Protein 7TCB (pdb70)

InterPro domains:
  IPR009822 YaeQ [PF07152] (1-171)
  IPR009822 YaeQ [PIRSF011484] (1-178)
  IPR009822 YaeQ [SM01322] (1-174)
  IPR011335 Restriction endonuclease type II-like [SSF52980] (2-177)
  IPR038590 YaeQ superfamily [G3DSA:3.10.640.10] (1-179)

Foldseek 3Di:
DKQKAWEFEFADEVVRDTDIDIDIDTHDPVDDQLLVQLVVVCRVVVVVVWDADDPLAAGIFDQDPVRQTAEGEHEALDDLVSVVVVLVRYVAYEYEHADPCVVVSCVVVVSVVRPYWYKYKDNVLSCLVVLGDSYWYKYWYDDQWMWIQTPNDITIIGIGTSGDD/DAWAKAWEFEWACEVVRDTDTDIDIATHDPVDDPLLLQLVVVCSVVVVLVWDADHDPLAAGIWDADPVRQTAEGEHEALDDLVSVVVVVVRYVAYEYEYEDPCVVVSCVVVPSVLRLYWYKYKYNVLSVLVVQGDSYWYWYWYDDQWMWICTPNDIGIIGIGTPGDNPPD/DFAKAWEWEQACEVVRDTDTDIDIATHGPVDDQLLVQLVVVCSVVVVVVWDADHDPLAARIFDADPVRATAEGEHEALDDLVSVVVVVVRYVAYEYEHADPCVVVSCVVVVSVVRLYWYKYKYNVLSVVVVQGDSYWYWYWYDDQWIWIATPNDIGIIGIGTSDDND/DAWQKAWEWEFACAVVRDTDIDTDMDTHDPVHDQLLVQLVVVCNVVVVLVWDADPVLAARIFDQDPVRATAEGEHEALDDLVSVQVVLVRYVAYEYEHADPCVVVSCVCVVSVVRQYWYKYKYNVQSVVVVLGDSYWYWYWYDDQWIWIATPNDIGIIGIGTDDHD

Sequence (668 aa):
KPTIYKFRIALSDNNDYYDSKNLTIALHPSEKPQRLARILAFCLNAQKDLEFTKTEEPDLWHVADDQSITHWIEIGEPEPDRIKKASRLAKQVKVYTYNTKAPVWWEKSGKFSLPVSVESFDYDAIDICQHLDRGTNLSVITGTSIFVDVNDQHVEVTVKELQSHLKPTIYKFRIALSDNNDYYDSKNLTIALHPSEKPQRLARILAFCLNAQKDLEFTKGTEEPDLWHVADDQSITHWIEIGEPEPDRIKKASRLAKQVKVYTYNTKAPVWWEKSGKFSLPVSVESFDYDAIDICQHLDRGTNLSVITGTSIFVDVNDQHVEVTVKELQSHDAPKPTIYKFRIALSDNNDYYDSKNLTIALHPSEKPQRLARILAFCLNAQKDLEFTKGTEEPDLWHVADDQSITHWIEIGEPEPDRIKKASRLAKQVKVYTYNTKAPVWWEKSGKFSLPVSVESFDYDAIDICQHLDRGTNLSVITGTSIFVDVNDQHVEVTVKELQSHDLKPTIYKFRIALSDNNDYYDSKNLTIALHPSEKPQRLARILAFCLNAQKDLEFTKTEEPDLWHVADDQSITHWIEIGEPEPDRIKKASRLAKQVKVYTYNTKAPVWWEKSGKFSLPVSVESFDYDAIDICQHLDRGTNLSVITGTSIFVDVNDQHVEVTVKELQSH

Radius of gyration: 32.33 Å; Cα contacts (8 Å, |Δi|>4): 1354; chains: 4; bounding box: 79×68×98 Å

Organism: Vibrio parahaemolyticus serotype O3:K6 (strain RIMD 2210633) (NCBI:txid223926)

Nearest PDB structures (foldseek):
  7tcb-assembly3_C  TM=1.004E+00  e=7.408E-36  Vibrio parahaemolyticus RIMD 2210633
  7tcb-assembly1_A  TM=9.869E-01  e=3.582E-32  Vibrio parahaemolyticus RIMD 2210633
  3c0u-assembly2_A  TM=8.981E-01  e=2.951E-18  Escherichia coli K-12
  3c0u-assembly3_B  TM=8.980E-01  e=4.256E-18  Escherichia coli K-12
  2ot9-assembly1_A  TM=9.217E-01  e=1.298E-16  Pseudomonas syringae pv. tomato str. DC3000

Structure (mmCIF, N/CA/C/O backbone):
data_7TCB
#
_entry.id   7TCB
#
_cell.length_a   83.024
_cell.length_b   47.687
_cell.length_c   115.519
_cell.angle_alpha   90.000
_cell.angle_beta   99.720
_cell.angle_gamma   90.000
#
_symmetry.space_group_name_H-M   'P 1 21 1'
#
loop_
_entity.id
_entity.type
_entity.pdbx_description
1 polymer 'YaeQ family protein VPA0551'
2 water water
#
loop_
_atom_site.group_PDB
_atom_site.id
_atom_site.type_symbol
_atom_site.label_atom_id
_atom_site.label_alt_id
_atom_site.label_comp_id
_atom_site.label_asym_id
_atom_site.label_entity_id
_atom_site.label_seq_id
_atom_site.pdbx_PDB_ins_code
_atom_site.Cartn_x
_atom_site.Cartn_y
_atom_site.Cartn_z
_atom_site.occupancy
_atom_site.B_iso_or_equiv
_atom_site.auth_seq_id
_atom_site.auth_comp_id
_atom_site.auth_asym_id
_atom_site.auth_atom_id
_atom_site.pdbx_PDB_model_num
ATOM 1 N N . LYS A 1 7 ? 20.82091 22.76083 49.10334 1.000 144.38502 4 LYS A N 1
ATOM 2 C CA . LYS A 1 7 ? 21.98228 21.88258 49.01469 1.000 147.16186 4 LYS A CA 1
ATOM 3 C C . LYS A 1 7 ? 21.74023 20.54986 49.71876 1.000 154.10579 4 LYS A C 1
ATOM 4 O O . LYS A 1 7 ? 21.03999 20.49039 50.72995 1.000 154.83140 4 LYS A O 1
ATOM 10 N N . PRO A 1 8 ? 22.31881 19.47992 49.17345 1.000 152.20507 5 PRO A N 1
ATOM 11 C CA . PRO A 1 8 ? 22.13390 18.15137 49.77315 1.000 151.65947 5 PRO A CA 1
ATOM 12 C C . PRO A 1 8 ? 22.91130 18.02045 51.07578 1.000 149.45527 5 PRO A C 1
ATOM 13 O O . PRO A 1 8 ? 24.10474 18.32517 51.13815 1.000 147.51586 5 PRO A O 1
ATOM 17 N N . THR A 1 9 ? 22.22293 17.56137 52.11870 1.000 151.88142 6 THR A N 1
ATOM 18 C CA . THR A 1 9 ? 22.85653 17.34057 53.41146 1.000 148.16288 6 THR A CA 1
ATOM 19 C C . THR A 1 9 ? 23.58867 16.00398 53.40242 1.000 143.42972 6 THR A C 1
ATOM 20 O O . THR A 1 9 ? 23.02980 14.98335 52.98868 1.000 141.99688 6 THR A O 1
ATOM 24 N N . ILE A 1 10 ? 24.83885 16.01146 53.85533 1.000 136.71110 7 ILE A N 1
ATOM 25 C CA . ILE A 1 10 ? 25.69647 14.83186 53.82581 1.000 133.46223 7 ILE A CA 1
ATOM 26 C C . ILE A 1 10 ? 25.69112 14.18814 55.20573 1.000 128.30990 7 ILE A C 1
ATOM 27 O O . ILE A 1 10 ? 26.00067 14.84324 56.20841 1.000 129.85408 7 ILE A O 1
ATOM 32 N N . TYR A 1 11 ? 25.34475 12.90394 55.25604 1.000 125.17902 8 TYR A N 1
ATOM 33 C CA . TYR A 1 11 ? 25.36354 12.12028 56.48234 1.000 116.70357 8 TYR A CA 1
ATOM 34 C C . TYR A 1 11 ? 26.37646 10.99207 56.35367 1.000 114.44896 8 TYR A C 1
ATOM 35 O O . TYR A 1 11 ? 26.49421 10.36792 55.29490 1.000 116.21368 8 TYR A O 1
ATOM 44 N N . LYS A 1 12 ? 27.10541 10.73400 57.43616 1.000 113.44124 9 LYS A N 1
ATOM 45 C CA . LYS A 1 12 ? 28.05282 9.63005 57.50233 1.000 115.19112 9 LYS A CA 1
ATOM 46 C C . LYS A 1 12 ? 27.72942 8.78742 58.72494 1.000 111.01124 9 LYS A C 1
ATOM 47 O O . LYS A 1 12 ? 27.62333 9.31523 59.83672 1.000 109.22708 9 LYS A O 1
ATOM 53 N N . PHE A 1 13 ? 27.57106 7.48338 58.51647 1.000 112.44326 10 PHE A N 1
ATOM 54 C CA . PHE A 1 13 ? 27.12497 6.56528 59.55546 1.000 108.06948 10 PHE A CA 1
ATOM 55 C C . PHE A 1 13 ? 28.17401 5.48402 59.75608 1.000 108.48940 10 PHE A C 1
ATOM 56 O O . PHE A 1 13 ? 28.51242 4.75908 58.81456 1.000 111.42895 10 PHE A O 1
ATOM 64 N N . ARG A 1 14 ? 28.68348 5.38086 60.97893 1.000 108.81005 11 ARG A N 1
ATOM 65 C CA . ARG A 1 14 ? 29.61517 4.32520 61.36809 1.000 110.69027 11 ARG A CA 1
ATOM 66 C C . ARG A 1 14 ? 28.83085 3.32689 62.21292 1.000 107.22159 11 ARG A C 1
ATOM 67 O O . ARG A 1 14 ? 28.51452 3.59098 63.37711 1.000 104.11453 11 ARG A O 1
ATOM 75 N N . ILE A 1 15 ? 28.50901 2.18158 61.61715 1.000 105.86368 12 ILE A N 1
ATOM 76 C CA . ILE A 1 15 ? 27.56608 1.22893 62.18803 1.000 101.82491 12 ILE A CA 1
ATOM 77 C C . ILE A 1 15 ? 28.31380 -0.02224 62.62628 1.000 103.92085 12 ILE A C 1
ATOM 78 O O . ILE A 1 15 ? 29.11041 -0.58041 61.86183 1.000 107.87251 12 ILE A O 1
ATOM 83 N N . ALA A 1 16 ? 28.04728 -0.46384 63.85505 1.000 103.17023 13 ALA A N 1
ATOM 84 C CA . ALA A 1 16 ? 28.49741 -1.75557 64.36247 1.000 103.15286 13 ALA A CA 1
ATOM 85 C C . ALA A 1 16 ? 27.27348 -2.65981 64.42928 1.000 99.15986 13 ALA A C 1
ATOM 86 O O . ALA A 1 16 ? 26.37706 -2.43843 65.25036 1.000 95.45492 13 ALA A O 1
ATOM 88 N N . LEU A 1 17 ? 27.23189 -3.66693 63.56270 1.000 100.39153 14 LEU A N 1
ATOM 89 C CA . LEU A 1 17 ? 26.05169 -4.50124 63.38810 1.000 97.31025 14 LEU A CA 1
ATOM 90 C C . LEU A 1 17 ? 26.20091 -5.81751 64.14136 1.000 97.86700 14 LEU A C 1
ATOM 91 O O . LEU A 1 17 ? 27.29301 -6.38966 64.20780 1.000 101.83741 14 LEU A O 1
ATOM 96 N N . SER A 1 18 ? 25.08842 -6.29334 64.70383 1.000 94.30198 15 SER A N 1
ATOM 97 C CA . SER A 1 18 ? 25.03521 -7.57152 65.41626 1.000 94.63053 15 SER A CA 1
ATOM 98 C C . SER A 1 18 ? 23.69465 -8.22438 65.08918 1.000 91.85404 15 SER A C 1
ATOM 99 O O . SER A 1 18 ? 22.65913 -7.83011 65.63357 1.000 88.32367 15 SER A O 1
ATOM 102 N N . ASP A 1 19 ? 23.71622 -9.21996 64.20463 1.000 93.97969 16 ASP A N 1
ATOM 103 C CA . ASP A 1 19 ? 22.51490 -9.95433 63.80745 1.000 92.37156 16 ASP A CA 1
ATOM 104 C C . ASP A 1 19 ? 22.52323 -11.28801 64.54929 1.000 93.25227 16 ASP A C 1
ATOM 105 O O . ASP A 1 19 ? 23.19192 -12.23883 64.13679 1.000 96.82168 16 ASP A O 1
ATOM 118 N N . ASN A 1 21 ? 19.95191 -13.21610 64.98475 1.000 91.47408 18 ASN A N 1
ATOM 119 C CA . ASN A 1 21 ? 19.03440 -14.17543 64.37905 1.000 94.29142 18 ASN A CA 1
ATOM 120 C C . ASN A 1 21 ? 19.72669 -15.01893 63.31530 1.000 100.50924 18 ASN A C 1
ATOM 121 O O . ASN A 1 21 ? 19.50266 -16.23214 63.24013 1.000 101.97278 18 ASN A O 1
ATOM 126 N N . ASN A 1 22 ? 20.57014 -14.39998 62.49166 1.000 97.02976 19 ASN A N 1
ATOM 127 C CA . ASN A 1 22 ? 21.25313 -15.09058 61.40708 1.000 101.69689 19 ASN A CA 1
ATOM 128 C C . ASN A 1 22 ? 22.72370 -15.35637 61.69915 1.000 104.96632 19 ASN A C 1
ATOM 129 O O . ASN A 1 22 ? 23.42598 -15.87756 60.82694 1.000 109.45726 19 ASN A O 1
ATOM 134 N N . ASP A 1 23 ? 23.20099 -15.01618 62.89818 1.000 103.41855 20 ASP A N 1
ATOM 135 C CA . ASP A 1 23 ? 24.60063 -15.19511 63.28752 1.000 106.94080 20 ASP A CA 1
ATOM 136 C C . ASP A 1 23 ? 25.53197 -14.47533 62.30852 1.000 109.84596 20 ASP A C 1
ATOM 137 O O . ASP A 1 23 ? 26.37606 -15.07784 61.64144 1.000 114.77924 20 ASP A O 1
ATOM 142 N N . TYR A 1 24 ? 25.35597 -13.15819 62.23263 1.000 107.07723 21 TYR A N 1
ATOM 143 C CA . TYR A 1 24 ? 26.11781 -12.32193 61.31542 1.000 109.57101 21 TYR A CA 1
ATOM 144 C C . TYR A 1 24 ? 26.54851 -11.05665 62.03813 1.000 107.73269 21 TYR A C 1
ATOM 145 O O . TYR A 1 24 ? 25.71075 -10.34402 62.59831 1.000 103.22891 21 TYR A O 1
ATOM 154 N N . TYR A 1 25 ? 27.85016 -10.77971 62.02041 1.000 111.72202 22 TYR A N 1
ATOM 155 C CA . TYR A 1 25 ? 28.41580 -9.62452 62.70319 1.000 111.12692 22 TYR A CA 1
ATOM 156 C C . TYR A 1 25 ? 29.39341 -8.92816 61.76977 1.000 115.24751 22 TYR A C 1
ATOM 157 O O . TYR A 1 25 ? 30.29604 -9.56889 61.22165 1.000 120.48111 22 TYR A O 1
ATOM 166 N N . ASP A 1 26 ? 29.21254 -7.62150 61.59255 1.000 113.31054 23 ASP A N 1
ATOM 167 C CA . ASP A 1 26 ? 30.03770 -6.85445 60.67065 1.000 117.17150 23 ASP A CA 1
ATOM 168 C C . ASP A 1 26 ? 29.96094 -5.38343 61.05193 1.000 114.86534 23 ASP A C 1
ATOM 169 O O . ASP A 1 26 ? 29.04473 -4.95224 61.75662 1.000 109.95822 23 ASP A O 1
ATOM 174 N N . SER A 1 27 ? 30.94331 -4.61934 60.57814 1.000 118.94096 24 SER A N 1
ATOM 175 C CA . SER A 1 27 ? 31.00261 -3.17528 60.78347 1.000 117.87156 24 SER A CA 1
ATOM 176 C C . SER A 1 27 ? 30.93067 -2.50021 59.41957 1.000 119.56025 24 SER A C 1
ATOM 177 O O . SER A 1 27 ? 31.86273 -2.61295 58.61591 1.000 125.02275 24 SER A O 1
ATOM 180 N N . LYS A 1 28 ? 29.82790 -1.80385 59.16037 1.000 116.63461 25 LYS A N 1
ATOM 181 C CA . LYS A 1 28 ? 29.58565 -1.14117 57.88618 1.000 116.84119 25 LYS A CA 1
ATOM 182 C C . LYS A 1 28 ? 29.69425 0.36704 58.06442 1.000 116.41243 25 LYS A C 1
ATOM 183 O O . LYS A 1 28 ? 29.11235 0.92830 58.99860 1.000 114.95252 25 LYS A O 1
ATOM 189 N N . ASN A 1 29 ? 30.43373 1.01809 57.17020 1.000 121.04267 26 ASN A N 1
ATOM 190 C CA . ASN A 1 29 ? 30.51258 2.47321 57.11712 1.000 121.37250 26 ASN A CA 1
ATOM 191 C C . ASN A 1 29 ? 29.76725 2.94880 55.87814 1.000 121.54108 26 ASN A C 1
ATOM 192 O O . ASN A 1 29 ? 30.10684 2.55602 54.75680 1.000 125.71752 26 ASN A O 1
ATOM 197 N N . LEU A 1 30 ? 28.75339 3.78652 56.08240 1.000 117.54682 27 LEU A N 1
ATOM 198 C CA . LEU A 1 30 ? 27.88102 4.23647 55.00844 1.000 118.58119 27 LEU A CA 1
ATOM 199 C C . LEU A 1 30 ? 27.82380 5.75647 54.98664 1.000 117.86011 27 LEU A C 1
ATOM 200 O O . LEU A 1 30 ? 27.79920 6.40151 56.03917 1.000 115.37915 27 LEU A O 1
ATOM 205 N N . THR A 1 31 ? 27.80134 6.32228 53.78159 1.000 121.39169 28 THR A N 1
ATOM 206 C CA . THR A 1 31 ? 27.65344 7.75862 53.57894 1.000 122.27990 28 THR A CA 1
ATOM 207 C C . THR A 1 31 ? 26.43443 7.99558 52.69987 1.000 121.49356 28 THR A C 1
ATOM 208 O O . THR A 1 31 ? 26.38231 7.51346 51.56345 1.000 124.75856 28 THR A O 1
ATOM 212 N N . ILE A 1 32 ? 25.45854 8.73198 53.22633 1.000 117.74243 29 ILE A N 1
ATOM 213 C CA . ILE A 1 32 ? 24.18441 8.96110 52.55719 1.000 116.87190 29 ILE A CA 1
ATOM 214 C C . ILE A 1 32 ? 24.00108 10.45766 52.34646 1.000 120.85485 29 ILE A C 1
ATOM 215 O O . ILE A 1 32 ? 24.38559 11.26622 53.19846 1.000 117.94366 29 ILE A O 1
ATOM 220 N N . ALA A 1 33 ? 23.41468 10.82228 51.20900 1.000 133.07275 30 ALA A N 1
ATOM 221 C CA . ALA A 1 33 ? 23.09502 12.20607 50.88477 1.000 137.35859 30 ALA A CA 1
ATOM 222 C C . ALA A 1 33 ? 21.59585 12.42423 51.03697 1.000 145.15823 30 ALA A C 1
ATOM 223 O O . ALA A 1 33 ? 20.79586 11.60816 50.56659 1.000 142.38411 30 ALA A O 1
ATOM 225 N N . LEU A 1 34 ? 21.21955 13.52382 51.68708 1.000 149.31855 31 LEU A N 1
ATOM 226 C CA . LEU A 1 34 ? 19.82556 13.83306 51.97360 1.000 153.50851 31 LEU A CA 1
ATOM 227 C C . LEU A 1 34 ? 19.44573 15.17478 51.36215 1.000 157.36213 31 LEU A C 1
ATOM 228 O O . LEU A 1 34 ? 20.20889 16.14232 51.44021 1.000 159.26857 31 LEU A O 1
ATOM 233 N N . HIS A 1 35 ? 18.25168 15.22599 50.75543 1.000 160.80924 32 HIS A N 1
ATOM 234 C CA . HIS A 1 35 ? 17.66451 16.41564 50.15979 1.000 162.30686 32 HIS A CA 1
ATOM 235 C C . HIS A 1 35 ? 16.44949 16.86101 50.96767 1.000 163.68834 32 HIS A C 1
ATOM 236 O O . HIS A 1 35 ? 15.72974 16.01438 51.50883 1.000 164.73780 32 HIS A O 1
ATOM 243 N N . PRO A 1 36 ? 16.20111 18.17895 51.08256 1.000 166.69688 33 PRO A N 1
ATOM 244 C CA . PRO A 1 36 ? 15.06507 18.65740 51.88820 1.000 162.86789 33 PRO A CA 1
ATOM 245 C C . PRO A 1 36 ? 13.71720 18.05961 51.50589 1.000 158.27405 33 PRO A C 1
ATOM 246 O O . PRO A 1 36 ? 12.79276 18.04748 52.32505 1.000 155.13964 33 PRO A O 1
ATOM 250 N N . SER A 1 37 ? 13.58529 17.56653 50.27267 1.000 160.04273 34 SER A N 1
ATOM 251 C CA . SER A 1 37 ? 12.34271 16.91282 49.87284 1.000 154.55860 34 SER A CA 1
ATOM 252 C C . SER A 1 37 ? 12.14790 15.60429 50.62877 1.000 154.26384 34 SER A C 1
ATOM 253 O O . SER A 1 37 ? 11.06177 15.33315 51.15465 1.000 147.30164 34 SER A O 1
ATOM 256 N N . GLU A 1 38 ? 13.19107 14.78252 50.69474 1.000 151.01108 35 GLU A N 1
ATOM 257 C CA . GLU A 1 38 ? 13.12714 13.52597 51.42465 1.000 148.29029 35 GLU A CA 1
ATOM 258 C C . GLU A 1 38 ? 13.31254 13.76973 52.91908 1.000 143.94185 35 GLU A C 1
ATOM 259 O O . GLU A 1 38 ? 13.96854 14.72677 53.33868 1.000 144.08180 35 GLU A O 1
ATOM 265 N N . LYS A 1 39 ? 12.71869 12.89089 53.72739 1.000 137.94290 36 LYS A N 1
ATOM 266 C CA . LYS A 1 39 ? 12.79792 13.05801 55.17142 1.000 120.13604 36 LYS A CA 1
ATOM 267 C C . LYS A 1 39 ? 13.80718 12.08905 55.77875 1.000 110.41401 36 LYS A C 1
ATOM 268 O O . LYS A 1 39 ? 14.06156 11.01527 55.22452 1.000 106.62600 36 LYS A O 1
ATOM 274 N N . PRO A 1 40 ? 14.41147 12.45334 56.91318 1.000 111.54423 37 PRO A N 1
ATOM 275 C CA . PRO A 1 40 ? 15.38394 11.54811 57.54825 1.000 102.79886 37 PRO A CA 1
ATOM 276 C C . PRO A 1 40 ? 14.78348 10.23612 58.02098 1.000 98.23976 37 PRO A C 1
ATOM 277 O O . PRO A 1 40 ? 15.52817 9.26713 58.21495 1.000 96.21093 37 PRO A O 1
ATOM 281 N N . GLN A 1 41 ? 13.46593 10.17242 58.22335 1.000 96.98919 38 GLN A N 1
ATOM 282 C CA . GLN A 1 41 ? 12.85114 8.92882 58.67570 1.000 93.10962 38 GLN A CA 1
ATOM 283 C C . GLN A 1 41 ? 12.93753 7.84849 57.60501 1.000 91.90209 38 GLN A C 1
ATOM 284 O O . GLN A 1 41 ? 13.18639 6.67743 57.91542 1.000 89.14124 38 GLN A O 1
ATOM 290 N N . ARG A 1 42 ? 12.74212 8.22212 56.33792 1.000 95.15929 39 ARG A N 1
ATOM 291 C CA . ARG A 1 42 ? 12.82293 7.24011 55.26186 1.000 95.00117 39 ARG A CA 1
ATOM 292 C C . ARG A 1 42 ? 14.25419 6.76772 55.03618 1.000 93.44843 39 ARG A C 1
ATOM 293 O O . ARG A 1 42 ? 14.46959 5.61207 54.65122 1.000 91.56493 39 ARG A O 1
ATOM 309 N N . LEU A 1 44 ? 16.54085 6.38046 57.40569 1.000 91.86090 41 LEU A N 1
ATOM 310 C CA . LEU A 1 44 ? 16.82943 5.40333 58.44946 1.000 89.19644 41 LEU A CA 1
ATOM 311 C C . LEU A 1 44 ? 16.15711 4.06806 58.16174 1.000 86.43179 41 LEU A C 1
ATOM 312 O O . LEU A 1 44 ? 16.72557 3.00818 58.44779 1.000 85.15242 41 LEU A O 1
ATOM 317 N N . ALA A 1 45 ? 14.94660 4.09674 57.60043 1.000 85.82346 42 ALA A N 1
ATOM 318 C CA . ALA A 1 45 ? 14.26186 2.85156 57.27116 1.000 83.47650 42 ALA A CA 1
ATOM 319 C C . ALA A 1 45 ? 15.02709 2.06401 56.21541 1.000 87.15284 42 ALA A C 1
ATOM 320 O O . ALA A 1 45 ? 15.04595 0.82774 56.24564 1.000 84.13429 42 ALA A O 1
ATOM 322 N N . ARG A 1 46 ? 15.66266 2.76147 55.26983 1.000 88.10564 43 ARG A N 1
ATOM 323 C CA . ARG A 1 46 ? 16.48223 2.07204 54.27868 1.000 98.19900 43 ARG A CA 1
ATOM 324 C C . ARG A 1 46 ? 17.68235 1.40371 54.93682 1.000 90.44816 43 ARG A C 1
ATOM 325 O O . ARG A 1 46 ? 18.07661 0.29641 54.55331 1.000 90.22602 43 ARG A O 1
ATOM 333 N N . ILE A 1 47 ? 18.27000 2.06126 55.93784 1.000 89.68922 44 ILE A N 1
ATOM 334 C CA . ILE A 1 47 ? 19.43205 1.50584 56.62360 1.000 92.51566 44 ILE A CA 1
ATOM 335 C C . ILE A 1 47 ? 19.04197 0.27534 57.43240 1.000 85.65490 44 ILE A C 1
ATOM 336 O O . ILE A 1 47 ? 19.77497 -0.72017 57.46431 1.000 85.74489 44 ILE A O 1
ATOM 341 N N . LEU A 1 48 ? 17.88516 0.32084 58.09751 1.000 85.62517 45 LEU A N 1
ATOM 342 C CA . LEU A 1 48 ? 17.44305 -0.82270 58.88871 1.000 88.85490 45 LEU A CA 1
ATOM 343 C C . LEU A 1 48 ? 17.16910 -2.03140 58.00221 1.000 87.21351 45 LEU A C 1
ATOM 344 O O . LEU A 1 48 ? 17.47156 -3.17043 58.38025 1.000 82.86745 45 LEU A O 1
ATOM 349 N N . ALA A 1 49 ? 16.59412 -1.80197 56.81730 1.000 94.47159 46 ALA A N 1
ATOM 350 C CA . ALA A 1 49 ? 16.41892 -2.88549 55.85708 1.000 89.54889 46 ALA A CA 1
ATOM 351 C C . ALA A 1 49 ? 17.75930 -3.40785 55.36059 1.000 86.33059 46 ALA A C 1
ATOM 352 O O . ALA A 1 49 ? 17.89973 -4.61046 55.10965 1.000 85.53064 46 ALA A O 1
ATOM 354 N N . PHE A 1 50 ? 18.74864 -2.52426 55.20787 1.000 83.93697 47 PHE A N 1
ATOM 355 C CA . PHE A 1 50 ? 20.09199 -2.97750 54.86871 1.000 86.15750 47 PHE A CA 1
ATOM 356 C C . PHE A 1 50 ? 20.70091 -3.78065 56.01231 1.000 90.27077 47 PHE A C 1
ATOM 357 O O . PHE A 1 50 ? 21.44273 -4.74250 55.77999 1.000 97.22633 47 PHE A O 1
ATOM 365 N N . CYS A 1 51 ? 20.39125 -3.40596 57.25502 1.000 94.11549 48 CYS A N 1
ATOM 366 C CA . CYS A 1 51 ? 20.90077 -4.15314 58.39937 1.000 92.37329 48 CYS A CA 1
ATOM 367 C C . CYS A 1 51 ? 20.22554 -5.51374 58.51562 1.000 93.73368 48 CYS A C 1
ATOM 368 O O . CYS A 1 51 ? 20.87729 -6.50841 58.85417 1.000 94.21912 48 CYS A O 1
ATOM 371 N N . LEU A 1 52 ? 18.92092 -5.57805 58.23746 1.000 83.73536 49 LEU A N 1
ATOM 372 C CA . LEU A 1 52 ? 18.20691 -6.84841 58.28039 1.000 80.77432 49 LEU A CA 1
ATOM 373 C C . LEU A 1 52 ? 18.60290 -7.78071 57.14307 1.000 91.23730 49 LEU A C 1
ATOM 374 O O . LEU A 1 52 ? 18.46027 -8.99999 57.28204 1.000 89.37061 49 LEU A O 1
ATOM 379 N N . ASN A 1 53 ? 19.08876 -7.24314 56.02745 1.000 85.27594 50 ASN A N 1
ATOM 380 C CA . ASN A 1 53 ? 19.44393 -8.03324 54.85248 1.000 91.01359 50 ASN A CA 1
ATOM 381 C C . ASN A 1 53 ? 20.85901 -7.69777 54.39661 1.000 102.68612 50 ASN A C 1
ATOM 382 O O . ASN A 1 53 ? 21.11022 -7.38506 53.23067 1.000 96.56094 50 ASN A O 1
ATOM 387 N N . ALA A 1 54 ? 21.81318 -7.76456 55.32790 1.000 108.80280 51 ALA A N 1
ATOM 388 C CA . ALA A 1 54 ? 23.19028 -7.40659 55.00733 1.000 106.96269 51 ALA A CA 1
ATOM 389 C C . ALA A 1 54 ? 23.93538 -8.53877 54.31386 1.000 107.98240 51 ALA A C 1
ATOM 390 O O . ALA A 1 54 ? 24.86885 -8.27858 53.54565 1.000 114.39255 51 ALA A O 1
ATOM 392 N N . GLN A 1 55 ? 23.54467 -9.78996 54.56917 1.000 110.12895 52 GLN A N 1
ATOM 393 C CA . GLN A 1 55 ? 24.17572 -10.93129 53.91763 1.000 113.48524 52 GLN A CA 1
ATOM 394 C C . GLN A 1 55 ? 23.82569 -11.03751 52.43949 1.000 110.13407 52 GLN A C 1
ATOM 395 O O . GLN A 1 55 ? 24.50383 -11.77068 51.71181 1.000 105.49352 52 GLN A O 1
ATOM 401 N N . LYS A 1 56 ? 22.79727 -10.33008 51.97757 1.000 103.48974 53 LYS A N 1
ATOM 402 C CA . LYS A 1 56 ? 22.42880 -10.35452 50.56912 1.000 99.04262 53 LYS A CA 1
ATOM 403 C C . LYS A 1 56 ? 23.34502 -9.50101 49.70312 1.000 110.87362 53 LYS A C 1
ATOM 404 O O . LYS A 1 56 ? 23.16629 -9.48287 48.47964 1.000 108.21697 53 LYS A O 1
ATOM 410 N N . ASP A 1 57 ? 24.31306 -8.80387 50.30469 1.000 108.48947 54 ASP A N 1
ATOM 411 C CA . ASP A 1 57 ? 25.23561 -7.92903 49.57912 1.000 113.34260 54 ASP A CA 1
ATOM 412 C C . ASP A 1 57 ? 24.46749 -6.88698 48.76621 1.000 109.78025 54 ASP A C 1
ATOM 413 O O . ASP A 1 57 ? 24.67142 -6.72437 47.56155 1.000 107.06288 54 ASP A O 1
ATOM 418 N N . LEU A 1 58 ? 23.56943 -6.17837 49.44309 1.000 113.60391 55 LEU A N 1
ATOM 419 C CA . LEU A 1 58 ? 22.72152 -5.19897 48.78738 1.000 109.11339 55 LEU A CA 1
ATOM 420 C C . LEU A 1 58 ? 23.48065 -3.89472 48.55887 1.000 103.89096 55 LEU A C 1
ATOM 421 O O . LEU A 1 58 ? 24.58409 -3.68173 49.06908 1.000 101.39655 55 LEU A O 1
ATOM 426 N N . GLU A 1 59 ? 22.86530 -3.00987 47.77860 1.000 104.18142 56 GLU A N 1
ATOM 427 C CA . GLU A 1 59 ? 23.44572 -1.71404 47.46673 1.000 106.01046 56 GLU A CA 1
ATOM 428 C C . GLU A 1 59 ? 22.33974 -0.67222 47.40371 1.000 103.25592 56 GLU A C 1
ATOM 429 O O . GLU A 1 59 ? 21.22028 -0.96824 46.97689 1.000 99.70986 56 GLU A O 1
ATOM 435 N N . PHE A 1 60 ? 22.65752 0.54237 47.84041 1.000 104.18830 57 PHE A N 1
ATOM 436 C CA . PHE A 1 60 ? 21.70260 1.63671 47.80615 1.000 104.10898 57 PHE A CA 1
ATOM 437 C C . PHE A 1 60 ? 21.58877 2.20052 46.39330 1.000 112.00494 57 PHE A C 1
ATOM 438 O O . PHE A 1 60 ? 22.48465 2.04749 45.55851 1.000 117.61348 57 PHE A O 1
ATOM 446 N N . THR A 1 61 ? 20.46440 2.85938 46.13010 1.000 108.96426 58 THR A N 1
ATOM 447 C CA . THR A 1 61 ? 20.17973 3.41157 44.81624 1.000 110.05989 58 THR A CA 1
ATOM 448 C C . THR A 1 61 ? 19.99508 4.92064 44.90484 1.000 113.30132 58 THR A C 1
ATOM 449 O O . THR A 1 61 ? 19.84959 5.49144 45.98981 1.000 112.36604 58 THR A O 1
ATOM 453 N N . LYS A 1 62 ? 20.00911 5.55711 43.73693 1.000 124.44570 59 LYS A N 1
ATOM 454 C CA . LYS A 1 62 ? 19.83939 7.00145 43.62051 1.000 126.61225 59 LYS A CA 1
ATOM 455 C C . LYS A 1 62 ? 18.52936 7.47573 44.24168 1.000 126.92534 59 LYS A C 1
ATOM 456 O O . LYS A 1 62 ? 18.22845 8.66955 44.24060 1.000 126.73283 59 LYS A O 1
ATOM 462 N N . THR A 1 67 ? 12.00357 7.18107 39.67787 1.000 141.85829 64 THR A N 1
ATOM 463 C CA . THR A 1 67 ? 11.87621 6.65743 41.03312 1.000 147.65751 64 THR A CA 1
ATOM 464 C C . THR A 1 67 ? 11.46379 5.18962 41.00342 1.000 142.34272 64 THR A C 1
ATOM 465 O O . THR A 1 67 ? 11.23342 4.58203 42.04270 1.000 142.12312 64 THR A O 1
ATOM 469 N N . GLU A 1 68 ? 11.37859 4.62065 39.79911 1.000 143.06861 65 GLU A N 1
ATOM 470 C CA . GLU A 1 68 ? 10.97477 3.22509 39.66138 1.000 139.88706 65 GLU A CA 1
ATOM 471 C C . GLU A 1 68 ? 12.03610 2.28108 40.20349 1.000 135.97494 65 GLU A C 1
ATOM 472 O O . GLU A 1 68 ? 11.72013 1.15384 40.60191 1.000 135.76035 65 GLU A O 1
ATOM 478 N N . GLU A 1 69 ? 13.28776 2.72842 40.24616 1.000 134.20346 66 GLU A N 1
ATOM 479 C CA . GLU A 1 69 ? 14.35561 1.90303 40.78360 1.000 129.94466 66 GLU A CA 1
ATOM 480 C C . GLU A 1 69 ? 14.07853 1.55408 42.24884 1.000 130.09818 66 GLU A C 1
ATOM 481 O O . GLU A 1 69 ? 13.49587 2.35139 42.98981 1.000 128.19761 66 GLU A O 1
ATOM 487 N N . PRO A 1 70 ? 14.49880 0.36383 42.69302 1.000 122.61226 67 PRO A N 1
ATOM 488 C CA . PRO A 1 70 ? 14.25339 -0.03626 44.08798 1.000 113.83533 67 PRO A CA 1
ATOM 489 C C . PRO A 1 70 ? 15.07453 0.77434 45.07491 1.000 120.40202 67 PRO A C 1
ATOM 490 O O . PRO A 1 70 ? 15.90048 1.59627 44.66441 1.000 122.22949 67 PRO A O 1
ATOM 494 N N . ASP A 1 71 ? 14.86670 0.55626 46.37381 1.000 102.80507 68 ASP A N 1
ATOM 495 C CA . ASP A 1 71 ? 15.70832 1.23257 47.35333 1.000 99.63789 68 ASP A CA 1
ATOM 496 C C . ASP A 1 71 ? 17.02703 0.48972 47.53794 1.000 97.93857 68 ASP A C 1
ATOM 497 O O . ASP A 1 71 ? 18.10323 1.09732 47.51883 1.000 96.69809 68 ASP A O 1
ATOM 502 N N . LEU A 1 72 ? 16.95957 -0.83010 47.69827 1.000 99.48912 69 LEU A N 1
ATOM 503 C CA . LEU A 1 72 ? 18.13291 -1.67879 47.84830 1.000 96.64740 69 LEU A CA 1
ATOM 504 C C . LEU A 1 72 ? 18.01450 -2.85271 46.88950 1.000 93.36756 69 LEU A C 1
ATOM 505 O O . LEU A 1 72 ? 16.91763 -3.37689 46.67215 1.000 102.82579 69 LEU A O 1
ATOM 510 N N . TRP A 1 73 ? 19.14352 -3.26895 46.32272 1.000 96.98444 70 TRP A N 1
ATOM 511 C CA . TRP A 1 73 ? 19.13306 -4.33856 45.33280 1.000 103.18848 70 TRP A CA 1
ATOM 512 C C . TRP A 1 73 ? 20.50971 -4.98627 45.27070 1.000 103.09225 70 TRP A C 1
ATOM 513 O O . TRP A 1 73 ? 21.49299 -4.46248 45.79894 1.000 102.10234 70 TRP A O 1
ATOM 524 N N . HIS A 1 74 ? 20.56050 -6.14554 44.61554 1.000 103.27757 71 HIS A N 1
ATOM 525 C CA . HIS A 1 74 ? 21.80711 -6.87026 44.37826 1.000 109.13533 71 HIS A CA 1
ATOM 526 C C . HIS A 1 74 ? 21.76111 -7.41781 42.95926 1.000 110.72680 71 HIS A C 1
ATOM 527 O O . HIS A 1 74 ? 21.00858 -8.35609 42.67983 1.000 110.75292 71 HIS A O 1
ATOM 534 N N . VAL A 1 75 ? 22.55661 -6.83683 42.06824 1.000 113.78325 72 VAL A N 1
ATOM 535 C CA . VAL A 1 75 ? 22.56474 -7.22724 40.66307 1.000 126.23511 72 VAL A CA 1
ATOM 536 C C . VAL A 1 75 ? 23.62670 -8.29957 40.45828 1.000 122.57842 72 VAL A C 1
ATOM 537 O O . VAL A 1 75 ? 24.79851 -8.09909 40.79629 1.000 124.21748 72 VAL A O 1
ATOM 541 N N . ALA A 1 76 ? 23.21814 -9.43750 39.90418 1.000 124.05048 73 ALA A N 1
ATOM 542 C CA . ALA A 1 76 ? 24.15206 -10.50759 39.60230 1.000 129.10965 73 ALA A CA 1
ATOM 543 C C . ALA A 1 76 ? 24.91806 -10.19318 38.31986 1.000 134.00997 73 ALA A C 1
ATOM 544 O O . ALA A 1 76 ? 24.66138 -9.19825 37.63653 1.000 137.00205 73 ALA A O 1
ATOM 546 N N . ASP A 1 77 ? 25.87782 -11.06248 37.99366 1.000 139.87461 74 ASP A N 1
ATOM 547 C CA . ASP A 1 77 ? 26.65814 -10.87588 36.77609 1.000 144.70614 74 ASP A CA 1
ATOM 548 C C . ASP A 1 77 ? 25.82060 -11.05187 35.51759 1.000 145.95898 74 ASP A C 1
ATOM 549 O O . ASP A 1 77 ? 26.17849 -10.50267 34.47062 1.000 151.47714 74 ASP A O 1
ATOM 554 N N . ASP A 1 78 ? 24.71998 -11.79655 35.59198 1.000 143.71623 75 ASP A N 1
ATOM 555 C CA . ASP A 1 78 ? 23.78792 -11.90263 34.47746 1.000 144.34156 75 ASP A CA 1
ATOM 556 C C . ASP A 1 78 ? 22.85762 -10.70129 34.37624 1.000 139.85199 75 ASP A C 1
ATOM 557 O O . ASP A 1 78 ? 21.88281 -10.75549 33.61811 1.000 140.80752 75 ASP A O 1
ATOM 562 N N . GLN A 1 79 ? 23.13737 -9.63208 35.12400 1.000 136.74414 76 GLN A N 1
ATOM 563 C CA . GLN A 1 79 ? 22.30305 -8.43346 35.19002 1.000 133.92867 76 GLN A CA 1
ATOM 564 C C . GLN A 1 79 ? 20.87980 -8.74122 35.64507 1.000 128.00689 76 GLN A C 1
ATOM 565 O O . GLN A 1 79 ? 19.96242 -7.95000 35.40584 1.000 130.05789 76 GLN A O 1
ATOM 571 N N . SER A 1 80 ? 20.68050 -9.87782 36.30674 1.000 127.28160 77 SER A N 1
ATOM 572 C CA . SER A 1 80 ? 19.38123 -10.24489 36.84958 1.000 123.17519 77 SER A CA 1
ATOM 573 C C . SER A 1 80 ? 19.28208 -9.77578 38.29551 1.000 118.59261 77 SER A C 1
ATOM 574 O O . SER A 1 80 ? 20.16400 -10.06484 39.11130 1.000 119.10411 77 SER A O 1
ATOM 577 N N . ILE A 1 81 ? 18.21063 -9.05006 38.60529 1.000 114.46650 78 ILE A N 1
ATOM 578 C CA . ILE A 1 81 ? 18.00313 -8.52173 39.95071 1.000 110.98604 78 ILE A CA 1
ATOM 579 C C . ILE A 1 81 ? 17.66725 -9.69053 40.87356 1.000 108.91678 78 ILE A C 1
ATOM 580 O O . ILE A 1 81 ? 16.56605 -10.24250 40.81513 1.000 107.50278 78 ILE A O 1
ATOM 585 N N . THR A 1 82 ? 18.61620 -10.07226 41.72916 1.000 109.64295 79 THR A N 1
ATOM 586 C CA . THR A 1 82 ? 18.37464 -11.18179 42.64469 1.000 108.84534 79 THR A CA 1
ATOM 587 C C . THR A 1 82 ? 17.48903 -10.76037 43.81234 1.000 104.08275 79 THR A C 1
ATOM 588 O O . THR A 1 82 ? 16.59960 -11.51454 44.22321 1.000 102.60591 79 THR A O 1
ATOM 592 N N . HIS A 1 83 ? 17.70517 -9.56092 44.34959 1.000 101.90292 80 HIS A N 1
ATOM 593 C CA . HIS A 1 83 ? 16.94734 -9.06912 45.49080 1.000 97.80632 80 HIS A CA 1
ATOM 594 C C . HIS A 1 83 ? 16.43373 -7.66367 45.21489 1.000 95.73698 80 HIS A C 1
ATOM 595 O O . HIS A 1 83 ? 17.14292 -6.83290 44.63995 1.000 97.16742 80 HIS A O 1
ATOM 602 N N . TRP A 1 84 ? 15.19437 -7.40909 45.63066 1.000 95.57785 81 TRP A N 1
ATOM 603 C CA . TRP A 1 84 ? 14.54708 -6.11103 45.48282 1.000 97.31082 81 TRP A CA 1
ATOM 604 C C . TRP A 1 84 ? 13.97574 -5.72001 46.83595 1.000 96.31847 81 TRP A C 1
ATOM 605 O O . TRP A 1 84 ? 13.11542 -6.42537 47.37349 1.000 96.60399 81 TRP A O 1
ATOM 616 N N . ILE A 1 85 ? 14.44984 -4.60441 47.38406 1.000 96.11156 82 ILE A N 1
ATOM 617 C CA . ILE A 1 85 ? 14.00697 -4.11358 48.68544 1.000 93.59584 82 ILE A CA 1
ATOM 618 C C . ILE A 1 85 ? 13.38708 -2.74140 48.47400 1.000 97.49403 82 ILE A C 1
ATOM 619 O O . ILE A 1 85 ? 14.07861 -1.79624 48.07385 1.000 100.77950 82 ILE A O 1
ATOM 624 N N . GLU A 1 86 ? 12.09099 -2.62656 48.74518 1.000 90.57286 83 GLU A N 1
ATOM 625 C CA . GLU A 1 86 ? 11.36456 -1.37358 48.60456 1.000 95.61636 83 GLU A CA 1
ATOM 626 C C . GLU A 1 86 ? 11.00500 -0.84509 49.98530 1.000 97.94703 83 GLU A C 1
ATOM 627 O O . GLU A 1 86 ? 10.41142 -1.56546 50.79574 1.000 93.31363 83 GLU A O 1
ATOM 633 N N . ILE A 1 87 ? 11.36347 0.40779 50.24991 1.000 99.76114 84 ILE A N 1
ATOM 634 C CA . ILE A 1 87 ? 11.08943 1.05424 51.52893 1.000 91.88345 84 ILE A CA 1
ATOM 635 C C . ILE A 1 87 ? 9.97256 2.06604 51.31245 1.000 94.19411 84 ILE A C 1
ATOM 636 O O . ILE A 1 87 ? 10.11118 2.99561 50.50791 1.000 96.89667 84 ILE A O 1
ATOM 641 N N . GLY A 1 88 ? 8.86800 1.88140 52.02009 1.000 96.03677 85 GLY A N 1
ATOM 642 C CA . GLY A 1 88 ? 7.72316 2.75725 51.93132 1.000 99.49023 85 GLY A CA 1
ATOM 643 C C . GLY A 1 88 ? 6.44542 1.95222 51.84602 1.000 99.90826 85 GLY A C 1
ATOM 644 O O . GLY A 1 88 ? 6.40191 0.78563 52.23539 1.000 91.74202 85 GLY A O 1
ATOM 645 N N . GLU A 1 89 ? 5.39641 2.59763 51.32801 1.000 100.97043 86 GLU A N 1
ATOM 646 C CA . GLU A 1 89 ? 4.08463 1.98269 51.13806 1.000 98.86058 86 GLU A CA 1
ATOM 647 C C . GLU A 1 89 ? 3.77818 1.98985 49.64416 1.000 103.42805 86 GLU A C 1
ATOM 648 O O . GLU A 1 89 ? 3.04139 2.85856 49.15457 1.000 107.33088 86 GLU A O 1
ATOM 654 N N . PRO A 1 90 ? 4.32116 1.03718 48.89382 1.000 99.99595 87 PRO A N 1
ATOM 655 C CA . PRO A 1 90 ? 4.17091 1.06492 47.43699 1.000 98.42796 87 PRO A CA 1
ATOM 656 C C . PRO A 1 90 ? 2.81275 0.54763 46.98777 1.000 97.94893 87 PRO A C 1
ATOM 657 O O . PRO A 1 90 ? 2.08799 -0.12223 47.72575 1.000 96.54286 87 PRO A O 1
ATOM 661 N N . GLU A 1 91 ? 2.47975 0.87893 45.74069 1.000 104.19827 88 GLU A N 1
ATOM 662 C CA . GLU A 1 91 ? 1.26962 0.37637 45.11409 1.000 107.84629 88 GLU A CA 1
ATOM 663 C C . GLU A 1 91 ? 1.45845 -1.07982 44.69253 1.000 107.90696 88 GLU A C 1
ATOM 664 O O . GLU A 1 91 ? 2.56570 -1.49105 44.33498 1.000 109.57795 88 GLU A O 1
ATOM 670 N N . PRO A 1 92 ? 0.39185 -1.88210 44.73545 1.000 108.34418 89 PRO A N 1
ATOM 671 C CA . PRO A 1 92 ? 0.53356 -3.30026 44.36593 1.000 110.42419 89 PRO A CA 1
ATOM 672 C C . PRO A 1 92 ? 0.95605 -3.51120 42.92381 1.000 114.92259 89 PRO A C 1
ATOM 673 O O . PRO A 1 92 ? 1.61216 -4.51602 42.62224 1.000 112.01364 89 PRO A O 1
ATOM 677 N N . ASP A 1 93 ? 0.60102 -2.59490 42.02012 1.000 118.80907 90 ASP A N 1
ATOM 678 C CA . ASP A 1 93 ? 1.03542 -2.72553 40.63394 1.000 124.00973 90 ASP A CA 1
ATOM 679 C C . ASP A 1 93 ? 2.54429 -2.55953 40.50459 1.000 120.70417 90 ASP A C 1
ATOM 680 O O . ASP A 1 93 ? 3.16097 -3.17110 39.62457 1.000 121.59409 90 ASP A O 1
ATOM 685 N N . ARG A 1 94 ? 3.15452 -1.74510 41.36797 1.000 117.78290 91 ARG A N 1
ATOM 686 C CA . ARG A 1 94 ? 4.60396 -1.58151 41.33078 1.000 114.95036 91 ARG A CA 1
ATOM 687 C C . ARG A 1 94 ? 5.31109 -2.85435 41.77976 1.000 108.23800 91 ARG A C 1
ATOM 688 O O . ARG A 1 94 ? 6.25989 -3.31168 41.13145 1.000 108.89568 91 ARG A O 1
ATOM 696 N N . ILE A 1 95 ? 4.86238 -3.44121 42.89176 1.000 104.84362 92 ILE A N 1
ATOM 697 C CA . ILE A 1 95 ? 5.44147 -4.70101 43.34575 1.000 104.11267 92 ILE A CA 1
ATOM 698 C C . ILE A 1 95 ? 5.10338 -5.82387 42.37279 1.000 105.10166 92 ILE A C 1
ATOM 699 O O . ILE A 1 95 ? 5.85901 -6.79582 42.24568 1.000 102.23402 92 ILE A O 1
ATOM 704 N N . LYS A 1 96 ? 3.97514 -5.70948 41.66695 1.000 109.22844 93 LYS A N 1
ATOM 705 C CA . LYS A 1 96 ? 3.64168 -6.68441 40.63346 1.000 109.78248 93 LYS A CA 1
ATOM 706 C C . LYS A 1 96 ? 4.68960 -6.69157 39.52756 1.000 109.93076 93 LYS A C 1
ATOM 707 O O . LYS A 1 96 ? 5.11242 -7.75958 39.06903 1.000 109.18701 93 LYS A O 1
ATOM 713 N N . LYS A 1 97 ? 5.12533 -5.50775 39.08952 1.000 111.69579 94 LYS A N 1
ATOM 714 C CA . LYS A 1 97 ? 6.20510 -5.43754 38.11065 1.000 117.90664 94 LYS A CA 1
ATOM 715 C C . LYS A 1 97 ? 7.52941 -5.88118 38.71727 1.000 110.19635 94 LYS A C 1
ATOM 716 O O . LYS A 1 97 ? 8.29298 -6.61781 38.08291 1.000 113.61786 94 LYS A O 1
ATOM 722 N N . ALA A 1 98 ? 7.81831 -5.44361 39.94489 1.000 104.72348 95 ALA A N 1
ATOM 723 C CA . ALA A 1 98 ? 9.09493 -5.77406 40.56829 1.000 102.62320 95 ALA A CA 1
ATOM 724 C C . ALA A 1 98 ? 9.23407 -7.26910 40.82258 1.000 105.68517 95 ALA A C 1
ATOM 725 O O . ALA A 1 98 ? 10.35091 -7.79842 40.79146 1.000 99.90093 95 ALA A O 1
ATOM 727 N N . SER A 1 99 ? 8.12085 -7.96454 41.06829 1.000 112.89013 96 SER A N 1
ATOM 728 C CA . SER A 1 99 ? 8.19163 -9.39435 41.34925 1.000 109.98130 96 SER A CA 1
ATOM 729 C C . SER A 1 99 ? 8.60799 -10.19207 40.12016 1.000 110.25254 96 SER A C 1
ATOM 730 O O . SER A 1 99 ? 9.16954 -11.28491 40.25513 1.000 114.10391 96 SER A O 1
ATOM 733 N N . ARG A 1 100 ? 8.34432 -9.67079 38.92051 1.000 113.21813 97 ARG A N 1
ATOM 734 C CA . ARG A 1 100 ? 8.77553 -10.35690 37.70752 1.000 117.02606 97 ARG A CA 1
ATOM 735 C C . ARG A 1 100 ? 10.25479 -10.12149 37.43049 1.000 114.37955 97 ARG A C 1
ATOM 736 O O . ARG A 1 100 ? 10.97159 -11.05031 37.04204 1.000 117.66339 97 ARG A O 1
ATOM 744 N N . LEU A 1 101 ? 10.72721 -8.88839 37.62796 1.000 113.37415 98 LEU A N 1
ATOM 745 C CA . LEU A 1 101 ? 12.12376 -8.57434 37.34699 1.000 110.81331 98 LEU A CA 1
ATOM 746 C C . LEU A 1 101 ? 13.06475 -9.21102 38.36028 1.000 108.33396 98 LEU A C 1
ATOM 747 O O . LEU A 1 101 ? 14.19222 -9.57799 38.00966 1.000 109.53226 98 LEU A O 1
ATOM 752 N N . ALA A 1 102 ? 12.62777 -9.35230 39.60775 1.000 111.68273 99 ALA A N 1
ATOM 753 C CA . ALA A 1 102 ? 13.48624 -9.79620 40.69341 1.000 101.12654 99 ALA A CA 1
ATOM 754 C C . ALA A 1 102 ? 13.08207 -11.18160 41.18017 1.000 104.34381 99 ALA A C 1
ATOM 755 O O . ALA A 1 102 ? 11.91867 -11.58154 41.08073 1.000 110.84865 99 ALA A O 1
ATOM 757 N N . LYS A 1 103 ? 14.06521 -11.91155 41.71241 1.000 103.99824 100 LYS A N 1
ATOM 758 C CA . LYS A 1 103 ? 13.78689 -13.21803 42.30078 1.000 104.92573 100 LYS A CA 1
ATOM 759 C C . LYS A 1 103 ? 13.03591 -13.07374 43.61924 1.000 106.03554 100 LYS A C 1
ATOM 760 O O . LYS A 1 103 ? 11.95895 -13.65401 43.79888 1.000 109.49871 100 LYS A O 1
ATOM 766 N N . GLN A 1 104 ? 13.59158 -12.30565 44.55459 1.000 105.66993 101 GLN A N 1
ATOM 767 C CA . GLN A 1 104 ? 12.97076 -12.04718 45.84717 1.000 107.83745 101 GLN A CA 1
ATOM 768 C C . GLN A 1 104 ? 12.70861 -10.55615 45.99689 1.000 103.04548 101 GLN A C 1
ATOM 769 O O . GLN A 1 104 ? 13.61132 -9.73913 45.78646 1.000 109.67131 101 GLN A O 1
ATOM 775 N N . VAL A 1 105 ? 11.47928 -10.20698 46.36725 1.000 98.53037 102 VAL A N 1
ATOM 776 C CA . VAL A 1 105 ? 11.09015 -8.82796 46.63566 1.000 95.15554 102 VAL A CA 1
ATOM 777 C C . VAL A 1 105 ? 10.57919 -8.74797 48.06623 1.000 95.15946 102 VAL A C 1
ATOM 778 O O . VAL A 1 105 ? 9.67849 -9.50219 48.45190 1.000 97.54632 102 VAL A O 1
ATOM 782 N N . LYS A 1 106 ? 11.15512 -7.83915 48.84889 1.000 92.23461 103 LYS A N 1
ATOM 783 C CA . LYS A 1 106 ? 10.77343 -7.63395 50.23914 1.000 85.77950 103 LYS A CA 1
ATOM 784 C C . LYS A 1 106 ? 10.38210 -6.17682 50.43498 1.000 85.24001 103 LYS A C 1
ATOM 785 O O . LYS A 1 106 ? 11.08539 -5.27295 49.97035 1.000 87.06491 103 LYS A O 1
ATOM 791 N N . VAL A 1 107 ? 9.26297 -5.95367 51.11876 1.000 78.13295 104 VAL A N 1
ATOM 792 C CA . VAL A 1 107 ? 8.71559 -4.62034 51.33891 1.000 79.45354 104 VAL A CA 1
ATOM 793 C C . VAL A 1 107 ? 8.86471 -4.26754 52.81293 1.000 86.50974 104 VAL A C 1
ATOM 794 O O . VAL A 1 107 ? 8.52047 -5.07001 53.68973 1.000 79.92695 104 VAL A O 1
ATOM 798 N N . TYR A 1 108 ? 9.37281 -3.06548 53.08313 1.000 84.94331 105 TYR A N 1
ATOM 799 C CA . TYR A 1 108 ? 9.51529 -2.54610 54.44084 1.000 76.09200 105 TYR A CA 1
ATOM 800 C C . TYR A 1 108 ? 8.83901 -1.18459 54.50740 1.000 80.28407 105 TYR A C 1
ATOM 801 O O . TYR A 1 108 ? 9.36114 -0.20394 53.96768 1.000 80.23250 105 TYR A O 1
ATOM 810 N N . THR A 1 109 ? 7.68472 -1.11975 55.16258 1.000 79.05080 106 THR A N 1
ATOM 811 C CA . THR A 1 109 ? 7.00579 0.15028 55.36663 1.000 88.15478 106 THR A CA 1
ATOM 812 C C . THR A 1 109 ? 7.45360 0.78149 56.67959 1.000 85.26166 106 THR A C 1
ATOM 813 O O . THR A 1 109 ? 7.89629 0.09441 57.60410 1.000 81.70865 106 THR A O 1
ATOM 817 N N . TYR A 1 110 ? 7.33532 2.11046 56.75182 1.000 90.10530 107 TYR A N 1
ATOM 818 C CA . TYR A 1 110 ? 7.91685 2.85110 57.86376 1.000 91.27349 107 TYR A CA 1
ATOM 819 C C . TYR A 1 110 ? 7.03800 3.99138 58.36473 1.000 92.35334 107 TYR A C 1
ATOM 820 O O . TYR A 1 110 ? 7.49575 4.77486 59.20523 1.000 101.83470 107 TYR A O 1
ATOM 829 N N . ASN A 1 111 ? 5.80589 4.11847 57.88765 1.000 93.21738 108 ASN A N 1
ATOM 830 C CA . ASN A 1 111 ? 4.95173 5.24333 58.23746 1.000 94.13590 108 ASN A CA 1
ATOM 831 C C . ASN A 1 111 ? 3.78495 4.78714 59.10390 1.000 95.58903 108 ASN A C 1
ATOM 832 O O . ASN A 1 111 ? 3.49073 3.59530 59.22762 1.000 95.75414 108 ASN A O 1
ATOM 837 N N . THR A 1 112 ? 3.11585 5.77113 59.70960 1.000 94.23285 109 THR A N 1
ATOM 838 C CA . THR A 1 112 ? 1.96600 5.48747 60.55928 1.000 94.54702 109 THR A CA 1
ATOM 839 C C . THR A 1 112 ? 0.72585 5.11710 59.75689 1.000 96.25923 109 THR A C 1
ATOM 840 O O . THR A 1 112 ? -0.20482 4.52866 60.31696 1.000 98.31781 109 THR A O 1
ATOM 844 N N . LYS A 1 113 ? 0.68792 5.44521 58.46694 1.000 97.00823 110 LYS A N 1
ATOM 845 C CA . LYS A 1 113 ? -0.43766 5.07299 57.61993 1.000 96.21776 110 LYS A CA 1
ATOM 846 C C . LYS A 1 113 ? -0.37973 3.61900 57.16987 1.000 96.20109 110 LYS A C 1
ATOM 847 O O . LYS A 1 113 ? -1.30170 3.16387 56.48377 1.000 90.15912 110 LYS A O 1
ATOM 853 N N . ALA A 1 114 ? 0.67024 2.88650 57.54558 1.000 93.98557 111 ALA A N 1
ATOM 854 C CA . ALA A 1 114 ? 0.83793 1.51262 57.07403 1.000 88.69423 111 ALA A CA 1
ATOM 855 C C . ALA A 1 114 ? -0.29987 0.58506 57.48461 1.000 88.15479 111 ALA A C 1
ATOM 856 O O . ALA A 1 114 ? -0.77295 -0.18164 56.62738 1.000 88.11160 111 ALA A O 1
ATOM 858 N N . PRO A 1 115 ? -0.77486 0.57289 58.73998 1.000 89.76020 112 PRO A N 1
ATOM 859 C CA . PRO A 1 115 ? -1.88870 -0.33636 59.06737 1.000 87.93621 112 PRO A CA 1
ATOM 860 C C . PRO A 1 115 ? -3.13622 -0.08350 58.23896 1.000 90.47692 112 PRO A C 1
ATOM 861 O O . PRO A 1 115 ? -3.81726 -1.03811 57.84351 1.000 90.33954 112 PRO A O 1
ATOM 865 N N . VAL A 1 116 ? -3.45410 1.18147 57.95900 1.000 93.72552 113 VAL A N 1
ATOM 866 C CA . VAL A 1 116 ? -4.60541 1.48172 57.11478 1.000 95.97532 113 VAL A CA 1
ATOM 867 C C . VAL A 1 116 ? -4.29715 1.14872 55.66088 1.000 95.81506 113 VAL A C 1
ATOM 868 O O . VAL A 1 116 ? -5.17336 0.69958 54.91237 1.000 98.97585 113 VAL A O 1
ATOM 872 N N . TRP A 1 117 ? -3.04836 1.36161 55.23851 1.000 100.11227 114 TRP A N 1
ATOM 873 C CA . TRP A 1 117 ? -2.65262 1.00354 53.88019 1.000 94.54050 114 TRP A CA 1
ATOM 874 C C . TRP A 1 117 ? -2.72141 -0.50255 53.66577 1.000 92.48205 114 TRP A C 1
ATOM 875 O O . TRP A 1 117 ? -3.14101 -0.96746 52.59957 1.000 97.65833 114 TRP A O 1
ATOM 886 N N . TRP A 1 118 ? -2.31775 -1.28292 54.67048 1.000 93.45053 115 TRP A N 1
ATOM 887 C CA . TRP A 1 118 ? -2.34993 -2.73356 54.52815 1.000 93.08588 115 TRP A CA 1
ATOM 888 C C . TRP A 1 118 ? -3.77565 -3.26975 54.51746 1.000 97.87299 115 TRP A C 1
ATOM 889 O O . TRP A 1 118 ? -4.04392 -4.28968 53.87428 1.000 96.34585 115 TRP A O 1
ATOM 900 N N . GLU A 1 119 ? -4.70074 -2.60175 55.21194 1.000 106.18560 116 GLU A N 1
ATOM 901 C CA . GLU A 1 119 ? -6.07822 -3.08126 55.25014 1.000 106.39170 116 GLU A CA 1
ATOM 902 C C . GLU A 1 119 ? -6.73754 -2.99786 53.87884 1.000 108.50095 116 GLU A C 1
ATOM 903 O O . GLU A 1 119 ? -7.67624 -3.75172 53.59635 1.000 112.08392 116 GLU A O 1
ATOM 909 N N . LYS A 1 120 ? -6.26156 -2.09793 53.01738 1.000 107.23596 117 LYS A N 1
ATOM 910 C CA . LYS A 1 120 ? -6.78575 -1.95710 51.66470 1.000 104.73390 117 LYS A CA 1
ATOM 911 C C . LYS A 1 120 ? -5.98707 -2.73892 50.63276 1.000 97.47932 117 LYS A C 1
ATOM 912 O O . LYS A 1 120 ? -6.55261 -3.15930 49.61835 1.000 99.10925 117 LYS A O 1
ATOM 926 N N . SER A 1 122 ? -4.24547 -5.55482 51.30561 1.000 103.39046 119 SER A N 1
ATOM 927 C CA . SER A 1 122 ? -3.99327 -6.91791 51.76387 1.000 101.32647 119 SER A CA 1
ATOM 928 C C . SER A 1 122 ? -4.36072 -7.94039 50.69640 1.000 97.37332 119 SER A C 1
ATOM 929 O O . SER A 1 122 ? -3.61887 -8.90391 50.47006 1.000 94.63532 119 SER A O 1
ATOM 932 N N . GLY A 1 123 ? -5.50122 -7.74801 50.03185 1.000 97.15396 120 GLY A N 1
ATOM 933 C CA . GLY A 1 123 ? -5.92779 -8.70417 49.02433 1.000 94.64529 120 GLY A CA 1
ATOM 934 C C . GLY A 1 123 ? -5.00715 -8.74343 47.81995 1.000 95.04249 120 GLY A C 1
ATOM 935 O O . GLY A 1 123 ? -4.66703 -9.82115 47.32388 1.000 93.90214 120 GLY A O 1
ATOM 936 N N . LYS A 1 124 ? -4.58737 -7.57251 47.33472 1.000 96.20770 121 LYS A N 1
ATOM 937 C CA . LYS A 1 124 ? -3.71449 -7.53238 46.16580 1.000 97.31014 121 LYS A CA 1
ATOM 938 C C . LYS A 1 124 ? -2.33513 -8.09854 46.48099 1.000 93.97832 121 LYS A C 1
ATOM 939 O O . LYS A 1 124 ? -1.78211 -8.87249 45.69101 1.000 102.20991 121 LYS A O 1
ATOM 945 N N . PHE A 1 125 ? -1.76187 -7.72599 47.62803 1.000 91.96175 122 PHE A N 1
ATOM 946 C CA . PHE A 1 125 ? -0.43554 -8.21663 47.98473 1.000 91.30102 122 PHE A CA 1
ATOM 947 C C . PHE A 1 125 ? -0.42396 -9.71133 48.27256 1.000 91.96311 122 PHE A C 1
ATOM 948 O O . PHE A 1 125 ? 0.63333 -10.34081 48.15942 1.000 86.84978 122 PHE A O 1
ATOM 956 N N . SER A 1 126 ? -1.56705 -10.29407 48.63971 1.000 94.36549 123 SER A N 1
ATOM 957 C CA . SER A 1 126 ? -1.64213 -11.74094 48.79393 1.000 89.29210 123 SER A CA 1
ATOM 958 C C . SER A 1 126 ? -1.52572 -12.47095 47.46373 1.000 91.50702 123 SER A C 1
ATOM 959 O O . SER A 1 126 ? -1.34082 -13.69270 47.46007 1.000 92.56036 123 SER A O 1
ATOM 970 N N . LEU A 1 128 ? 0.86017 -11.90191 45.32920 1.000 96.02360 125 LEU A N 1
ATOM 971 C CA . LEU A 1 128 ? 2.23624 -11.66520 44.92613 1.000 94.44585 125 LEU A CA 1
ATOM 972 C C . LEU A 1 128 ? 3.17549 -12.44079 45.83915 1.000 89.79899 125 LEU A C 1
ATOM 973 O O . LEU A 1 128 ? 2.96977 -12.47179 47.06148 1.000 89.75917 125 LEU A O 1
ATOM 978 N N . PRO A 1 129 ? 4.20540 -13.07529 45.28092 1.000 90.59098 126 PRO A N 1
ATOM 979 C CA . PRO A 1 129 ? 5.16407 -13.84340 46.09573 1.000 92.08140 126 PRO A CA 1
ATOM 980 C C . PRO A 1 129 ? 6.23053 -12.95540 46.73146 1.000 92.39046 126 PRO A C 1
ATOM 981 O O . PRO A 1 129 ? 7.42624 -13.06610 46.44987 1.000 96.62963 126 PRO A O 1
ATOM 985 N N . VAL A 1 130 ? 5.79328 -12.04980 47.60601 1.000 97.02111 127 VAL A N 1
ATOM 986 C CA . VAL A 1 130 ? 6.67909 -11.09829 48.26132 1.000 94.73275 127 VAL A CA 1
ATOM 987 C C . VAL A 1 130 ? 6.42866 -11.14501 49.76361 1.000 96.72721 127 VAL A C 1
ATOM 988 O O . VAL A 1 130 ? 5.46058 -11.73851 50.23993 1.000 97.88624 127 VAL A O 1
ATOM 992 N N . SER A 1 131 ? 7.32540 -10.50592 50.50932 1.000 89.63860 128 SER A N 1
ATOM 993 C CA . SER A 1 131 ? 7.21196 -10.39067 51.95522 1.000 93.19946 128 SER A CA 1
ATOM 994 C C . SER A 1 131 ? 6.97792 -8.93478 52.33309 1.000 90.31436 128 SER A C 1
ATOM 995 O O . SER A 1 131 ? 7.63259 -8.03230 51.80126 1.000 90.87420 128 SER A O 1
ATOM 998 N N . VAL A 1 132 ? 6.03854 -8.71118 53.24792 1.000 84.09173 129 VAL A N 1
ATOM 999 C CA . VAL A 1 132 ? 5.67763 -7.37433 53.70499 1.000 82.65149 129 VAL A CA 1
ATOM 1000 C C . VAL A 1 132 ? 5.90867 -7.31248 55.20771 1.000 90.53314 129 VAL A C 1
ATOM 1001 O O . VAL A 1 132 ? 5.28406 -8.06157 55.96938 1.000 95.48994 129 VAL A O 1
ATOM 1005 N N . GLU A 1 133 ? 6.80387 -6.42376 55.63114 1.000 88.39347 130 GLU A N 1
ATOM 1006 C CA . GLU A 1 133 ? 7.12657 -6.23401 57.03644 1.000 86.47163 130 GLU A CA 1
ATOM 1007 C C . GLU A 1 133 ? 7.11192 -4.74569 57.35351 1.000 85.92540 130 GLU A C 1
ATOM 1008 O O . GLU A 1 133 ? 7.44363 -3.91295 56.50623 1.000 83.74058 130 GLU A O 1
ATOM 1014 N N . SER A 1 134 ? 6.71817 -4.41444 58.58054 1.000 87.98429 131 SER A N 1
ATOM 1015 C CA . SER A 1 134 ? 6.46419 -3.03464 58.96977 1.000 87.96955 131 SER A CA 1
ATOM 1016 C C . SER A 1 134 ? 7.42318 -2.59201 60.06607 1.000 84.72915 131 SER A C 1
ATOM 1017 O O . SER A 1 134 ? 7.78043 -3.37728 60.94972 1.000 90.97819 131 SER A O 1
ATOM 1020 N N . PHE A 1 135 ? 7.82883 -1.32669 60.00189 1.000 82.23489 132 PHE A N 1
ATOM 1021 C CA . PHE A 1 135 ? 8.66240 -0.69926 61.01560 1.000 82.10649 132 PHE A CA 1
ATOM 1022 C C . PHE A 1 135 ? 7.82629 0.23123 61.88386 1.000 91.12958 132 PHE A C 1
ATOM 1023 O O . PHE A 1 135 ? 6.85935 0.84103 61.42011 1.000 94.28527 132 PHE A O 1
ATOM 1031 N N . ASP A 1 136 ? 8.21415 0.33907 63.15228 1.000 87.03208 133 ASP A N 1
ATOM 1032 C CA . ASP A 1 136 ? 7.59981 1.31085 64.04748 1.000 81.86394 133 ASP A CA 1
ATOM 1033 C C . ASP A 1 136 ? 8.11446 2.70403 63.70465 1.000 83.86947 133 ASP A C 1
ATOM 1034 O O . ASP A 1 136 ? 9.31547 2.97283 63.81462 1.000 84.28247 133 ASP A O 1
ATOM 1039 N N . TYR A 1 137 ? 7.20653 3.59024 63.28865 1.000 81.93885 134 TYR A N 1
ATOM 1040 C CA . TYR A 1 137 ? 7.62141 4.90537 62.80825 1.000 82.01917 134 TYR A CA 1
ATOM 1041 C C . TYR A 1 137 ? 8.18315 5.76314 63.93527 1.000 80.49945 134 TYR A C 1
ATOM 1042 O O . TYR A 1 137 ? 9.24968 6.37203 63.78964 1.000 80.81021 134 TYR A O 1
ATOM 1051 N N . ASP A 1 138 ? 7.46949 5.83707 65.06297 1.000 82.79581 135 ASP A N 1
ATOM 1052 C CA . ASP A 1 138 ? 7.89051 6.71754 66.14898 1.000 75.70354 135 ASP A CA 1
ATOM 1053 C C . ASP A 1 138 ? 9.25849 6.33066 66.69254 1.000 74.41052 135 ASP A C 1
ATOM 1054 O O . ASP A 1 138 ? 10.01477 7.19917 67.14293 1.000 76.09884 135 ASP A O 1
ATOM 1059 N N . ALA A 1 139 ? 9.59473 5.03999 66.66180 1.000 71.82164 136 ALA A N 1
ATOM 1060 C CA . ALA A 1 139 ? 10.93313 4.62535 67.06439 1.000 70.76198 136 ALA A CA 1
ATOM 1061 C C . ALA A 1 139 ? 11.98008 5.12545 66.07783 1.000 72.94252 136 ALA A C 1
ATOM 1062 O O . ALA A 1 139 ? 13.07547 5.53273 66.48084 1.000 73.90248 136 ALA A O 1
ATOM 1064 N N . ILE A 1 140 ? 11.65956 5.10634 64.78180 1.000 86.50061 137 ILE A N 1
ATOM 1065 C CA . ILE A 1 140 ? 12.57762 5.63832 63.77985 1.000 81.67451 137 ILE A CA 1
ATOM 1066 C C . ILE A 1 140 ? 12.70717 7.14844 63.92872 1.000 86.62868 137 ILE A C 1
ATOM 1067 O O . ILE A 1 140 ? 13.80330 7.70897 63.80182 1.000 90.27628 137 ILE A O 1
ATOM 1072 N N . ASP A 1 141 ? 11.59187 7.82957 64.20552 1.000 80.77216 138 ASP A N 1
ATOM 1073 C CA . ASP A 1 141 ? 11.63830 9.26830 64.43830 1.000 81.32762 138 ASP A CA 1
ATOM 1074 C C . ASP A 1 141 ? 12.53082 9.61157 65.62578 1.000 86.42637 138 ASP A C 1
ATOM 1075 O O . ASP A 1 141 ? 13.21997 10.63877 65.60720 1.000 88.34678 138 ASP A O 1
ATOM 1088 N N . ILE A 1 143 ? 15.26461 7.89191 66.72086 1.000 84.87986 140 ILE A N 1
ATOM 1089 C CA . ILE A 1 143 ? 16.65147 7.76361 66.28056 1.000 86.27869 140 ILE A CA 1
ATOM 1090 C C . ILE A 1 143 ? 17.06718 8.96994 65.45112 1.000 90.82541 140 ILE A C 1
ATOM 1091 O O . ILE A 1 143 ? 18.23468 9.37758 65.47489 1.000 96.06333 140 ILE A O 1
ATOM 1096 N N . CYS A 1 144 ? 16.12379 9.56560 64.71701 1.000 88.33530 141 CYS A N 1
ATOM 1097 C CA . CYS A 1 144 ? 16.43182 10.73797 63.90315 1.000 96.22059 141 CYS A CA 1
ATOM 1098 C C . CYS A 1 144 ? 16.83541 11.92554 64.76792 1.000 96.96538 141 CYS A C 1
ATOM 1099 O O . CYS A 1 144 ? 17.79518 12.63924 64.45280 1.000 101.93425 141 CYS A O 1
ATOM 1102 N N . GLN A 1 145 ? 16.10005 12.16084 65.85890 1.000 95.79684 142 GLN A N 1
ATOM 1103 C CA . GLN A 1 145 ? 16.33199 13.35283 66.66955 1.000 100.88400 142 GLN A CA 1
ATOM 1104 C C . GLN A 1 145 ? 17.74726 13.39038 67.22855 1.000 100.55180 142 GLN A C 1
ATOM 1105 O O . GLN A 1 145 ? 18.30733 14.47444 67.42751 1.000 101.09553 142 GLN A O 1
ATOM 1111 N N . HIS A 1 146 ? 18.34169 12.22569 67.48324 1.000 99.48342 143 HIS A N 1
ATOM 1112 C CA . HIS A 1 146 ? 19.68240 12.13483 68.04127 1.000 103.61148 143 HIS A CA 1
ATOM 1113 C C . HIS A 1 146 ? 20.73820 11.85213 66.97706 1.000 108.35183 143 HIS A C 1
ATOM 1114 O O . HIS A 1 146 ? 21.84487 11.41526 67.31047 1.000 110.69255 143 HIS A O 1
ATOM 1121 N N . LEU A 1 147 ? 20.42135 12.09570 65.70736 1.000 110.22881 144 LEU A N 1
ATOM 1122 C CA . LEU A 1 147 ? 21.35933 11.87273 64.61380 1.000 118.95733 144 LEU A CA 1
ATOM 1123 C C . LEU A 1 147 ? 22.18670 13.13087 64.38223 1.000 127.75764 144 LEU A C 1
ATOM 1124 O O . LEU A 1 147 ? 21.63638 14.19804 64.08815 1.000 128.78400 144 LEU A O 1
ATOM 1129 N N . ASP A 1 148 ? 23.50325 13.00382 64.51399 1.000 128.03969 145 ASP A N 1
ATOM 1130 C CA . ASP A 1 148 ? 24.40273 14.07719 64.13117 1.000 130.95148 145 ASP A CA 1
ATOM 1131 C C . ASP A 1 148 ? 24.66905 14.01556 62.62913 1.000 131.75796 145 ASP A C 1
ATOM 1132 O O . ASP A 1 148 ? 24.22226 13.10283 61.92897 1.000 134.35596 145 ASP A O 1
ATOM 1137 N N . ARG A 1 149 ? 25.40689 15.00912 62.12806 1.000 137.80755 146 ARG A N 1
ATOM 1138 C CA . ARG A 1 149 ? 25.82278 14.96811 60.72974 1.000 139.92077 146 ARG A CA 1
ATOM 1139 C C . ARG A 1 149 ? 26.72746 13.76863 60.47441 1.000 134.08334 146 ARG A C 1
ATOM 1140 O O . ARG A 1 149 ? 26.68992 13.16698 59.39445 1.000 126.73494 146 ARG A O 1
ATOM 1148 N N . GLY A 1 150 ? 27.54167 13.40611 61.46259 1.000 133.90816 147 GLY A N 1
ATOM 1149 C CA . GLY A 1 150 ? 28.26897 12.15291 61.45944 1.000 125.06061 147 GLY A CA 1
ATOM 1150 C C . GLY A 1 150 ? 27.97970 11.38027 62.72965 1.000 122.27366 147 GLY A C 1
ATOM 1151 O O . GLY A 1 150 ? 28.42638 11.77093 63.81217 1.000 124.95245 147 GLY A O 1
ATOM 1152 N N . THR A 1 151 ? 27.22757 10.28847 62.61920 1.000 119.72792 148 THR A N 1
ATOM 1153 C CA . THR A 1 151 ? 26.70889 9.57586 63.77927 1.000 119.09068 148 THR A CA 1
ATOM 1154 C C . THR A 1 151 ? 27.24980 8.15348 63.80726 1.000 113.70912 148 THR A C 1
ATOM 1155 O O . THR A 1 151 ? 27.25016 7.46352 62.78260 1.000 110.19090 148 THR A O 1
ATOM 1159 N N . ASN A 1 152 ? 27.70217 7.72020 64.98313 1.000 117.69199 149 ASN A N 1
ATOM 1160 C CA . ASN A 1 152 ? 28.16521 6.35453 65.20752 1.000 112.73637 149 ASN A CA 1
ATOM 1161 C C . ASN A 1 152 ? 27.00950 5.55238 65.79469 1.000 102.57264 149 ASN A C 1
ATOM 1162 O O . ASN A 1 152 ? 26.58719 5.79867 66.92982 1.000 104.26433 149 ASN A O 1
ATOM 1167 N N . LEU A 1 153 ? 26.49886 4.59840 65.02332 1.000 98.60068 150 LEU A N 1
ATOM 1168 C CA . LEU A 1 153 ? 25.35198 3.79985 65.42448 1.000 91.69382 150 LEU A CA 1
ATOM 1169 C C . LEU A 1 153 ? 25.77555 2.37579 65.75873 1.000 90.15512 150 LEU A C 1
ATOM 1170 O O . LEU A 1 153 ? 26.83164 1.89818 65.33750 1.000 92.71978 150 LEU A O 1
ATOM 1175 N N . SER A 1 154 ? 24.92700 1.69993 66.53162 1.000 94.63114 151 SER A N 1
ATOM 1176 C CA . SER A 1 154 ? 25.10987 0.28617 66.85360 1.000 88.87571 151 SER A CA 1
ATOM 1177 C C . SER A 1 154 ? 23.75867 -0.39500 66.70050 1.000 79.14584 151 SER A C 1
ATOM 1178 O O . SER A 1 154 ? 22.81994 -0.07813 67.43491 1.000 78.02824 151 SER A O 1
ATOM 1181 N N . VAL A 1 155 ? 23.65608 -1.31550 65.74622 1.000 82.11870 152 VAL A N 1
ATOM 1182 C CA . VAL A 1 155 ? 22.39712 -1.96797 65.40636 1.000 78.70052 152 VAL A CA 1
ATOM 1183 C C . VAL A 1 155 ? 22.43442 -3.39533 65.93255 1.000 79.70279 152 VAL A C 1
ATOM 1184 O O . VAL A 1 155 ? 23.32067 -4.17814 65.56755 1.000 79.20149 152 VAL A O 1
ATOM 1196 N N . ILE A 1 157 ? 20.06745 -6.84031 66.22479 1.000 73.08275 154 ILE A N 1
ATOM 1197 C CA . ILE A 1 157 ? 18.90072 -7.48762 65.63704 1.000 73.23860 154 ILE A CA 1
ATOM 1198 C C . ILE A 1 157 ? 18.64088 -8.78104 66.39482 1.000 77.91619 154 ILE A C 1
ATOM 1199 O O . ILE A 1 157 ? 19.51856 -9.64976 66.47479 1.000 81.33468 154 ILE A O 1
ATOM 1204 N N . THR A 1 158 ? 17.43880 -8.90667 66.95322 1.000 69.84692 155 THR A N 1
ATOM 1205 C CA . THR A 1 158 ? 17.04055 -10.12024 67.65153 1.000 76.74441 155 THR A CA 1
ATOM 1206 C C . THR A 1 158 ? 15.52254 -10.22557 67.62664 1.000 77.89766 155 THR A C 1
ATOM 1207 O O . THR A 1 158 ? 14.82423 -9.21236 67.71949 1.000 71.22872 155 THR A O 1
ATOM 1211 N N . GLY A 1 159 ? 15.02614 -11.45391 67.49771 1.000 71.92026 156 GLY A N 1
ATOM 1212 C CA . GLY A 1 159 ? 13.58854 -11.67282 67.48442 1.000 67.36310 156 GLY A CA 1
ATOM 1213 C C . GLY A 1 159 ? 12.92156 -10.90044 66.36469 1.000 71.12114 156 GLY A C 1
ATOM 1214 O O . GLY A 1 159 ? 13.32355 -10.97459 65.19814 1.000 82.05786 156 GLY A O 1
ATOM 1215 N N . THR A 1 160 ? 11.88750 -10.13862 66.72210 1.000 66.80086 157 THR A N 1
ATOM 1216 C CA . THR A 1 160 ? 11.15458 -9.30827 65.77554 1.000 72.12486 157 THR A CA 1
ATOM 1217 C C . THR A 1 160 ? 11.37536 -7.82023 66.02514 1.000 72.72488 157 THR A C 1
ATOM 1218 O O . THR A 1 160 ? 10.53670 -6.99951 65.64020 1.000 72.09397 157 THR A O 1
ATOM 1222 N N . SER A 1 161 ? 12.48717 -7.45573 66.66069 1.000 69.11949 158 SER A N 1
ATOM 1223 C CA . SER A 1 161 ? 12.75844 -6.06958 67.00887 1.000 74.20622 158 SER A CA 1
ATOM 1224 C C . SER A 1 161 ? 14.19928 -5.72654 66.65732 1.000 76.93320 158 SER A C 1
ATOM 1225 O O . SER A 1 161 ? 15.05773 -6.60335 66.53300 1.000 73.24514 158 SER A O 1
ATOM 1228 N N . ILE A 1 162 ? 14.45348 -4.43009 66.49651 1.000 80.48286 159 ILE A N 1
ATOM 1229 C CA . ILE A 1 162 ? 15.78348 -3.90495 66.20531 1.000 75.67548 159 ILE A CA 1
ATOM 1230 C C . ILE A 1 162 ? 16.11949 -2.87224 67.27109 1.000 73.64119 159 ILE A C 1
ATOM 1231 O O . ILE A 1 162 ? 15.41375 -1.86580 67.41119 1.000 76.76444 159 ILE A O 1
ATOM 1236 N N . PHE A 1 163 ? 17.19306 -3.11543 68.01501 1.000 75.71762 160 PHE A N 1
ATOM 1237 C CA . PHE A 1 163 ? 17.63149 -2.22081 69.07776 1.000 71.60845 160 PHE A CA 1
ATOM 1238 C C . PHE A 1 163 ? 18.81233 -1.40166 68.57077 1.000 66.88017 160 PHE A C 1
ATOM 1239 O O . PHE A 1 163 ? 19.86852 -1.95828 68.24777 1.000 69.38774 160 PHE A O 1
ATOM 1247 N N . VAL A 1 164 ? 18.62874 -0.08590 68.49707 1.000 65.77393 161 VAL A N 1
ATOM 1248 C CA . VAL A 1 164 ? 19.61679 0.82657 67.93285 1.000 72.24684 161 VAL A CA 1
ATOM 1249 C C . VAL A 1 164 ? 20.15829 1.71625 69.04193 1.000 70.88318 161 VAL A C 1
ATOM 1250 O O . VAL A 1 164 ? 19.38703 2.33326 69.78708 1.000 74.86453 161 VAL A O 1
ATOM 1254 N N . ASP A 1 165 ? 21.48340 1.78081 69.14863 1.000 79.47737 162 ASP A N 1
ATOM 1255 C CA . ASP A 1 165 ? 22.16158 2.68499 70.06884 1.000 80.85905 162 ASP A CA 1
ATOM 1256 C C . ASP A 1 165 ? 22.70309 3.85820 69.25888 1.000 89.41613 162 ASP A C 1
ATOM 1257 O O . ASP A 1 165 ? 23.60499 3.68695 68.43179 1.000 86.35425 162 ASP A O 1
ATOM 1262 N N . VAL A 1 166 ? 22.14995 5.04538 69.49431 1.000 89.75320 163 VAL A N 1
ATOM 1263 C CA . VAL A 1 166 ? 22.52823 6.25843 68.77624 1.000 90.61436 163 VAL A CA 1
ATOM 1264 C C . VAL A 1 166 ? 22.79643 7.34152 69.81478 1.000 98.49378 163 VAL A C 1
ATOM 1265 O O . VAL A 1 166 ? 21.87515 7.76942 70.52138 1.000 101.01245 163 VAL A O 1
ATOM 1269 N N . ASN A 1 167 ? 24.05518 7.77386 69.91992 1.000 99.52025 164 ASN A N 1
ATOM 1270 C CA . ASN A 1 167 ? 24.46618 8.79116 70.89101 1.000 103.39310 164 ASN A CA 1
ATOM 1271 C C . ASN A 1 167 ? 24.02384 8.41023 72.30283 1.000 106.69863 164 ASN A C 1
ATOM 1272 O O . ASN A 1 167 ? 23.38089 9.18821 73.01303 1.000 103.01481 164 ASN A O 1
ATOM 1277 N N . ASP A 1 168 ? 24.35598 7.17433 72.68932 1.000 102.64816 165 ASP A N 1
ATOM 1278 C CA . ASP A 1 168 ? 24.05475 6.60481 74.00150 1.000 105.90209 165 ASP A CA 1
ATOM 1279 C C . ASP A 1 168 ? 22.56186 6.35294 74.20169 1.000 106.03221 165 ASP A C 1
ATOM 1280 O O . ASP A 1 168 ? 22.17568 5.61132 75.11252 1.000 100.93891 165 ASP A O 1
ATOM 1285 N N . GLN A 1 169 ? 21.71795 6.95873 73.36847 1.000 103.10474 166 GLN A N 1
ATOM 1286 C CA . GLN A 1 169 ? 20.28766 6.69321 73.43023 1.000 94.59407 166 GLN A CA 1
ATOM 1287 C C . GLN A 1 169 ? 19.97486 5.32628 72.83363 1.000 85.25319 166 GLN A C 1
ATOM 1288 O O . GLN A 1 169 ? 20.49522 4.95807 71.77755 1.000 85.68286 166 GLN A O 1
ATOM 1294 N N . HIS A 1 170 ? 19.11431 4.57277 73.51301 1.000 81.61279 167 HIS A N 1
ATOM 1295 C CA . HIS A 1 170 ? 18.73496 3.22978 73.08918 1.000 75.50950 167 HIS A CA 1
ATOM 1296 C C . HIS A 1 170 ? 17.26892 3.22784 72.68077 1.000 77.10962 167 HIS A C 1
ATOM 1297 O O . HIS A 1 170 ? 16.39856 3.60270 73.47475 1.000 74.47745 167 HIS A O 1
ATOM 1304 N N . VAL A 1 171 ? 17.00211 2.80569 71.44572 1.000 71.02165 168 VAL A N 1
ATOM 1305 C CA . VAL A 1 171 ? 15.65912 2.79340 70.87970 1.000 70.19033 168 VAL A CA 1
ATOM 1306 C C . VAL A 1 171 ? 15.38763 1.40954 70.30795 1.000 67.66538 168 VAL A C 1
ATOM 1307 O O . VAL A 1 171 ? 16.21904 0.86270 69.57445 1.000 68.09010 168 VAL A O 1
ATOM 1311 N N . GLU A 1 172 ? 14.22956 0.84655 70.64348 1.000 69.34929 169 GLU A N 1
ATOM 1312 C CA . GLU A 1 172 ? 13.79220 -0.43541 70.10736 1.000 69.09307 169 GLU A CA 1
ATOM 1313 C C . GLU A 1 172 ? 12.83141 -0.19970 68.95071 1.000 71.71832 169 GLU A C 1
ATOM 1314 O O . GLU A 1 172 ? 11.85121 0.53886 69.09214 1.000 76.84511 169 GLU A O 1
ATOM 1320 N N . VAL A 1 173 ? 13.11434 -0.82747 67.81327 1.000 78.75541 170 VAL A N 1
ATOM 1321 C CA . VAL A 1 173 ? 12.28643 -0.72188 66.61795 1.000 76.06143 170 VAL A CA 1
ATOM 1322 C C . VAL A 1 173 ? 11.71477 -2.10412 66.33904 1.000 76.97873 170 VAL A C 1
ATOM 1323 O O . VAL A 1 173 ? 12.45720 -3.03112 65.99040 1.000 75.08019 170 VAL A O 1
ATOM 1327 N N . THR A 1 174 ? 10.40174 -2.24671 66.49384 1.000 73.14984 171 THR A N 1
ATOM 1328 C CA . THR A 1 174 ? 9.74392 -3.51963 66.24339 1.000 71.93641 171 THR A CA 1
ATOM 1329 C C . THR A 1 174 ? 9.52297 -3.73073 64.74977 1.000 80.01496 171 THR A C 1
ATOM 1330 O O . THR A 1 174 ? 9.33471 -2.78062 63.98419 1.000 74.87837 171 THR A O 1
ATOM 1334 N N . VAL A 1 175 ? 9.55012 -4.99361 64.34160 1.000 78.31045 172 VAL A N 1
ATOM 1335 C CA . VAL A 1 175 ? 9.37529 -5.38188 62.94294 1.000 77.04851 172 VAL A CA 1
ATOM 1336 C C . VAL A 1 175 ? 8.14885 -6.28572 62.88995 1.000 81.60156 172 VAL A C 1
ATOM 1337 O O . VAL A 1 175 ? 8.23829 -7.50136 63.08551 1.000 81.39991 172 VAL A O 1
ATOM 1341 N N . LYS A 1 176 ? 6.98654 -5.69392 62.62816 1.000 81.69268 173 LYS A N 1
ATOM 1342 C CA . LYS A 1 176 ? 5.75970 -6.46443 62.48790 1.000 85.22267 173 LYS A CA 1
ATOM 1343 C C . LYS A 1 176 ? 5.70428 -7.11899 61.11404 1.000 89.20896 173 LYS A C 1
ATOM 1344 O O . LYS A 1 176 ? 6.00777 -6.48837 60.09755 1.000 93.46067 173 LYS A O 1
ATOM 1350 N N . GLU A 1 177 ? 5.31531 -8.39097 61.08694 1.000 92.44752 174 GLU A N 1
ATOM 1351 C CA . GLU A 1 177 ? 5.20013 -9.13634 59.84006 1.000 86.95444 174 GLU A CA 1
ATOM 1352 C C . GLU A 1 177 ? 3.77166 -9.03066 59.32027 1.000 89.58848 174 GLU A C 1
ATOM 1353 O O . GLU A 1 177 ? 2.82235 -9.41119 60.01434 1.000 86.72504 174 GLU A O 1
ATOM 1359 N N . LEU A 1 178 ? 3.62181 -8.51222 58.10319 1.000 90.69596 175 LEU A N 1
ATOM 1360 C CA . LEU A 1 178 ? 2.31974 -8.42209 57.45638 1.000 88.50925 175 LEU A CA 1
ATOM 1361 C C . LEU A 1 178 ? 2.08623 -9.52548 56.43713 1.000 87.38858 175 LEU A C 1
ATOM 1362 O O . LEU A 1 178 ? 0.93773 -9.93132 56.23120 1.000 88.83244 175 LEU A O 1
ATOM 1367 N N . GLN A 1 179 ? 3.14721 -10.01975 55.80194 1.000 90.80103 176 GLN A N 1
ATOM 1368 C CA . GLN A 1 179 ? 3.03429 -11.08892 54.81882 1.000 84.56424 176 GLN A CA 1
ATOM 1369 C C . GLN A 1 179 ? 4.37915 -11.78937 54.71271 1.000 87.50741 176 GLN A C 1
ATOM 1370 O O . GLN A 1 179 ? 5.40758 -11.13259 54.52593 1.000 84.15855 176 GLN A O 1
ATOM 1376 N N . SER A 1 180 ? 4.36703 -13.11246 54.83727 1.000 90.73659 177 SER A N 1
ATOM 1377 C CA . SER A 1 180 ? 5.57110 -13.92172 54.76770 1.000 93.76458 177 SER A CA 1
ATOM 1378 C C . SER A 1 180 ? 5.76174 -14.46296 53.35215 1.000 102.32190 177 SER A C 1
ATOM 1379 O O . SER A 1 180 ? 4.94115 -14.24923 52.45639 1.000 98.39224 177 SER A O 1
ATOM 1382 N N . HIS A 1 181 ? 6.86471 -15.17728 53.15314 1.000 105.97266 178 HIS A N 1
ATOM 1383 C CA . HIS A 1 181 ? 7.20181 -15.71214 51.83999 1.000 103.71392 178 HIS A CA 1
ATOM 1384 C C . HIS A 1 181 ? 8.03241 -16.98614 51.95882 1.000 106.01704 178 HIS A C 1
ATOM 1385 O O . HIS A 1 181 ? 9.26254 -16.93782 51.96109 1.000 102.55468 178 HIS A O 1
ATOM 1392 N N . LEU B 1 6 ? 50.52927 -21.31443 90.90197 1.000 116.34579 3 LEU B N 1
ATOM 1393 C CA . LEU B 1 6 ? 50.41192 -21.46557 92.34691 1.000 119.17002 3 LEU B CA 1
ATOM 1394 C C . LEU B 1 6 ? 50.07409 -20.12140 92.98825 1.000 120.08495 3 LEU B C 1
ATOM 1395 O O . LEU B 1 6 ? 49.99509 -20.00112 94.21061 1.000 116.41872 3 LEU B O 1
ATOM 1400 N N . LYS B 1 7 ? 49.87186 -19.11269 92.14755 1.000 125.42094 4 LYS B N 1
ATOM 1401 C CA . LYS B 1 7 ? 49.51195 -17.77312 92.57957 1.000 122.02506 4 LYS B CA 1
ATOM 1402 C C . LYS B 1 7 ? 48.25562 -17.32061 91.85357 1.000 119.02780 4 LYS B C 1
ATOM 1403 O O . LYS B 1 7 ? 47.97485 -17.78379 90.74266 1.000 115.52944 4 LYS B O 1
ATOM 1409 N N . PRO B 1 8 ? 47.47317 -16.42572 92.45971 1.000 111.89331 5 PRO B N 1
ATOM 1410 C CA . PRO B 1 8 ? 46.23275 -15.97889 91.81628 1.000 102.09007 5 PRO B CA 1
ATOM 1411 C C . PRO B 1 8 ? 46.50272 -15.25942 90.50367 1.000 98.28349 5 PRO B C 1
ATOM 1412 O O . PRO B 1 8 ? 47.53178 -14.60386 90.32540 1.000 100.71684 5 PRO B O 1
ATOM 1416 N N . THR B 1 9 ? 45.55445 -15.39068 89.58073 1.000 94.84723 6 THR B N 1
ATOM 1417 C CA . THR B 1 9 ? 45.61841 -14.75235 88.27347 1.000 98.66641 6 THR B CA 1
ATOM 1418 C C . THR B 1 9 ? 44.61736 -13.60648 88.22838 1.000 91.89332 6 THR B C 1
ATOM 1419 O O . THR B 1 9 ? 43.43764 -13.79530 88.54362 1.000 91.45852 6 THR B O 1
ATOM 1423 N N . ILE B 1 10 ? 45.08725 -12.42711 87.83681 1.000 94.29486 7 ILE B N 1
ATOM 1424 C CA . ILE B 1 10 ? 44.26216 -11.22485 87.81561 1.000 90.96863 7 ILE B CA 1
ATOM 1425 C C . ILE B 1 10 ? 43.58629 -11.10658 86.45810 1.000 92.59465 7 ILE B C 1
ATOM 1426 O O . ILE B 1 10 ? 44.21436 -11.31456 85.41275 1.000 97.50014 7 ILE B O 1
ATOM 1431 N N . TYR B 1 11 ? 42.29778 -10.76788 86.47212 1.000 91.22712 8 TYR B N 1
ATOM 1432 C CA . TYR B 1 11 ? 41.50088 -10.62864 85.25671 1.000 87.48378 8 TYR B CA 1
ATOM 1433 C C . TYR B 1 11 ? 40.79462 -9.27997 85.28337 1.000 88.13427 8 TYR B C 1
ATOM 1434 O O . TYR B 1 11 ? 39.90561 -9.05714 86.11134 1.000 91.83536 8 TYR B O 1
ATOM 1443 N N . LYS B 1 12 ? 41.18703 -8.38626 84.38035 1.000 99.98738 9 LYS B N 1
ATOM 1444 C CA . LYS B 1 12 ? 40.51055 -7.10904 84.20231 1.000 95.67073 9 LYS B CA 1
ATOM 1445 C C . LYS B 1 12 ? 39.46212 -7.25346 83.10632 1.000 93.56702 9 LYS B C 1
ATOM 1446 O O . LYS B 1 12 ? 39.76615 -7.73676 82.01108 1.000 97.23080 9 LYS B O 1
ATOM 1452 N N . PHE B 1 13 ? 38.23165 -6.84139 83.40109 1.000 91.87484 10 PHE B N 1
ATOM 1453 C CA . PHE B 1 13 ? 37.11915 -6.97689 82.47026 1.000 89.13822 10 PHE B CA 1
ATOM 1454 C C . PHE B 1 13 ? 36.50140 -5.61498 82.19561 1.000 91.70999 10 PHE B C 1
ATOM 1455 O O . PHE B 1 13 ? 36.13975 -4.88993 83.12797 1.000 92.20413 10 PHE B O 1
ATOM 1463 N N . ARG B 1 14 ? 36.38002 -5.27821 80.91721 1.000 96.80435 11 ARG B N 1
ATOM 1464 C CA . ARG B 1 14 ? 35.71314 -4.06248 80.45700 1.000 99.30182 11 ARG B CA 1
ATOM 1465 C C . ARG B 1 14 ? 34.47054 -4.52301 79.69418 1.000 94.55008 11 ARG B C 1
ATOM 1466 O O . ARG B 1 14 ? 34.52723 -4.82447 78.50018 1.000 98.05575 11 ARG B O 1
ATOM 1474 N N . ILE B 1 15 ? 33.34435 -4.58466 80.39941 1.000 95.47534 12 ILE B N 1
ATOM 1475 C CA . ILE B 1 15 ? 32.12568 -5.21232 79.90264 1.000 94.96626 12 ILE B CA 1
ATOM 1476 C C . ILE B 1 15 ? 31.13329 -4.12840 79.50912 1.000 88.78578 12 ILE B C 1
ATOM 1477 O O . ILE B 1 15 ? 30.86519 -3.20817 80.29079 1.000 92.59839 12 ILE B O 1
ATOM 1482 N N . ALA B 1 16 ? 30.57855 -4.24840 78.30519 1.000 86.72737 13 ALA B N 1
ATOM 1483 C CA . ALA B 1 16 ? 29.49766 -3.39045 77.83070 1.000 85.41963 13 ALA B CA 1
ATOM 1484 C C . ALA B 1 16 ? 28.22495 -4.22764 77.81295 1.000 86.23151 13 ALA B C 1
ATOM 1485 O O . ALA B 1 16 ? 28.06416 -5.10433 76.95700 1.000 86.76436 13 ALA B O 1
ATOM 1487 N N . LEU B 1 17 ? 27.32908 -3.96418 78.75972 1.000 75.08535 14 LEU B N 1
ATOM 1488 C CA . LEU B 1 17 ? 26.13872 -4.78218 78.94590 1.000 76.41713 14 LEU B CA 1
ATOM 1489 C C . LEU B 1 17 ? 24.98772 -4.25239 78.09930 1.000 68.72616 14 LEU B C 1
ATOM 1490 O O . LEU B 1 17 ? 24.70393 -3.05021 78.10563 1.000 71.83061 14 LEU B O 1
ATOM 1495 N N . SER B 1 18 ? 24.32551 -5.15687 77.37617 1.000 65.88129 15 SER B N 1
ATOM 1496 C CA . SER B 1 18 ? 23.16361 -4.83396 76.54517 1.000 68.73558 15 SER B CA 1
ATOM 1497 C C . SER B 1 18 ? 22.05922 -5.83173 76.88689 1.000 70.73261 15 SER B C 1
ATOM 1498 O O . SER B 1 18 ? 21.96667 -6.90011 76.27689 1.000 72.12571 15 SER B O 1
ATOM 1501 N N . ASP B 1 19 ? 21.22082 -5.48113 77.86030 1.000 74.08876 16 ASP B N 1
ATOM 1502 C CA . ASP B 1 19 ? 20.12569 -6.34618 78.29868 1.000 79.16919 16 ASP B CA 1
ATOM 1503 C C . ASP B 1 19 ? 18.86060 -5.91108 77.56948 1.000 81.29922 16 ASP B C 1
ATOM 1504 O O . ASP B 1 19 ? 18.24866 -4.89882 77.91659 1.000 80.01957 16 ASP B O 1
ATOM 1517 N N . ASN B 1 21 ? 16.07414 -7.83219 77.29962 1.000 76.27250 18 ASN B N 1
ATOM 1518 C CA . ASN B 1 21 ? 14.89300 -8.29398 78.02237 1.000 75.90530 18 ASN B CA 1
ATOM 1519 C C . ASN B 1 21 ? 14.40258 -7.24127 79.00736 1.000 78.02011 18 ASN B C 1
ATOM 1520 O O . ASN B 1 21 ? 13.19311 -7.01811 79.13560 1.000 82.29557 18 ASN B O 1
ATOM 1525 N N . ASN B 1 22 ? 15.32447 -6.57901 79.70157 1.000 78.12931 19 ASN B N 1
ATOM 1526 C CA . ASN B 1 22 ? 14.99073 -5.55472 80.68016 1.000 83.75366 19 ASN B CA 1
ATOM 1527 C C . ASN B 1 22 ? 15.22458 -4.14261 80.16295 1.000 86.86387 19 ASN B C 1
ATOM 1528 O O . ASN B 1 22 ? 14.94941 -3.18027 80.88725 1.000 88.99107 19 ASN B O 1
ATOM 1533 N N . ASP B 1 23 ? 15.71812 -4.00058 78.93284 1.000 86.95949 20 ASP B N 1
ATOM 1534 C CA . ASP B 1 23 ? 16.02090 -2.70091 78.33410 1.000 91.51649 20 ASP B CA 1
ATOM 1535 C C . ASP B 1 23 ? 16.94276 -1.88476 79.23911 1.000 94.43878 20 ASP B C 1
ATOM 1536 O O . ASP B 1 23 ? 16.70309 -0.70950 79.52375 1.000 102.13211 20 ASP B O 1
ATOM 1541 N N . TYR B 1 24 ? 18.01341 -2.53061 79.69533 1.000 83.71713 21 TYR B N 1
ATOM 1542 C CA . TYR B 1 24 ? 18.99993 -1.92264 80.57790 1.000 81.98377 21 TYR B CA 1
ATOM 1543 C C . TYR B 1 24 ? 20.37009 -2.00660 79.92294 1.000 77.78846 21 TYR B C 1
ATOM 1544 O O . TYR B 1 24 ? 20.79334 -3.08695 79.49892 1.000 76.53713 21 TYR B O 1
ATOM 1553 N N . TYR B 1 25 ? 21.06022 -0.87041 79.84590 1.000 78.82063 22 TYR B N 1
ATOM 1554 C CA . TYR B 1 25 ? 22.34294 -0.77540 79.16160 1.000 80.32356 22 TYR B CA 1
ATOM 1555 C C . TYR B 1 25 ? 23.32619 -0.01700 80.03885 1.000 84.37004 22 TYR B C 1
ATOM 1556 O O . TYR B 1 25 ? 22.99777 1.05251 80.56271 1.000 91.08484 22 TYR B O 1
ATOM 1565 N N . ASP B 1 26 ? 24.52748 -0.56884 80.19173 1.000 83.47737 23 ASP B N 1
ATOM 1566 C CA . ASP B 1 26 ? 25.56701 0.05467 80.99934 1.000 89.34635 23 ASP B CA 1
ATOM 1567 C C . ASP B 1 26 ? 26.90019 -0.59493 80.65341 1.000 88.68010 23 ASP B C 1
ATOM 1568 O O . ASP B 1 26 ? 26.95577 -1.64700 80.01174 1.000 81.38824 23 ASP B O 1
ATOM 1573 N N . SER B 1 27 ? 27.97874 0.05491 81.08392 1.000 90.37452 24 SER B N 1
ATOM 1574 C CA . SER B 1 27 ? 29.33485 -0.44885 80.90727 1.000 90.63665 24 SER B CA 1
ATOM 1575 C C . SER B 1 27 ? 29.95256 -0.66697 82.28067 1.000 94.30393 24 SER B C 1
ATOM 1576 O O . SER B 1 27 ? 30.08238 0.28035 83.06347 1.000 92.17271 24 SER B O 1
ATOM 1579 N N . LYS B 1 28 ? 30.33272 -1.90811 82.56899 1.000 91.40986 25 LYS B N 1
ATOM 1580 C CA . LYS B 1 28 ? 30.86403 -2.28848 83.86904 1.000 93.32606 25 LYS B CA 1
ATOM 1581 C C . LYS B 1 28 ? 32.33954 -2.64515 83.75311 1.000 96.07167 25 LYS B C 1
ATOM 1582 O O . LYS B 1 28 ? 32.74550 -3.35931 82.83070 1.000 99.04395 25 LYS B O 1
ATOM 1588 N N . ASN B 1 29 ? 33.13656 -2.14606 84.69443 1.000 99.59372 26 ASN B N 1
ATOM 1589 C CA . ASN B 1 29 ? 34.55724 -2.46043 84.78369 1.000 95.79974 26 ASN B CA 1
ATOM 1590 C C . ASN B 1 29 ? 34.76826 -3.38806 85.97205 1.000 94.61126 26 ASN B C 1
ATOM 1591 O O . ASN B 1 29 ? 34.48720 -3.01120 87.11501 1.000 94.91081 26 ASN B O 1
ATOM 1596 N N . LEU B 1 30 ? 35.25775 -4.59476 85.70164 1.000 95.14545 27 LEU B N 1
ATOM 1597 C CA . LEU B 1 30 ? 35.40215 -5.63031 86.71363 1.000 91.39624 27 LEU B CA 1
ATOM 1598 C C . LEU B 1 30 ? 36.86136 -6.03673 86.85523 1.000 93.77983 27 LEU B C 1
ATOM 1599 O O . LEU B 1 30 ? 37.57347 -6.19612 85.85878 1.000 97.63218 27 LEU B O 1
ATOM 1604 N N . THR B 1 31 ? 37.29615 -6.20904 88.10180 1.000 94.01934 28 THR B N 1
ATOM 1605 C CA . THR B 1 31 ? 38.63700 -6.69016 88.41988 1.000 94.64031 28 THR B CA 1
ATOM 1606 C C . THR B 1 31 ? 38.49532 -7.81826 89.43171 1.000 93.04676 28 THR B C 1
ATOM 1607 O O . THR B 1 31 ? 38.15083 -7.57410 90.59262 1.000 106.99072 28 THR B O 1
ATOM 1611 N N . ILE B 1 32 ? 38.75223 -9.04825 88.99372 1.000 89.50649 29 ILE B N 1
ATOM 1612 C CA . ILE B 1 32 ? 38.57673 -10.23702 89.81908 1.000 86.30294 29 ILE B CA 1
ATOM 1613 C C . ILE B 1 32 ? 39.90221 -10.98018 89.89235 1.000 88.48640 29 ILE B C 1
ATOM 1614 O O . ILE B 1 32 ? 40.55244 -11.20324 88.86434 1.000 86.78573 29 ILE B O 1
ATOM 1619 N N . ALA B 1 33 ? 40.29897 -11.35870 91.10514 1.000 90.07661 30 ALA B N 1
ATOM 1620 C CA . ALA B 1 33 ? 41.46092 -12.20828 91.32721 1.000 88.39229 30 ALA B CA 1
ATOM 1621 C C . ALA B 1 33 ? 40.99071 -13.65218 91.44711 1.000 87.45003 30 ALA B C 1
ATOM 1622 O O . ALA B 1 33 ? 40.26664 -13.99794 92.38812 1.000 92.97342 30 ALA B O 1
ATOM 1624 N N . LEU B 1 34 ? 41.39724 -14.48653 90.49371 1.000 86.90256 31 LEU B N 1
ATOM 1625 C CA . LEU B 1 34 ? 40.97747 -15.88134 90.46643 1.000 87.19214 31 LEU B CA 1
ATOM 1626 C C . LEU B 1 34 ? 41.88006 -16.70926 91.37268 1.000 89.70411 31 LEU B C 1
ATOM 1627 O O . LEU B 1 34 ? 43.10096 -16.73827 91.18427 1.000 97.54187 31 LEU B O 1
ATOM 1632 N N . HIS B 1 35 ? 41.28102 -17.37714 92.35247 1.000 93.09297 32 HIS B N 1
ATOM 1633 C CA . HIS B 1 35 ? 42.03801 -18.27488 93.20977 1.000 94.17649 32 HIS B CA 1
ATOM 1634 C C . HIS B 1 35 ? 42.53879 -19.46463 92.39228 1.000 97.69373 32 HIS B C 1
ATOM 1635 O O . HIS B 1 35 ? 41.81300 -19.97498 91.53290 1.000 104.21579 32 HIS B O 1
ATOM 1642 N N . PRO B 1 36 ? 43.77183 -19.92366 92.62627 1.000 99.53273 33 PRO B N 1
ATOM 1643 C CA . PRO B 1 36 ? 44.31959 -21.00894 91.79254 1.000 108.85329 33 PRO B CA 1
ATOM 1644 C C . PRO B 1 36 ? 43.53762 -22.30920 91.87393 1.000 108.07867 33 PRO B C 1
ATOM 1645 O O . PRO B 1 36 ? 43.68663 -23.15727 90.98514 1.000 115.41340 33 PRO B O 1
ATOM 1649 N N . SER B 1 37 ? 42.71023 -22.49715 92.90276 1.000 102.27555 34 SER B N 1
ATOM 1650 C CA . SER B 1 37 ? 41.90181 -23.70525 93.00189 1.000 108.73896 34 SER B CA 1
ATOM 1651 C C . SER B 1 37 ? 40.61824 -23.62205 92.18685 1.000 116.62620 34 SER B C 1
ATOM 1652 O O . SER B 1 37 ? 40.00928 -24.66086 91.90911 1.000 116.53644 34 SER B O 1
ATOM 1655 N N . GLU B 1 38 ? 40.19655 -22.42146 91.79870 1.000 114.97054 35 GLU B N 1
ATOM 1656 C CA . GLU B 1 38 ? 38.97507 -22.24353 91.02750 1.000 118.26370 35 GLU B CA 1
ATOM 1657 C C . GLU B 1 38 ? 39.28521 -22.19602 89.53780 1.000 110.04574 35 GLU B C 1
ATOM 1658 O O . GLU B 1 38 ? 40.26951 -21.58420 89.11329 1.000 110.24005 35 GLU B O 1
ATOM 1664 N N . LYS B 1 39 ? 38.43413 -22.84552 88.74842 1.000 111.96907 36 LYS B N 1
ATOM 1665 C CA . LYS B 1 39 ? 38.59994 -22.83725 87.30583 1.000 103.23843 36 LYS B CA 1
ATOM 1666 C C . LYS B 1 39 ? 38.18400 -21.48460 86.72818 1.000 96.30344 36 LYS B C 1
ATOM 1667 O O . LYS B 1 39 ? 37.33315 -20.79250 87.29397 1.000 92.26985 36 LYS B O 1
ATOM 1673 N N . PRO B 1 40 ? 38.77090 -21.08363 85.59574 1.000 95.53496 37 PRO B N 1
ATOM 1674 C CA . PRO B 1 40 ? 38.33729 -19.83698 84.94520 1.000 92.52081 37 PRO B CA 1
ATOM 1675 C C . PRO B 1 40 ? 36.93479 -19.90779 84.36578 1.000 86.35825 37 PRO B C 1
ATOM 1676 O O . PRO B 1 40 ? 36.37949 -18.86057 84.00952 1.000 83.26430 37 PRO B O 1
ATOM 1680 N N . GLN B 1 41 ? 36.34632 -21.09947 84.25430 1.000 82.64533 38 GLN B N 1
ATOM 1681 C CA . GLN B 1 41 ? 34.98132 -21.20393 83.75525 1.000 84.45148 38 GLN B CA 1
ATOM 1682 C C . GLN B 1 41 ? 33.95861 -20.84163 84.82213 1.000 89.91231 38 GLN B C 1
ATOM 1683 O O . GLN B 1 41 ? 32.89215 -20.30877 84.49587 1.000 86.83564 38 GLN B O 1
ATOM 1689 N N . ARG B 1 42 ? 34.26191 -21.11568 86.09272 1.000 86.03576 39 ARG B N 1
ATOM 1690 C CA . ARG B 1 42 ? 33.32052 -20.78752 87.15664 1.000 81.12634 39 ARG B CA 1
ATOM 1691 C C . ARG B 1 42 ? 33.20997 -19.28079 87.35132 1.000 80.46105 39 ARG B C 1
ATOM 1692 O O . ARG B 1 42 ? 32.12050 -18.76565 87.63063 1.000 78.46287 39 ARG B O 1
ATOM 1708 N N . LEU B 1 44 ? 33.52636 -17.12383 85.07598 1.000 82.53367 41 LEU B N 1
ATOM 1709 C CA . LEU B 1 44 ? 32.75812 -16.61591 83.94748 1.000 87.92417 41 LEU B CA 1
ATOM 1710 C C . LEU B 1 44 ? 31.26493 -16.79912 84.17861 1.000 79.90727 41 LEU B C 1
ATOM 1711 O O . LEU B 1 44 ? 30.46339 -15.93263 83.81104 1.000 83.76320 41 LEU B O 1
ATOM 1716 N N . ALA B 1 45 ? 30.87231 -17.92286 84.78345 1.000 75.63780 42 ALA B N 1
ATOM 1717 C CA . ALA B 1 45 ? 29.47663 -18.10440 85.16157 1.000 72.91094 42 ALA B CA 1
ATOM 1718 C C . ALA B 1 45 ? 29.03549 -17.06618 86.18509 1.000 72.81616 42 ALA B C 1
ATOM 1719 O O . ALA B 1 45 ? 27.87171 -16.64946 86.17895 1.000 74.40093 42 ALA B O 1
ATOM 1721 N N . ARG B 1 46 ? 29.94045 -16.63801 87.06935 1.000 75.55346 43 ARG B N 1
ATOM 1722 C CA . ARG B 1 46 ? 29.59028 -15.58284 88.01269 1.000 79.12151 43 ARG B CA 1
ATOM 1723 C C . ARG B 1 46 ? 29.46652 -14.23538 87.31507 1.000 76.30862 43 ARG B C 1
ATOM 1724 O O . ARG B 1 46 ? 28.66242 -13.39410 87.73144 1.000 79.10086 43 ARG B O 1
ATOM 1732 N N . ILE B 1 47 ? 30.24714 -14.01416 86.25677 1.000 73.81405 44 ILE B N 1
ATOM 1733 C CA . ILE B 1 47 ? 30.13330 -12.77230 85.50131 1.000 75.16063 44 ILE B CA 1
ATOM 1734 C C . ILE B 1 47 ? 28.82578 -12.74241 84.71992 1.000 70.80438 44 ILE B C 1
ATOM 1735 O O . ILE B 1 47 ? 28.13387 -11.71832 84.68304 1.000 70.17440 44 ILE B O 1
ATOM 1740 N N . LEU B 1 48 ? 28.46006 -13.86309 84.09237 1.000 72.79081 45 LEU B N 1
ATOM 1741 C CA . LEU B 1 48 ? 27.20710 -13.91519 83.34668 1.000 73.37526 45 LEU B CA 1
ATOM 1742 C C . LEU B 1 48 ? 26.00471 -13.78057 84.27382 1.000 76.94022 45 LEU B C 1
ATOM 1743 O O . LEU B 1 48 ? 25.02999 -13.09536 83.94004 1.000 74.73233 45 LEU B O 1
ATOM 1748 N N . ALA B 1 49 ? 26.05035 -14.43432 85.43796 1.000 74.31075 46 ALA B N 1
ATOM 1749 C CA . ALA B 1 49 ? 24.98113 -14.26815 86.41495 1.000 69.03833 46 ALA B CA 1
ATOM 1750 C C . ALA B 1 49 ? 24.90088 -12.83067 86.90684 1.000 70.28527 46 ALA B C 1
ATOM 1751 O O . ALA B 1 49 ? 23.80289 -12.32384 87.16307 1.000 74.72004 46 ALA B O 1
ATOM 1753 N N . PHE B 1 50 ? 26.04839 -12.16210 87.05008 1.000 72.37846 47 PHE B N 1
ATOM 1754 C CA . PHE B 1 50 ? 26.04019 -10.74900 87.41140 1.000 73.11441 47 PHE B CA 1
ATOM 1755 C C . PHE B 1 50 ? 25.40181 -9.90603 86.31459 1.000 76.94156 47 PHE B C 1
ATOM 1756 O O . PHE B 1 50 ? 24.59177 -9.01614 86.60130 1.000 67.25037 47 PHE B O 1
ATOM 1764 N N . CYS B 1 51 ? 25.74753 -10.18039 85.05169 1.000 80.54246 48 CYS B N 1
ATOM 1765 C CA . CYS B 1 51 ? 25.15221 -9.44917 83.93750 1.000 66.22920 48 CYS B CA 1
ATOM 1766 C C . CYS B 1 51 ? 23.64835 -9.67358 83.85706 1.000 67.01184 48 CYS B C 1
ATOM 1767 O O . CYS B 1 51 ? 22.90179 -8.75165 83.50796 1.000 64.24723 48 CYS B O 1
ATOM 1770 N N . LEU B 1 52 ? 23.18629 -10.88653 84.17244 1.000 68.53957 49 LEU B N 1
ATOM 1771 C CA . LEU B 1 52 ? 21.75771 -11.17538 84.15101 1.000 65.02194 49 LEU B CA 1
ATOM 1772 C C . LEU B 1 52 ? 21.00112 -10.45614 85.25790 1.000 66.13024 49 LEU B C 1
ATOM 1773 O O . LEU B 1 52 ? 19.79122 -10.24628 85.12679 1.000 68.03466 49 LEU B O 1
ATOM 1778 N N . ASN B 1 53 ? 21.67584 -10.07793 86.33940 1.000 66.61319 50 ASN B N 1
ATOM 1779 C CA . ASN B 1 53 ? 21.03493 -9.44020 87.48285 1.000 61.53831 50 ASN B CA 1
ATOM 1780 C C . ASN B 1 53 ? 21.78766 -8.18186 87.88642 1.000 60.62438 50 ASN B C 1
ATOM 1781 O O . ASN B 1 53 ? 21.93209 -7.87432 89.07286 1.000 75.66784 50 ASN B O 1
ATOM 1786 N N . ALA B 1 54 ? 22.27757 -7.42932 86.89868 1.000 63.03222 51 ALA B N 1
ATOM 1787 C CA . ALA B 1 54 ? 23.07061 -6.24165 87.19799 1.000 73.32440 51 ALA B CA 1
ATOM 1788 C C . ALA B 1 54 ? 22.22514 -5.12876 87.80327 1.000 79.61076 51 ALA B C 1
ATOM 1789 O O . ALA B 1 54 ? 22.74703 -4.29863 88.55604 1.000 87.06941 51 ALA B O 1
ATOM 1791 N N . GLN B 1 55 ? 20.92779 -5.09013 87.49448 1.000 73.69360 52 GLN B N 1
ATOM 1792 C CA . GLN B 1 55 ? 20.06991 -4.04651 88.04230 1.000 82.72355 52 GLN B CA 1
ATOM 1793 C C . GLN B 1 55 ? 19.75118 -4.25462 89.51512 1.000 85.79230 52 GLN B C 1
ATOM 1794 O O . GLN B 1 55 ? 19.15222 -3.36653 90.13090 1.000 90.07940 52 GLN B O 1
ATOM 1800 N N . LYS B 1 56 ? 20.13088 -5.39462 90.09038 1.000 85.39613 53 LYS B N 1
ATOM 1801 C CA . LYS B 1 56 ? 19.98265 -5.64138 91.51633 1.000 86.98753 53 LYS B CA 1
ATOM 1802 C C . LYS B 1 56 ? 21.18924 -5.16257 92.31521 1.000 94.08329 53 LYS B C 1
ATOM 1803 O O . LYS B 1 56 ? 21.37577 -5.60295 93.45573 1.000 94.63191 53 LYS B O 1
ATOM 1809 N N . ASP B 1 57 ? 21.97930 -4.24337 91.74684 1.000 93.64560 54 ASP B N 1
ATOM 1810 C CA . ASP B 1 57 ? 23.24389 -3.74349 92.28700 1.000 96.66870 54 ASP B CA 1
ATOM 1811 C C . ASP B 1 57 ? 23.97133 -4.77632 93.14126 1.000 92.85241 54 ASP B C 1
ATOM 1812 O O . ASP B 1 57 ? 24.13945 -4.59213 94.35116 1.000 100.94848 54 ASP B O 1
ATOM 1817 N N . LEU B 1 58 ? 24.40841 -5.86348 92.51278 1.000 86.37717 55 LEU B N 1
ATOM 1818 C CA . LEU B 1 58 ? 25.09901 -6.93188 93.21288 1.000 79.82454 55 LEU B CA 1
ATOM 1819 C C . LEU B 1 58 ? 26.57647 -6.59227 93.39134 1.000 80.98779 55 LEU B C 1
ATOM 1820 O O . LEU B 1 58 ? 27.11804 -5.67954 92.76117 1.000 81.05763 55 LEU B O 1
ATOM 1825 N N . GLU B 1 59 ? 27.23156 -7.34910 94.26981 1.000 84.49966 56 GLU B N 1
ATOM 1826 C CA . GLU B 1 59 ? 28.66242 -7.22096 94.49570 1.000 85.50125 56 GLU B CA 1
ATOM 1827 C C . GLU B 1 59 ? 29.27482 -8.60953 94.60235 1.000 83.16820 56 GLU B C 1
ATOM 1828 O O . GLU B 1 59 ? 28.63165 -9.55612 95.06300 1.000 79.34399 56 GLU B O 1
ATOM 1834 N N . PHE B 1 60 ? 30.52652 -8.72008 94.16770 1.000 92.69127 57 PHE B N 1
ATOM 1835 C CA . PHE B 1 60 ? 31.22495 -9.99650 94.12590 1.000 95.12706 57 PHE B CA 1
ATOM 1836 C C . PHE B 1 60 ? 31.87029 -10.30393 95.47000 1.000 101.08886 57 PHE B C 1
ATOM 1837 O O . PHE B 1 60 ? 32.37570 -9.40758 96.15166 1.000 107.86337 57 PHE B O 1
ATOM 1845 N N . THR B 1 61 ? 31.85211 -11.58037 95.84321 1.000 102.54994 58 THR B N 1
ATOM 1846 C CA . THR B 1 61 ? 32.50257 -12.06316 97.05476 1.000 110.47688 58 THR B CA 1
ATOM 1847 C C . THR B 1 61 ? 33.75370 -12.83246 96.65328 1.000 118.96370 58 THR B C 1
ATOM 1848 O O . THR B 1 61 ? 33.67736 -13.77849 95.86143 1.000 116.64343 58 THR B O 1
ATOM 1852 N N . LYS B 1 62 ? 34.89801 -12.42403 97.19494 1.000 130.98348 59 LYS B N 1
ATOM 1853 C CA . LYS B 1 62 ? 36.16618 -13.03147 96.81525 1.000 130.09743 59 LYS B CA 1
ATOM 1854 C C . LYS B 1 62 ? 36.25669 -14.45277 97.35750 1.000 140.75033 59 LYS B C 1
ATOM 1855 O O . LYS B 1 62 ? 36.04468 -14.68915 98.55107 1.000 134.64394 59 LYS B O 1
ATOM 1861 N N . GLY B 1 63 ? 36.57497 -15.39801 96.47878 1.000 137.54277 60 GLY B N 1
ATOM 1862 C CA . GLY B 1 63 ? 36.70238 -16.79029 96.86840 1.000 130.61597 60 GLY B CA 1
ATOM 1863 C C . GLY B 1 63 ? 35.37799 -17.44778 97.20511 1.000 126.51727 60 GLY B C 1
ATOM 1864 O O . GLY B 1 63 ? 35.33450 -18.44802 97.92174 1.000 122.21467 60 GLY B O 1
ATOM 1865 N N . THR B 1 67 ? 32.68007 -20.17201 101.09533 1.000 115.90925 64 THR B N 1
ATOM 1866 C CA . THR B 1 67 ? 31.90408 -21.36647 100.78466 1.000 120.06578 64 THR B CA 1
ATOM 1867 C C . THR B 1 67 ? 30.51823 -21.29484 101.41735 1.000 121.41244 64 THR B C 1
ATOM 1868 O O . THR B 1 67 ? 29.52970 -21.70305 100.81041 1.000 119.82546 64 THR B O 1
ATOM 1872 N N . GLU B 1 68 ? 30.45319 -20.77150 102.63984 1.000 122.23027 65 GLU B N 1
ATOM 1873 C CA . GLU B 1 68 ? 29.19505 -20.59043 103.35064 1.000 121.12873 65 GLU B CA 1
ATOM 1874 C C . GLU B 1 68 ? 28.49853 -19.28616 102.98599 1.000 110.30071 65 GLU B C 1
ATOM 1875 O O . GLU B 1 68 ? 27.52764 -18.90815 103.64924 1.000 120.24774 65 GLU B O 1
ATOM 1881 N N . GLU B 1 69 ? 28.97003 -18.59226 101.95802 1.000 110.84322 66 GLU B N 1
ATOM 1882 C CA . GLU B 1 69 ? 28.43591 -17.31965 101.52000 1.000 96.33631 66 GLU B CA 1
ATOM 1883 C C . GLU B 1 69 ? 28.12695 -17.39019 100.02719 1.000 88.99801 66 GLU B C 1
ATOM 1884 O O . GLU B 1 69 ? 28.69779 -18.21842 99.31357 1.000 92.08527 66 GLU B O 1
ATOM 1890 N N . PRO B 1 70 ? 27.22551 -16.54537 99.53805 1.000 80.65356 67 PRO B N 1
ATOM 1891 C CA . PRO B 1 70 ? 26.90779 -16.57840 98.10579 1.000 69.89609 67 PRO B CA 1
ATOM 1892 C C . PRO B 1 70 ? 28.00331 -15.92675 97.27693 1.000 75.57337 67 PRO B C 1
ATOM 1893 O O . PRO B 1 70 ? 28.86765 -15.20665 97.78117 1.000 72.86311 67 PRO B O 1
ATOM 1897 N N . ASP B 1 71 ? 27.95472 -16.19684 95.97204 1.000 80.83479 68 ASP B N 1
ATOM 1898 C CA . ASP B 1 71 ? 28.91981 -15.59867 95.05722 1.000 73.66318 68 ASP B CA 1
ATOM 1899 C C . ASP B 1 71 ? 28.54466 -14.16043 94.72355 1.000 70.20481 68 ASP B C 1
ATOM 1900 O O . ASP B 1 71 ? 29.42032 -13.29570 94.60199 1.000 75.61593 68 ASP B O 1
ATOM 1905 N N . LEU B 1 72 ? 27.25028 -13.89262 94.57708 1.000 67.89864 69 LEU B N 1
ATOM 1906 C CA . LEU B 1 72 ? 26.73137 -12.55744 94.31986 1.000 70.14841 69 LEU B CA 1
ATOM 1907 C C . LEU B 1 72 ? 25.60613 -12.29090 95.30639 1.000 68.15229 69 LEU B C 1
ATOM 1908 O O . LEU B 1 72 ? 24.74810 -13.15416 95.51751 1.000 68.49392 69 LEU B O 1
ATOM 1913 N N . TRP B 1 73 ? 25.61209 -11.10867 95.91667 1.000 66.88981 70 TRP B N 1
ATOM 1914 C CA . TRP B 1 73 ? 24.58669 -10.77254 96.89214 1.000 69.24218 70 TRP B CA 1
ATOM 1915 C C . TRP B 1 73 ? 24.40564 -9.26325 96.94525 1.000 73.72249 70 TRP B C 1
ATOM 1916 O O . TRP B 1 73 ? 25.16913 -8.49967 96.35001 1.000 74.86795 70 TRP B O 1
ATOM 1927 N N . HIS B 1 74 ? 23.37297 -8.84380 97.67244 1.000 81.77014 71 HIS B N 1
ATOM 1928 C CA . HIS B 1 74 ? 23.08214 -7.42785 97.86879 1.000 83.33338 71 HIS B CA 1
ATOM 1929 C C . HIS B 1 74 ? 22.45884 -7.25332 99.24370 1.000 84.49382 71 HIS B C 1
ATOM 1930 O O . HIS B 1 74 ? 21.46811 -7.91766 99.56272 1.000 83.24538 71 HIS B O 1
ATOM 1937 N N . VAL B 1 75 ? 23.03988 -6.37245 100.05255 1.000 90.90052 72 VAL B N 1
ATOM 1938 C CA . VAL B 1 75 ? 22.55575 -6.10735 101.40127 1.000 90.65347 72 VAL B CA 1
ATOM 1939 C C . VAL B 1 75 ? 21.68672 -4.85895 101.37524 1.000 93.10656 72 VAL B C 1
ATOM 1940 O O . VAL B 1 75 ? 21.91769 -3.92631 100.59647 1.000 94.73055 72 VAL B O 1
ATOM 1944 N N . ALA B 1 76 ? 20.67138 -4.84134 102.23404 1.000 96.22790 73 ALA B N 1
ATOM 1945 C CA . ALA B 1 76 ? 19.72705 -3.73909 102.27994 1.000 99.02841 73 ALA B CA 1
ATOM 1946 C C . ALA B 1 76 ? 20.16838 -2.70518 103.31358 1.000 102.58513 73 ALA B C 1
ATOM 1947 O O . ALA B 1 76 ? 21.23177 -2.81376 103.92955 1.000 104.68138 73 ALA B O 1
ATOM 1949 N N . ASP B 1 77 ? 19.33489 -1.67915 103.50432 1.000 108.74608 74 ASP B N 1
ATOM 1950 C CA . ASP B 1 77 ? 19.63720 -0.64718 104.48882 1.000 114.70615 74 ASP B CA 1
ATOM 1951 C C . ASP B 1 77 ? 19.52693 -1.16153 105.91729 1.000 112.33007 74 ASP B C 1
ATOM 1952 O O . ASP B 1 77 ? 20.16488 -0.60017 106.81362 1.000 118.26957 74 ASP B O 1
ATOM 1957 N N . ASP B 1 78 ? 18.73361 -2.20480 106.15088 1.000 110.91485 75 ASP B N 1
ATOM 1958 C CA . ASP B 1 78 ? 18.67028 -2.86141 107.44871 1.000 110.10060 75 ASP B CA 1
ATOM 1959 C C . ASP B 1 78 ? 19.61767 -4.05193 107.54267 1.000 108.96812 75 ASP B C 1
ATOM 1960 O O . ASP B 1 78 ? 19.48842 -4.86242 108.46666 1.000 109.55201 75 ASP B O 1
ATOM 1965 N N . GLN B 1 79 ? 20.55403 -4.17269 106.59953 1.000 101.93712 76 GLN B N 1
ATOM 1966 C CA . GLN B 1 79 ? 21.60874 -5.18366 106.58796 1.000 98.84993 76 GLN B CA 1
ATOM 1967 C C . GLN B 1 79 ? 21.07911 -6.60585 106.44760 1.000 93.01410 76 GLN B C 1
ATOM 1968 O O . GLN B 1 79 ? 21.75213 -7.55898 106.85322 1.000 91.83662 76 GLN B O 1
ATOM 1974 N N . SER B 1 80 ? 19.89316 -6.77938 105.87434 1.000 89.92782 77 SER B N 1
ATOM 1975 C CA . SER B 1 80 ? 19.41299 -8.10412 105.51521 1.000 85.69843 77 SER B CA 1
ATOM 1976 C C . SER B 1 80 ? 19.75560 -8.39664 104.06100 1.000 88.05141 77 SER B C 1
ATOM 1977 O O . SER B 1 80 ? 19.74910 -7.50421 103.20876 1.000 89.41489 77 SER B O 1
ATOM 1980 N N . ILE B 1 81 ? 20.05811 -9.66238 103.78502 1.000 85.21396 78 ILE B N 1
ATOM 1981 C CA . ILE B 1 81 ? 20.47368 -10.07390 102.44756 1.000 73.85982 78 ILE B CA 1
ATOM 1982 C C . ILE B 1 81 ? 19.26223 -9.99687 101.52302 1.000 73.06859 78 ILE B C 1
ATOM 1983 O O . ILE B 1 81 ? 18.30627 -10.76290 101.66913 1.000 71.88259 78 ILE B O 1
ATOM 1988 N N . THR B 1 82 ? 19.29926 -9.06684 100.56871 1.000 73.35580 79 THR B N 1
ATOM 1989 C CA . THR B 1 82 ? 18.18620 -8.90857 99.64038 1.000 71.28347 79 THR B CA 1
ATOM 1990 C C . THR B 1 82 ? 18.20671 -9.98625 98.56125 1.000 70.88666 79 THR B C 1
ATOM 1991 O O . THR B 1 82 ? 17.17339 -10.59463 98.26179 1.000 69.46686 79 THR B O 1
ATOM 1995 N N . HIS B 1 83 ? 19.37415 -10.23877 97.97081 1.000 71.57696 80 HIS B N 1
ATOM 1996 C CA . HIS B 1 83 ? 19.52386 -11.23301 96.91752 1.000 66.31054 80 HIS B CA 1
ATOM 1997 C C . HIS B 1 83 ? 20.68865 -12.15606 97.24129 1.000 60.60671 80 HIS B C 1
ATOM 1998 O O . HIS B 1 83 ? 21.71384 -11.71515 97.76659 1.000 61.59756 80 HIS B O 1
ATOM 2005 N N . TRP B 1 84 ? 20.52574 -13.43801 96.91538 1.000 62.76667 81 TRP B N 1
ATOM 2006 C CA . TRP B 1 84 ? 21.51427 -14.47225 97.22723 1.000 62.84954 81 TRP B CA 1
ATOM 2007 C C . TRP B 1 84 ? 21.65259 -15.35023 95.98755 1.000 64.82130 81 TRP B C 1
ATOM 2008 O O . TRP B 1 84 ? 20.85867 -16.27245 95.78203 1.000 60.98757 81 TRP B O 1
ATOM 2019 N N . ILE B 1 85 ? 22.65908 -15.06684 95.16788 1.000 65.72560 82 ILE B N 1
ATOM 2020 C CA . ILE B 1 85 ? 22.87841 -15.77785 93.91412 1.000 66.45710 82 ILE B CA 1
ATOM 2021 C C . ILE B 1 85 ? 24.06819 -16.70983 94.09243 1.000 66.19784 82 ILE B C 1
ATOM 2022 O O . ILE B 1 85 ? 25.18007 -16.26079 94.39793 1.000 65.12915 82 ILE B O 1
ATOM 2027 N N . GLU B 1 86 ? 23.83417 -18.00526 93.90584 1.000 63.26905 83 GLU B N 1
ATOM 2028 C CA . GLU B 1 86 ? 24.87872 -19.01416 93.98618 1.000 70.04245 83 GLU B CA 1
ATOM 2029 C C . GLU B 1 86 ? 25.17298 -19.57476 92.60271 1.000 74.77548 83 GLU B C 1
ATOM 2030 O O . GLU B 1 86 ? 24.26900 -19.72049 91.77369 1.000 67.12705 83 GLU B O 1
ATOM 2036 N N . ILE B 1 87 ? 26.44165 -19.88992 92.36271 1.000 66.24707 84 ILE B N 1
ATOM 2037 C CA . ILE B 1 87 ? 26.89427 -20.46674 91.10293 1.000 71.60098 84 ILE B CA 1
ATOM 2038 C C . ILE B 1 87 ? 27.39051 -21.87670 91.38982 1.000 67.51825 84 ILE B C 1
ATOM 2039 O O . ILE B 1 87 ? 28.27360 -22.07151 92.23393 1.000 73.85832 84 ILE B O 1
ATOM 2044 N N . GLY B 1 88 ? 26.81753 -22.86085 90.69560 1.000 62.57391 85 GLY B N 1
ATOM 2045 C CA . GLY B 1 88 ? 27.18593 -24.24931 90.84486 1.000 65.79871 85 GLY B CA 1
ATOM 2046 C C . GLY B 1 88 ? 25.95343 -25.11065 90.99903 1.000 65.02245 85 GLY B C 1
ATOM 2047 O O . GLY B 1 88 ? 24.83958 -24.70608 90.64725 1.000 66.77600 85 GLY B O 1
ATOM 2048 N N . GLU B 1 89 ? 26.15951 -26.31858 91.52971 1.000 68.23950 86 GLU B N 1
ATOM 2049 C CA . GLU B 1 89 ? 25.08921 -27.27676 91.80179 1.000 70.12869 86 GLU B CA 1
ATOM 2050 C C . GLU B 1 89 ? 25.11056 -27.59013 93.29365 1.000 73.01219 86 GLU B C 1
ATOM 2051 O O . GLU B 1 89 ? 25.68578 -28.60420 93.71849 1.000 74.06500 86 GLU B O 1
ATOM 2057 N N . PRO B 1 90 ? 24.49374 -26.74925 94.11794 1.000 73.87834 87 PRO B N 1
ATOM 2058 C CA . PRO B 1 90 ? 24.59838 -26.91144 95.57034 1.000 72.03181 87 PRO B CA 1
ATOM 2059 C C . PRO B 1 90 ? 23.59972 -27.92757 96.11324 1.000 77.55896 87 PRO B C 1
ATOM 2060 O O . PRO B 1 90 ? 22.65292 -28.34307 95.44424 1.000 74.51368 87 PRO B O 1
ATOM 2064 N N . GLU B 1 91 ? 23.83508 -28.31757 97.36451 1.000 87.87061 88 GLU B N 1
ATOM 2065 C CA . GLU B 1 91 ? 22.94024 -29.23079 98.05448 1.000 85.02558 88 GLU B CA 1
ATOM 2066 C C . GLU B 1 91 ? 21.65131 -28.51018 98.45045 1.000 83.64751 88 GLU B C 1
ATOM 2067 O O . GLU B 1 91 ? 21.64343 -27.28861 98.62567 1.000 81.81930 88 GLU B O 1
ATOM 2073 N N . PRO B 1 92 ? 20.54346 -29.24543 98.59697 1.000 87.50687 89 PRO B N 1
ATOM 2074 C CA . PRO B 1 92 ? 19.27817 -28.58094 98.94843 1.000 83.47527 89 PRO B CA 1
ATOM 2075 C C . PRO B 1 92 ? 19.28783 -27.94961 100.32882 1.000 82.81680 89 PRO B C 1
ATOM 2076 O O . PRO B 1 92 ? 18.67015 -26.89379 100.51197 1.000 78.26451 89 PRO B O 1
ATOM 2080 N N . ASP B 1 93 ? 19.96923 -28.55665 101.30471 1.000 90.68889 90 ASP B N 1
ATOM 2081 C CA . ASP B 1 93 ? 20.00774 -27.97872 102.64447 1.000 90.13004 90 ASP B CA 1
ATOM 2082 C C . ASP B 1 93 ? 20.72537 -26.63416 102.65348 1.000 87.72360 90 ASP B C 1
ATOM 2083 O O . ASP B 1 93 ? 20.37005 -25.74882 103.44018 1.000 86.05126 90 ASP B O 1
ATOM 2088 N N . ARG B 1 94 ? 21.72788 -26.46088 101.78955 1.000 85.13920 91 ARG B N 1
ATOM 2089 C CA . ARG B 1 94 ? 22.39715 -25.16887 101.67929 1.000 79.32732 91 ARG B CA 1
ATOM 2090 C C . ARG B 1 94 ? 21.43375 -24.09450 101.19011 1.000 75.83641 91 ARG B C 1
ATOM 2091 O O . ARG B 1 94 ? 21.32490 -23.01977 101.79192 1.000 71.88465 91 ARG B O 1
ATOM 2099 N N . ILE B 1 95 ? 20.72487 -24.36855 100.09215 1.000 78.10342 92 ILE B N 1
ATOM 2100 C CA . ILE B 1 95 ? 19.74547 -23.41243 99.58686 1.000 78.52433 92 ILE B CA 1
ATOM 2101 C C . ILE B 1 95 ? 18.57055 -23.29341 100.54862 1.000 70.64309 92 ILE B C 1
ATOM 2102 O O . ILE B 1 95 ? 17.92877 -22.23812 100.63003 1.000 67.67405 92 ILE B O 1
ATOM 2107 N N . LYS B 1 96 ? 18.27472 -24.36090 101.29489 1.000 76.58467 93 LYS B N 1
ATOM 2108 C CA . LYS B 1 96 ? 17.25053 -24.28896 102.33246 1.000 78.60195 93 LYS B CA 1
ATOM 2109 C C . LYS B 1 96 ? 17.59359 -23.22188 103.36439 1.000 74.94102 93 LYS B C 1
ATOM 2110 O O . LYS B 1 96 ? 16.76699 -22.35845 103.67977 1.000 72.56195 93 LYS B O 1
ATOM 2116 N N . LYS B 1 97 ? 18.81934 -23.25977 103.89482 1.000 73.33917 94 LYS B N 1
ATOM 2117 C CA . LYS B 1 97 ? 19.22981 -22.25689 104.87275 1.000 74.80415 94 LYS B CA 1
ATOM 2118 C C . LYS B 1 97 ? 19.32753 -20.87535 104.23962 1.000 74.92450 94 LYS B C 1
ATOM 2119 O O . LYS B 1 97 ? 18.97459 -19.87166 104.86963 1.000 77.40895 94 LYS B O 1
ATOM 2125 N N . ALA B 1 98 ? 19.80107 -20.80483 102.99302 1.000 76.01872 95 ALA B N 1
ATOM 2126 C CA . ALA B 1 98 ? 19.93628 -19.51710 102.32146 1.000 69.39618 95 ALA B CA 1
ATOM 2127 C C . ALA B 1 98 ? 18.58252 -18.87325 102.05386 1.000 70.14454 95 ALA B C 1
ATOM 2128 O O . ALA B 1 98 ? 18.48501 -17.64188 101.99824 1.000 68.12798 95 ALA B O 1
ATOM 2130 N N . SER B 1 99 ? 17.53263 -19.68201 101.88658 1.000 79.49092 96 SER B N 1
ATOM 2131 C CA . SER B 1 99 ? 16.20724 -19.12924 101.62975 1.000 75.75803 96 SER B CA 1
ATOM 2132 C C . SER B 1 99 ? 15.65958 -18.38857 102.84326 1.000 78.09076 96 SER B C 1
ATOM 2133 O O . SER B 1 99 ? 14.90959 -17.41889 102.68674 1.000 91.34869 96 SER B O 1
ATOM 2136 N N . ARG B 1 100 ? 16.01590 -18.82297 104.05360 1.000 78.48954 97 ARG B N 1
ATOM 2137 C CA . ARG B 1 100 ? 15.57528 -18.12345 105.25421 1.000 79.85401 97 ARG B CA 1
ATOM 2138 C C . ARG B 1 100 ? 16.42335 -16.89702 105.55837 1.000 78.40418 97 ARG B C 1
ATOM 2139 O O . ARG B 1 100 ? 15.95371 -15.99424 106.25953 1.000 82.49310 97 ARG B O 1
ATOM 2147 N N . LEU B 1 101 ? 17.65484 -16.84386 105.05085 1.000 78.26414 98 LEU B N 1
ATOM 2148 C CA . LEU B 1 101 ? 18.54379 -15.72145 105.31589 1.000 72.78464 98 LEU B CA 1
ATOM 2149 C C . LEU B 1 101 ? 18.42238 -14.60496 104.28896 1.000 72.93160 98 LEU B C 1
ATOM 2150 O O . LEU B 1 101 ? 18.83664 -13.47522 104.57338 1.000 73.71266 98 LEU B O 1
ATOM 2155 N N . ALA B 1 102 ? 17.86584 -14.88758 103.11280 1.000 68.26362 99 ALA B N 1
ATOM 2156 C CA . ALA B 1 102 ? 17.75227 -13.90652 102.04510 1.000 66.20089 99 ALA B CA 1
ATOM 2157 C C . ALA B 1 102 ? 16.34575 -13.92203 101.46553 1.000 67.21590 99 ALA B C 1
ATOM 2158 O O . ALA B 1 102 ? 15.66997 -14.95466 101.45460 1.000 67.47563 99 ALA B O 1
ATOM 2160 N N . LYS B 1 103 ? 15.91816 -12.75951 100.96801 1.000 66.71998 100 LYS B N 1
ATOM 2161 C CA . LYS B 1 103 ? 14.56667 -12.62396 100.43581 1.000 66.42398 100 LYS B CA 1
ATOM 2162 C C . LYS B 1 103 ? 14.42745 -13.31672 99.08619 1.000 70.68149 100 LYS B C 1
ATOM 2163 O O . LYS B 1 103 ? 13.40458 -13.95660 98.81782 1.000 74.84149 100 LYS B O 1
ATOM 2169 N N . GLN B 1 104 ? 15.44038 -13.20070 98.22910 1.000 82.05975 101 GLN B N 1
ATOM 2170 C CA . GLN B 1 104 ? 15.44318 -13.83537 96.91821 1.000 73.00996 101 GLN B CA 1
ATOM 2171 C C . GLN B 1 104 ? 16.74232 -14.60434 96.74335 1.000 71.82831 101 GLN B C 1
ATOM 2172 O O . GLN B 1 104 ? 17.82728 -14.04471 96.93017 1.000 73.06314 101 GLN B O 1
ATOM 2178 N N . VAL B 1 105 ? 16.63170 -15.88039 96.38367 1.000 73.41221 102 VAL B N 1
ATOM 2179 C CA . VAL B 1 105 ? 17.78403 -16.75156 96.18778 1.000 70.17093 102 VAL B CA 1
ATOM 2180 C C . VAL B 1 105 ? 17.73215 -17.31391 94.77452 1.000 63.78918 102 VAL B C 1
ATOM 2181 O O . VAL B 1 105 ? 16.71264 -17.87932 94.36240 1.000 64.49515 102 VAL B O 1
ATOM 2185 N N . LYS B 1 106 ? 18.83044 -17.15966 94.03886 1.000 69.03588 103 LYS B N 1
ATOM 2186 C CA . LYS B 1 106 ? 18.95023 -17.64349 92.67132 1.000 62.34539 103 LYS B CA 1
ATOM 2187 C C . LYS B 1 106 ? 20.10034 -18.63584 92.57237 1.000 59.69594 103 LYS B C 1
ATOM 2188 O O . LYS B 1 106 ? 21.13610 -18.46929 93.22537 1.000 62.79099 103 LYS B O 1
ATOM 2194 N N . VAL B 1 107 ? 19.91720 -19.66440 91.74707 1.000 58.89768 104 VAL B N 1
ATOM 2195 C CA . VAL B 1 107 ? 20.92878 -20.69182 91.52598 1.000 62.36888 104 VAL B CA 1
ATOM 2196 C C . VAL B 1 107 ? 21.21389 -20.78173 90.03319 1.000 63.60217 104 VAL B C 1
ATOM 2197 O O . VAL B 1 107 ? 20.28675 -20.93131 89.22957 1.000 58.94510 104 VAL B O 1
ATOM 2201 N N . TYR B 1 108 ? 22.49301 -20.69211 89.66690 1.000 62.81298 105 TYR B N 1
ATOM 2202 C CA . TYR B 1 108 ? 22.94663 -20.81957 88.28576 1.000 59.60526 105 TYR B CA 1
ATOM 2203 C C . TYR B 1 108 ? 23.96146 -21.94948 88.20084 1.000 62.09560 105 TYR B C 1
ATOM 2204 O O . TYR B 1 108 ? 25.04269 -21.86159 88.79322 1.000 61.21275 105 TYR B O 1
ATOM 2213 N N . THR B 1 109 ? 23.62005 -22.99954 87.46282 1.000 60.16905 106 THR B N 1
ATOM 2214 C CA . THR B 1 109 ? 24.52100 -24.12175 87.25118 1.000 68.20596 106 THR B CA 1
ATOM 2215 C C . THR B 1 109 ? 25.27365 -23.94796 85.93690 1.000 68.81858 106 THR B C 1
ATOM 2216 O O . THR B 1 109 ? 24.78171 -23.32037 84.99547 1.000 66.15540 106 THR B O 1
ATOM 2220 N N . TYR B 1 110 ? 26.47929 -24.51279 85.88182 1.000 77.04439 107 TYR B N 1
ATOM 2221 C CA . TYR B 1 110 ? 27.32731 -24.40185 84.70018 1.000 83.37836 107 TYR B CA 1
ATOM 2222 C C . TYR B 1 110 ? 27.96680 -25.70910 84.26015 1.000 83.23577 107 TYR B C 1
ATOM 2223 O O . TYR B 1 110 ? 28.35314 -25.81264 83.09060 1.000 88.47731 107 TYR B O 1
ATOM 2232 N N . ASN B 1 111 ? 28.09681 -26.69917 85.13709 1.000 82.03120 108 ASN B N 1
ATOM 2233 C CA . ASN B 1 111 ? 28.73047 -27.95363 84.77094 1.000 91.14661 108 ASN B CA 1
ATOM 2234 C C . ASN B 1 111 ? 27.78556 -28.81238 83.93222 1.000 98.95773 108 ASN B C 1
ATOM 2235 O O . ASN B 1 111 ? 26.57602 -28.57818 83.86421 1.000 100.69210 108 ASN B O 1
ATOM 2240 N N . THR B 1 112 ? 28.36355 -29.81970 83.27482 1.000 98.78945 109 THR B N 1
ATOM 2241 C CA . THR B 1 112 ? 27.58779 -30.71694 82.42759 1.000 103.59640 109 THR B CA 1
ATOM 2242 C C . THR B 1 112 ? 26.76655 -31.72017 83.22553 1.000 106.39883 109 THR B C 1
ATOM 2243 O O . THR B 1 112 ? 25.82067 -32.29932 82.67988 1.000 104.22214 109 THR B O 1
ATOM 2247 N N . LYS B 1 113 ? 27.10969 -31.94812 84.49064 1.000 102.72019 110 LYS B N 1
ATOM 2248 C CA . LYS B 1 113 ? 26.38357 -32.88768 85.33338 1.000 99.30455 110 LYS B CA 1
ATOM 2249 C C . LYS B 1 113 ? 25.15775 -32.26728 85.98959 1.000 104.80383 110 LYS B C 1
ATOM 2250 O O . LYS B 1 113 ? 24.54900 -32.90513 86.85510 1.000 107.20855 110 LYS B O 1
ATOM 2256 N N . ALA B 1 114 ? 24.78658 -31.04818 85.60042 1.000 102.75725 111 ALA B N 1
ATOM 2257 C CA . ALA B 1 114 ? 23.59936 -30.42081 86.17367 1.000 94.85794 111 ALA B CA 1
ATOM 2258 C C . ALA B 1 114 ? 22.30487 -31.15897 85.84481 1.000 92.86059 111 ALA B C 1
ATOM 2259 O O . ALA B 1 114 ? 21.45353 -31.27107 86.74421 1.000 89.04376 111 ALA B O 1
ATOM 2261 N N . PRO B 1 115 ? 22.07355 -31.66017 84.62165 1.000 95.41428 112 PRO B N 1
ATOM 2262 C CA . PRO B 1 115 ? 20.85775 -32.46454 84.40210 1.000 93.25934 112 PRO B CA 1
ATOM 2263 C C . PRO B 1 115 ? 20.77242 -33.68511 85.30195 1.000 94.69018 112 PRO B C 1
ATOM 2264 O O . PRO B 1 115 ? 19.68101 -34.02320 85.77656 1.000 97.01745 112 PRO B O 1
ATOM 2268 N N . VAL B 1 116 ? 21.89629 -34.35942 85.55194 1.000 93.65654 113 VAL B N 1
ATOM 2269 C CA . VAL B 1 116 ? 21.88886 -35.48698 86.47828 1.000 94.22366 113 VAL B CA 1
ATOM 2270 C C . VAL B 1 116 ? 21.70474 -34.99703 87.90883 1.000 91.13037 113 VAL B C 1
ATOM 2271 O O . VAL B 1 116 ? 20.97817 -35.60889 88.70192 1.000 92.79700 113 VAL B O 1
ATOM 2275 N N . TRP B 1 117 ? 22.35613 -33.88519 88.25960 1.000 91.30610 114 TRP B N 1
ATOM 2276 C CA . TRP B 1 117 ? 22.20437 -33.32133 89.59660 1.000 81.41727 114 TRP B CA 1
ATOM 2277 C C . TRP B 1 117 ? 20.77705 -32.84883 89.84119 1.000 80.92011 114 TRP B C 1
ATOM 2278 O O . TRP B 1 117 ? 20.26330 -32.96556 90.95954 1.000 88.00700 114 TRP B O 1
ATOM 2289 N N . TRP B 1 118 ? 20.11713 -32.32142 88.80694 1.000 86.16759 115 TRP B N 1
ATOM 2290 C CA . TRP B 1 118 ? 18.76971 -31.79138 88.98792 1.000 82.92192 115 TRP B CA 1
ATOM 2291 C C . TRP B 1 118 ? 17.75647 -32.90807 89.20050 1.000 85.55225 115 TRP B C 1
ATOM 2292 O O . TRP B 1 118 ? 16.85020 -32.77728 90.03016 1.000 89.53777 115 TRP B O 1
ATOM 2303 N N . GLU B 1 119 ? 17.89404 -34.01545 88.46655 1.000 85.26679 116 GLU B N 1
ATOM 2304 C CA . GLU B 1 119 ? 16.95089 -35.11869 88.61893 1.000 91.40497 116 GLU B CA 1
ATOM 2305 C C . GLU B 1 119 ? 17.01008 -35.72347 90.01488 1.000 94.03438 116 GLU B C 1
ATOM 2306 O O . GLU B 1 119 ? 16.00975 -36.26359 90.49871 1.000 96.31751 116 GLU B O 1
ATOM 2312 N N . LYS B 1 120 ? 18.16258 -35.64309 90.67668 1.000 94.04763 117 LYS B N 1
ATOM 2313 C CA . LYS B 1 120 ? 18.29650 -36.15390 92.03335 1.000 94.69116 117 LYS B CA 1
ATOM 2314 C C . LYS B 1 120 ? 17.84588 -35.14775 93.08462 1.000 93.34545 117 LYS B C 1
ATOM 2315 O O . LYS B 1 120 ? 17.64079 -35.53253 94.24155 1.000 90.54906 117 LYS B O 1
ATOM 2329 N N . SER B 1 122 ? 15.47506 -32.34030 92.22337 1.000 82.20130 119 SER B N 1
ATOM 2330 C CA . SER B 1 122 ? 14.31725 -31.55583 91.79940 1.000 81.58424 119 SER B CA 1
ATOM 2331 C C . SER B 1 122 ? 13.16171 -31.66988 92.78557 1.000 82.84465 119 SER B C 1
ATOM 2332 O O . SER B 1 122 ? 12.35274 -30.74162 92.90251 1.000 78.62797 119 SER B O 1
ATOM 2335 N N . GLY B 1 123 ? 13.06868 -32.79021 93.50335 1.000 80.52306 120 GLY B N 1
ATOM 2336 C CA . GLY B 1 123 ? 11.97447 -32.96117 94.44581 1.000 81.13580 120 GLY B CA 1
ATOM 2337 C C . GLY B 1 123 ? 12.06140 -32.00732 95.62252 1.000 80.63202 120 GLY B C 1
ATOM 2338 O O . GLY B 1 123 ? 11.07631 -31.35887 95.98650 1.000 78.98220 120 GLY B O 1
ATOM 2339 N N . LYS B 1 124 ? 13.24221 -31.90768 96.23427 1.000 75.99007 121 LYS B N 1
ATOM 2340 C CA . LYS B 1 124 ? 13.39363 -31.04323 97.39858 1.000 72.12694 121 LYS B CA 1
ATOM 2341 C C . LYS B 1 124 ? 13.46080 -29.57271 97.00455 1.000 71.33898 121 LYS B C 1
ATOM 2342 O O . LYS B 1 124 ? 12.94862 -28.71250 97.72882 1.000 68.45110 121 LYS B O 1
ATOM 2348 N N . PHE B 1 125 ? 14.07997 -29.26222 95.86299 1.000 75.46584 122 PHE B N 1
ATOM 2349 C CA . PHE B 1 125 ? 14.15560 -27.87361 95.42310 1.000 71.21461 122 PHE B CA 1
ATOM 2350 C C . PHE B 1 125 ? 12.79119 -27.30569 95.05023 1.000 62.46218 122 PHE B C 1
ATOM 2351 O O . PHE B 1 125 ? 12.61653 -26.08291 95.07908 1.000 61.10094 122 PHE B O 1
ATOM 2359 N N . SER B 1 126 ? 11.82042 -28.15806 94.71022 1.000 65.26046 123 SER B N 1
ATOM 2360 C CA . SER B 1 126 ? 10.49143 -27.66587 94.36493 1.000 67.43498 123 SER B CA 1
ATOM 2361 C C . SER B 1 126 ? 9.76224 -27.07851 95.56599 1.000 74.12840 123 SER B C 1
ATOM 2362 O O . SER B 1 126 ? 8.79522 -26.33112 95.38290 1.000 71.48454 123 SER B O 1
ATOM 2373 N N . LEU B 1 128 ? 11.33043 -25.16974 97.84544 1.000 67.67028 125 LEU B N 1
ATOM 2374 C CA . LEU B 1 128 ? 11.98348 -23.91068 98.16898 1.000 64.46582 125 LEU B CA 1
ATOM 2375 C C . LEU B 1 128 ? 11.51904 -22.79655 97.23631 1.000 62.31928 125 LEU B C 1
ATOM 2376 O O . LEU B 1 128 ? 11.23619 -23.03851 96.05927 1.000 63.51807 125 LEU B O 1
ATOM 2381 N N . PRO B 1 129 ? 11.43310 -21.56014 97.75074 1.000 61.80858 126 PRO B N 1
ATOM 2382 C CA . PRO B 1 129 ? 11.05522 -20.39490 96.93656 1.000 60.62761 126 PRO B CA 1
ATOM 2383 C C . PRO B 1 129 ? 12.24116 -19.77975 96.19711 1.000 63.24595 126 PRO B C 1
ATOM 2384 O O . PRO B 1 129 ? 12.50072 -18.57735 96.28907 1.000 65.08760 126 PRO B O 1
ATOM 2388 N N . VAL B 1 130 ? 12.97337 -20.61354 95.46215 1.000 68.36106 127 VAL B N 1
ATOM 2389 C CA . VAL B 1 130 ? 14.17774 -20.19281 94.76214 1.000 65.67537 127 VAL B CA 1
ATOM 2390 C C . VAL B 1 130 ? 14.04819 -20.55187 93.28838 1.000 66.04945 127 VAL B C 1
ATOM 2391 O O . VAL B 1 130 ? 13.24718 -21.40320 92.89536 1.000 65.96538 127 VAL B O 1
ATOM 2395 N N . SER B 1 131 ? 14.85226 -19.88169 92.46948 1.000 77.16105 128 SER B N 1
ATOM 2396 C CA . SER B 1 131 ? 14.90983 -20.13649 91.03828 1.000 64.42612 128 SER B CA 1
ATOM 2397 C C . SER B 1 131 ? 16.18170 -20.90483 90.70924 1.000 63.28298 128 SER B C 1
ATOM 2398 O O . SER B 1 131 ? 17.23110 -20.67521 91.31923 1.000 64.00041 128 SER B O 1
ATOM 2401 N N . VAL B 1 132 ? 16.08321 -21.82105 89.74842 1.000 62.69379 129 VAL B N 1
ATOM 2402 C CA . VAL B 1 132 ? 17.20804 -22.65082 89.33123 1.000 63.33097 129 VAL B CA 1
ATOM 2403 C C . VAL B 1 132 ? 17.34201 -22.54793 87.81918 1.000 67.19755 129 VAL B C 1
ATOM 2404 O O . VAL B 1 132 ? 16.42067 -22.92290 87.08343 1.000 64.27294 129 VAL B O 1
ATOM 2408 N N . GLU B 1 133 ? 18.48568 -22.04752 87.35821 1.000 67.27020 130 GLU B N 1
ATOM 2409 C CA . GLU B 1 133 ? 18.77482 -21.92290 85.93843 1.000 60.14646 130 GLU B CA 1
ATOM 2410 C C . GLU B 1 133 ? 20.11594 -22.57972 85.63948 1.000 65.31909 130 GLU B C 1
ATOM 2411 O O . GLU B 1 133 ? 20.92779 -22.81892 86.53801 1.000 61.26140 130 GLU B O 1
ATOM 2417 N N . SER B 1 134 ? 20.33918 -22.87937 84.36002 1.000 71.15276 131 SER B N 1
ATOM 2418 C CA . SER B 1 134 ? 21.51101 -23.63848 83.94407 1.000 68.30689 131 SER B CA 1
ATOM 2419 C C . SER B 1 134 ? 22.15032 -23.01203 82.71592 1.000 71.18730 131 SER B C 1
ATOM 2420 O O . SER B 1 134 ? 21.47741 -22.79150 81.70431 1.000 72.38450 131 SER B O 1
ATOM 2423 N N . PHE B 1 135 ? 23.44814 -22.73555 82.81133 1.000 76.23487 132 PHE B N 1
ATOM 2424 C CA . PHE B 1 135 ? 24.27154 -22.40673 81.65856 1.000 73.52156 132 PHE B CA 1
ATOM 2425 C C . PHE B 1 135 ? 24.83311 -23.68842 81.05135 1.000 80.30050 132 PHE B C 1
ATOM 2426 O O . PHE B 1 135 ? 24.90612 -24.73158 81.70607 1.000 78.67616 132 PHE B O 1
ATOM 2434 N N . ASP B 1 136 ? 25.23303 -23.60258 79.78536 1.000 78.04085 133 ASP B N 1
ATOM 2435 C CA . ASP B 1 136 ? 25.89678 -24.71152 79.11403 1.000 79.36305 133 ASP B CA 1
ATOM 2436 C C . ASP B 1 136 ? 27.40872 -24.54806 79.22298 1.000 85.19783 133 ASP B C 1
ATOM 2437 O O . ASP B 1 136 ? 27.94510 -23.45492 79.01762 1.000 82.00002 133 ASP B O 1
ATOM 2442 N N . TYR B 1 137 ? 28.09225 -25.64711 79.55273 1.000 87.32963 134 TYR B N 1
ATOM 2443 C CA . TYR B 1 137 ? 29.52099 -25.57559 79.84360 1.000 94.26530 134 TYR B CA 1
ATOM 2444 C C . TYR B 1 137 ? 30.35313 -25.35369 78.58660 1.000 95.20530 134 TYR B C 1
ATOM 2445 O O . TYR B 1 137 ? 31.43523 -24.75868 78.66130 1.000 95.21548 134 TYR B O 1
ATOM 2454 N N . ASP B 1 138 ? 29.87539 -25.82401 77.43161 1.000 94.46060 135 ASP B N 1
ATOM 2455 C CA . ASP B 1 138 ? 30.64623 -25.68130 76.19916 1.000 99.65876 135 ASP B CA 1
ATOM 2456 C C . ASP B 1 138 ? 30.79821 -24.21644 75.80688 1.000 94.59525 135 ASP B C 1
ATOM 2457 O O . ASP B 1 138 ? 31.89850 -23.76694 75.46955 1.000 99.33327 135 ASP B O 1
ATOM 2462 N N . ALA B 1 139 ? 29.70363 -23.45502 75.83729 1.000 87.04251 136 ALA B N 1
ATOM 2463 C CA . ALA B 1 139 ? 29.79727 -22.03049 75.53843 1.000 85.49280 136 ALA B CA 1
ATOM 2464 C C . ALA B 1 139 ? 30.60940 -21.30020 76.59785 1.000 89.60582 136 ALA B C 1
ATOM 2465 O O . ALA B 1 139 ? 31.33877 -20.35123 76.28964 1.000 88.13905 136 ALA B O 1
ATOM 2467 N N . ILE B 1 140 ? 30.50054 -21.73524 77.85252 1.000 93.38826 137 ILE B N 1
ATOM 2468 C CA . ILE B 1 140 ? 31.30221 -21.14437 78.91729 1.000 91.74473 137 ILE B CA 1
ATOM 2469 C C . ILE B 1 140 ? 32.77902 -21.43804 78.69700 1.000 97.62721 137 ILE B C 1
ATOM 2470 O O . ILE B 1 140 ? 33.62769 -20.54586 78.81424 1.000 97.55283 137 ILE B O 1
ATOM 2475 N N . ASP B 1 141 ? 33.10964 -22.68945 78.36934 1.000 99.77222 138 ASP B N 1
ATOM 2476 C CA . ASP B 1 141 ? 34.50434 -23.05070 78.13807 1.000 101.43210 138 ASP B CA 1
ATOM 2477 C C . ASP B 1 141 ? 35.08436 -22.30132 76.93976 1.000 102.64342 138 ASP B C 1
ATOM 2478 O O . ASP B 1 141 ? 36.22227 -21.81907 76.99943 1.000 104.30030 138 ASP B O 1
ATOM 2491 N N . ILE B 1 143 ? 34.39282 -19.31061 75.59412 1.000 100.82262 140 ILE B N 1
ATOM 2492 C CA . ILE B 1 143 ? 34.70191 -17.91382 75.90014 1.000 102.79973 140 ILE B CA 1
ATOM 2493 C C . ILE B 1 143 ? 35.99744 -17.80711 76.68823 1.000 104.58898 140 ILE B C 1
ATOM 2494 O O . ILE B 1 143 ? 36.75097 -16.83565 76.53779 1.000 105.72322 140 ILE B O 1
ATOM 2499 N N . CYS B 1 144 ? 36.28154 -18.80026 77.53638 1.000 101.65661 141 CYS B N 1
ATOM 2500 C CA . CYS B 1 144 ? 37.51135 -18.77771 78.31730 1.000 102.55573 141 CYS B CA 1
ATOM 2501 C C . CYS B 1 144 ? 38.72898 -19.04613 77.44648 1.000 108.17274 141 CYS B C 1
ATOM 2502 O O . CYS B 1 144 ? 39.83270 -18.59707 77.77807 1.000 111.93712 141 CYS B O 1
ATOM 2505 N N . GLN B 1 145 ? 38.55752 -19.78832 76.34591 1.000 109.86798 142 GLN B N 1
ATOM 2506 C CA . GLN B 1 145 ? 39.68595 -20.05734 75.45949 1.000 116.33866 142 GLN B CA 1
ATOM 2507 C C . GLN B 1 145 ? 40.24978 -18.77035 74.87952 1.000 119.03771 142 GLN B C 1
ATOM 2508 O O . GLN B 1 145 ? 41.42630 -18.71540 74.50890 1.000 124.89651 142 GLN B O 1
ATOM 2514 N N . HIS B 1 146 ? 39.42448 -17.73016 74.80051 1.000 115.21262 143 HIS B N 1
ATOM 2515 C CA . HIS B 1 146 ? 39.80602 -16.42738 74.28044 1.000 117.37071 143 HIS B CA 1
ATOM 2516 C C . HIS B 1 146 ? 39.95957 -15.38972 75.38699 1.000 115.82216 143 HIS B C 1
ATOM 2517 O O . HIS B 1 146 ? 39.84268 -14.18946 75.12518 1.000 115.82227 143 HIS B O 1
ATOM 2524 N N . LEU B 1 147 ? 40.21705 -15.82595 76.61689 1.000 114.86285 144 LEU B N 1
ATOM 2525 C CA . LEU B 1 147 ? 40.36116 -14.91725 77.74425 1.000 116.78330 144 LEU B CA 1
ATOM 2526 C C . LEU B 1 147 ? 41.80104 -14.43859 77.87739 1.000 128.06883 144 LEU B C 1
ATOM 2527 O O . LEU B 1 147 ? 42.74912 -15.22340 77.77212 1.000 124.50427 144 LEU B O 1
ATOM 2532 N N . ASP B 1 148 ? 41.94981 -13.13916 78.10726 1.000 134.20376 145 ASP B N 1
ATOM 2533 C CA . ASP B 1 148 ? 43.22418 -12.49060 78.36969 1.000 132.94426 145 ASP B CA 1
ATOM 2534 C C . ASP B 1 148 ? 43.17050 -11.84787 79.75145 1.000 136.36621 145 ASP B C 1
ATOM 2535 O O . ASP B 1 148 ? 42.10155 -11.71221 80.35414 1.000 141.92518 145 ASP B O 1
ATOM 2540 N N . ARG B 1 149 ? 44.34694 -11.47604 80.26744 1.000 141.33737 146 ARG B N 1
ATOM 2541 C CA . ARG B 1 149 ? 44.40511 -10.75823 81.53793 1.000 136.84574 146 ARG B CA 1
ATOM 2542 C C . ARG B 1 149 ? 43.55104 -9.49824 81.49137 1.000 132.29056 146 ARG B C 1
ATOM 2543 O O . ARG B 1 149 ? 42.81698 -9.19815 82.43989 1.000 128.49907 146 ARG B O 1
ATOM 2551 N N . GLY B 1 150 ? 43.63476 -8.75060 80.39324 1.000 137.15568 147 GLY B N 1
ATOM 2552 C CA . GLY B 1 150 ? 42.74850 -7.62954 80.15309 1.000 127.55760 147 GLY B CA 1
ATOM 2553 C C . GLY B 1 150 ? 41.86553 -7.88580 78.94985 1.000 124.08277 147 GLY B C 1
ATOM 2554 O O . GLY B 1 150 ? 42.31632 -7.76905 77.80646 1.000 127.46703 147 GLY B O 1
ATOM 2555 N N . THR B 1 151 ? 40.60654 -8.24360 79.19204 1.000 117.72922 148 THR B N 1
ATOM 2556 C CA . THR B 1 151 ? 39.69424 -8.67979 78.14122 1.000 114.43965 148 THR B CA 1
ATOM 2557 C C . THR B 1 151 ? 38.52908 -7.70795 78.03085 1.000 110.70035 148 THR B C 1
ATOM 2558 O O . THR B 1 151 ? 37.77384 -7.52617 78.99152 1.000 107.00450 148 THR B O 1
ATOM 2562 N N . ASN B 1 152 ? 38.37686 -7.09927 76.85845 1.000 112.07574 149 ASN B N 1
ATOM 2563 C CA . ASN B 1 152 ? 37.18991 -6.31042 76.56453 1.000 108.73246 149 ASN B CA 1
ATOM 2564 C C . ASN B 1 152 ? 36.05903 -7.23899 76.14020 1.000 103.84469 149 ASN B C 1
ATOM 2565 O O . ASN B 1 152 ? 36.21182 -8.03041 75.20270 1.000 104.75797 149 ASN B O 1
ATOM 2570 N N . LEU B 1 153 ? 34.92411 -7.13941 76.83053 1.000 101.42350 150 LEU B N 1
ATOM 2571 C CA . LEU B 1 153 ? 33.81436 -8.06072 76.64504 1.000 104.63662 150 LEU B CA 1
ATOM 2572 C C . LEU B 1 153 ? 32.53452 -7.28537 76.36965 1.000 101.38273 150 LEU B C 1
ATOM 2573 O O . LEU B 1 153 ? 32.37523 -6.14365 76.81094 1.000 112.66588 150 LEU B O 1
ATOM 2578 N N . SER B 1 154 ? 31.62336 -7.92243 75.63374 1.000 93.30396 151 SER B N 1
ATOM 2579 C CA . SER B 1 154 ? 30.30437 -7.37347 75.34884 1.000 90.04135 151 SER B CA 1
ATOM 2580 C C . SER B 1 154 ? 29.27034 -8.46157 75.58185 1.000 85.17083 151 SER B C 1
ATOM 2581 O O . SER B 1 154 ? 29.41936 -9.57740 75.07432 1.000 84.48324 151 SER B O 1
ATOM 2584 N N . VAL B 1 155 ? 28.22821 -8.14001 76.34448 1.000 79.52366 152 VAL B N 1
ATOM 2585 C CA . VAL B 1 155 ? 27.20606 -9.10858 76.72937 1.000 75.97629 152 VAL B CA 1
ATOM 2586 C C . VAL B 1 155 ? 25.86291 -8.62179 76.20724 1.000 74.37941 152 VAL B C 1
ATOM 2587 O O . VAL B 1 155 ? 25.39704 -7.54097 76.58988 1.000 74.10820 152 VAL B O 1
ATOM 2599 N N . ILE B 1 157 ? 21.89964 -9.75777 75.95645 1.000 71.72466 154 ILE B N 1
ATOM 2600 C CA . ILE B 1 157 ? 20.92198 -10.66990 76.53623 1.000 68.14049 154 ILE B CA 1
ATOM 2601 C C . ILE B 1 157 ? 19.60859 -10.50873 75.78689 1.000 65.50094 154 ILE B C 1
ATOM 2602 O O . ILE B 1 157 ? 19.10190 -9.38960 75.64334 1.000 65.98050 154 ILE B O 1
ATOM 2607 N N . THR B 1 158 ? 19.06864 -11.62232 75.29765 1.000 65.36114 155 THR B N 1
ATOM 2608 C CA . THR B 1 158 ? 17.75800 -11.62687 74.66546 1.000 67.95653 155 THR B CA 1
ATOM 2609 C C . THR B 1 158 ? 17.18600 -13.03364 74.75072 1.000 69.74651 155 THR B C 1
ATOM 2610 O O . THR B 1 158 ? 17.90043 -14.01476 74.52711 1.000 74.23648 155 THR B O 1
ATOM 2614 N N . GLY B 1 159 ? 15.90247 -13.11951 75.08647 1.000 65.47547 156 GLY B N 1
ATOM 2615 C CA . GLY B 1 159 ? 15.26337 -14.41928 75.20647 1.000 66.27035 156 GLY B CA 1
ATOM 2616 C C . GLY B 1 159 ? 15.89389 -15.23303 76.31717 1.000 65.09526 156 GLY B C 1
ATOM 2617 O O . GLY B 1 159 ? 16.10578 -14.74772 77.43361 1.000 72.26412 156 GLY B O 1
ATOM 2618 N N . THR B 1 160 ? 16.20633 -16.49129 76.01172 1.000 73.53584 157 THR B N 1
ATOM 2619 C CA . THR B 1 160 ? 16.85077 -17.39385 76.95652 1.000 77.80498 157 THR B CA 1
ATOM 2620 C C . THR B 1 160 ? 18.30982 -17.65067 76.58860 1.000 77.73126 157 THR B C 1
ATOM 2621 O O . THR B 1 160 ? 18.84217 -18.73027 76.85617 1.000 73.97293 157 THR B O 1
ATOM 2625 N N . SER B 1 161 ? 18.96942 -16.66767 75.97799 1.000 69.36680 158 SER B N 1
ATOM 2626 C CA . SER B 1 161 ? 20.33920 -16.83377 75.51721 1.000 72.54153 158 SER B CA 1
ATOM 2627 C C . SER B 1 161 ? 21.15848 -15.59967 75.86466 1.000 72.86032 158 SER B C 1
ATOM 2628 O O . SER B 1 161 ? 20.62166 -14.50005 76.02248 1.000 66.83551 158 SER B O 1
ATOM 2631 N N . ILE B 1 162 ? 22.46937 -15.79793 75.98109 1.000 75.96328 159 ILE B N 1
ATOM 2632 C CA . ILE B 1 162 ? 23.42560 -14.72155 76.21531 1.000 77.15452 159 ILE B CA 1
ATOM 2633 C C . ILE B 1 162 ? 24.43993 -14.74390 75.08116 1.000 77.94787 159 ILE B C 1
ATOM 2634 O O . ILE B 1 162 ? 25.10732 -15.76220 74.85921 1.000 83.59742 159 ILE B O 1
ATOM 2639 N N . PHE B 1 163 ? 24.55593 -13.62731 74.36722 1.000 79.09651 160 PHE B N 1
ATOM 2640 C CA . PHE B 1 163 ? 25.51092 -13.48584 73.27494 1.000 81.35929 160 PHE B CA 1
ATOM 2641 C C . PHE B 1 163 ? 26.70234 -12.67525 73.76775 1.000 77.57289 160 PHE B C 1
ATOM 2642 O O . PHE B 1 163 ? 26.54573 -11.52074 74.17944 1.000 76.84618 160 PHE B O 1
ATOM 2650 N N . VAL B 1 164 ? 27.88505 -13.28075 73.72868 1.000 80.02929 161 VAL B N 1
ATOM 2651 C CA . VAL B 1 164 ? 29.10276 -12.68028 74.25972 1.000 81.95748 161 VAL B CA 1
ATOM 2652 C C . VAL B 1 164 ? 30.05638 -12.42368 73.10151 1.000 88.87719 161 VAL B C 1
ATOM 2653 O O . VAL B 1 164 ? 30.40930 -13.34787 72.35758 1.000 88.64161 161 VAL B O 1
ATOM 2657 N N . ASP B 1 165 ? 30.47294 -11.17099 72.95023 1.000 92.13821 162 ASP B N 1
ATOM 2658 C CA . ASP B 1 165 ? 31.46040 -10.78435 71.94816 1.000 97.47003 162 ASP B CA 1
ATOM 2659 C C . ASP B 1 165 ? 32.80859 -10.69033 72.65376 1.000 103.76324 162 ASP B C 1
ATOM 2660 O O . ASP B 1 165 ? 33.09461 -9.70918 73.34539 1.000 104.27936 162 ASP B O 1
ATOM 2665 N N . VAL B 1 166 ? 33.63576 -11.71800 72.47786 1.000 112.71659 163 VAL B N 1
ATOM 2666 C CA . VAL B 1 166 ? 34.93693 -11.81120 73.12858 1.000 114.66372 163 VAL B CA 1
ATOM 2667 C C . VAL B 1 166 ? 35.98928 -12.10445 72.06972 1.000 123.77722 163 VAL B C 1
ATOM 2668 O O . VAL B 1 166 ? 35.86269 -13.07818 71.31869 1.000 126.99525 163 VAL B O 1
ATOM 2672 N N . ASN B 1 167 ? 37.02442 -11.26103 72.01336 1.000 128.34660 164 ASN B N 1
ATOM 2673 C CA . ASN B 1 167 ? 38.17106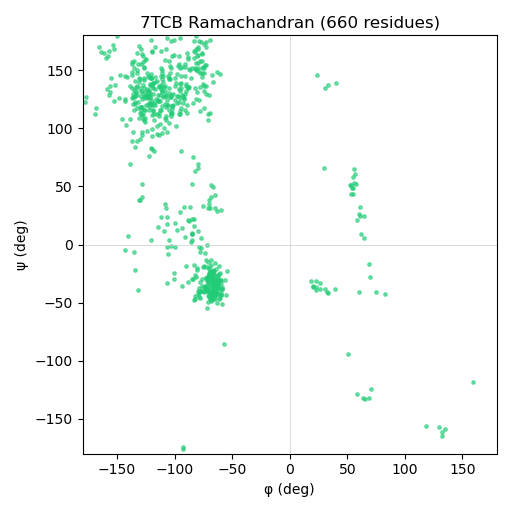 -11.46434 71.12436 1.000 128.75376 164 ASN B CA 1
ATOM 2674 C C . ASN B 1 167 ? 37.72631 -11.62170 69.67105 1.000 135.66429 164 ASN B C 1
ATOM 2675 O O . ASN B 1 167 ? 38.20338 -12.49790 68.94444 1.000 136.61412 164 ASN B O 1
ATOM 2680 N N . ASP B 1 168 ? 36.78552 -10.77332 69.25495 1.000 140.81820 165 ASP B N 1
ATOM 2681 C CA . ASP B 1 168 ? 36.20183 -10.75422 67.91617 1.000 138.83925 165 ASP B CA 1
ATOM 2682 C C . ASP B 1 168 ? 35.48286 -12.05199 67.56998 1.000 132.99127 165 ASP B C 1
ATOM 2683 O O . ASP B 1 168 ? 35.09553 -12.25162 66.40953 1.000 129.15365 165 ASP B O 1
ATOM 2688 N N . GLN B 1 169 ? 35.30968 -12.94109 68.54371 1.000 128.61137 166 GLN B N 1
ATOM 2689 C CA . GLN B 1 169 ? 34.50963 -14.14610 68.40896 1.000 125.09788 166 GLN B CA 1
ATOM 2690 C C . GLN B 1 169 ? 33.14476 -13.92447 69.04534 1.000 114.45899 166 GLN B C 1
ATOM 2691 O O . GLN B 1 169 ? 32.94590 -12.99569 69.83211 1.000 112.39722 166 GLN B O 1
ATOM 2697 N N . HIS B 1 170 ? 32.20054 -14.79663 68.69952 1.000 106.77464 167 HIS B N 1
ATOM 2698 C CA . HIS B 1 170 ? 30.83129 -14.69191 69.18854 1.000 96.95515 167 HIS B CA 1
ATOM 2699 C C . HIS B 1 170 ? 30.34776 -16.06250 69.63610 1.000 97.74488 167 HIS B C 1
ATOM 2700 O O . HIS B 1 170 ? 30.31643 -17.00572 68.83865 1.000 97.72593 167 HIS B O 1
ATOM 2707 N N . VAL B 1 171 ? 29.97602 -16.16781 70.90984 1.000 91.93831 168 VAL B N 1
ATOM 2708 C CA . VAL B 1 171 ? 29.49308 -17.40837 71.49885 1.000 91.59679 168 VAL B CA 1
ATOM 2709 C C . VAL B 1 171 ? 28.09807 -17.16423 72.05599 1.000 92.38863 168 VAL B C 1
ATOM 2710 O O . VAL B 1 171 ? 27.78803 -16.07547 72.55054 1.000 92.07148 168 VAL B O 1
ATOM 2714 N N . GLU B 1 172 ? 27.25008 -18.18442 71.96524 1.000 91.16438 169 GLU B N 1
ATOM 2715 C CA . GLU B 1 172 ? 25.88587 -18.12212 72.47362 1.000 90.82614 169 GLU B CA 1
ATOM 2716 C C . GLU B 1 172 ? 25.76519 -19.04522 73.67789 1.000 87.09082 169 GLU B C 1
ATOM 2717 O O . GLU B 1 172 ? 25.96903 -20.25830 73.55827 1.000 89.28560 169 GLU B O 1
ATOM 2723 N N . VAL B 1 173 ? 25.42862 -18.47272 74.82852 1.000 86.05285 170 VAL B N 1
ATOM 2724 C CA . VAL B 1 173 ? 25.27441 -19.22246 76.06870 1.000 76.48872 170 VAL B CA 1
ATOM 2725 C C . VAL B 1 173 ? 23.78717 -19.43377 76.31353 1.000 78.33464 170 VAL B C 1
ATOM 2726 O O . VAL B 1 173 ? 23.02588 -18.46652 76.43565 1.000 74.35925 170 VAL B O 1
ATOM 2730 N N . THR B 1 174 ? 23.37134 -20.69584 76.38312 1.000 79.88933 171 THR B N 1
ATOM 2731 C CA . THR B 1 174 ? 21.97476 -21.02260 76.63350 1.000 76.18973 171 THR B CA 1
ATOM 2732 C C . THR B 1 174 ? 21.68387 -20.94913 78.12692 1.000 76.62434 171 THR B C 1
ATOM 2733 O O . THR B 1 174 ? 22.45893 -21.45410 78.94553 1.000 76.64041 171 THR B O 1
ATOM 2737 N N . VAL B 1 175 ? 20.56746 -20.31891 78.47704 1.000 79.90184 172 VAL B N 1
ATOM 2738 C CA . VAL B 1 175 ? 20.12584 -20.18065 79.85960 1.000 65.83401 172 VAL B CA 1
ATOM 2739 C C . VAL B 1 175 ? 18.82298 -20.95951 79.98473 1.000 67.05453 172 VAL B C 1
ATOM 2740 O O . VAL B 1 175 ? 17.74369 -20.44024 79.67903 1.000 76.97003 172 VAL B O 1
ATOM 2744 N N . LYS B 1 176 ? 18.91528 -22.21026 80.42721 1.000 69.16100 173 LYS B N 1
ATOM 2745 C CA . LYS B 1 176 ? 17.74361 -23.06229 80.57264 1.000 71.23139 173 LYS B CA 1
ATOM 2746 C C . LYS B 1 176 ? 17.12500 -22.88624 81.95346 1.000 71.43439 173 LYS B C 1
ATOM 2747 O O . LYS B 1 176 ? 17.83017 -22.85429 82.96566 1.000 67.11351 173 LYS B O 1
ATOM 2753 N N . GLU B 1 177 ? 15.79934 -22.77277 81.98555 1.000 75.50319 174 GLU B N 1
ATOM 2754 C CA . GLU B 1 177 ? 15.05619 -22.59819 83.22918 1.000 71.07130 174 GLU B CA 1
ATOM 2755 C C . GLU B 1 177 ? 14.69503 -23.97238 83.78256 1.000 69.99042 174 GLU B C 1
ATOM 2756 O O . GLU B 1 177 ? 13.90296 -24.70405 83.17972 1.000 71.99122 174 GLU B O 1
ATOM 2762 N N . LEU B 1 178 ? 15.27557 -24.32306 84.92983 1.000 75.13184 175 LEU B N 1
ATOM 2763 C CA . LEU B 1 178 ? 14.97664 -25.59129 85.58509 1.000 74.35582 175 LEU B CA 1
ATOM 2764 C C . LEU B 1 178 ? 13.86640 -25.45450 86.61970 1.000 70.47929 175 LEU B C 1
ATOM 2765 O O . LEU B 1 178 ? 13.05805 -26.37407 86.78853 1.000 66.91250 175 LEU B O 1
ATOM 2770 N N . GLN B 1 179 ? 13.81757 -24.32436 87.31958 1.000 69.22391 176 GLN B N 1
ATOM 2771 C CA . GLN B 1 179 ? 12.75602 -24.05119 88.28171 1.000 63.99188 176 GLN B CA 1
ATOM 2772 C C . GLN B 1 179 ? 12.59040 -22.54520 88.38613 1.000 64.68494 176 GLN B C 1
ATOM 2773 O O . GLN B 1 179 ? 13.55539 -21.83425 88.67964 1.000 64.02313 176 GLN B O 1
ATOM 2779 N N . SER B 1 180 ? 11.37972 -22.06350 88.14061 1.000 64.28587 177 SER B N 1
ATOM 2780 C CA . SER B 1 180 ? 11.07997 -20.64265 88.20144 1.000 67.31033 177 SER B CA 1
ATOM 2781 C C . SER B 1 180 ? 10.48808 -20.27873 89.55753 1.000 78.94757 177 SER B C 1
ATOM 2782 O O . SER B 1 180 ? 9.90895 -21.11287 90.25781 1.000 74.97774 177 SER B O 1
ATOM 2785 N N . HIS B 1 181 ? 10.64565 -19.00689 89.92289 1.000 77.61790 178 HIS B N 1
ATOM 2786 C CA . HIS B 1 181 ? 10.09175 -18.48323 91.16989 1.000 81.10566 178 HIS B CA 1
ATOM 2787 C C . HIS B 1 181 ? 8.63619 -18.09867 90.91810 1.000 86.71851 178 HIS B C 1
ATOM 2788 O O . HIS B 1 181 ? 8.27359 -16.92651 90.78980 1.000 88.01154 178 HIS B O 1
ATOM 2795 N N . ASP B 1 182 ? 7.78699 -19.12291 90.83954 1.000 88.32041 179 ASP B N 1
ATOM 2796 C CA . ASP B 1 182 ? 6.36553 -18.95231 90.56937 1.000 93.54023 179 ASP B CA 1
ATOM 2797 C C . ASP B 1 182 ? 5.49461 -19.24602 91.78463 1.000 101.31565 179 ASP B C 1
ATOM 2798 O O . ASP B 1 182 ? 4.27139 -19.34962 91.64633 1.000 99.93997 179 ASP B O 1
ATOM 2803 N N . ALA B 1 183 ? 6.09456 -19.38078 92.97186 1.000 101.86692 180 ALA B N 1
ATOM 2804 C CA . ALA B 1 183 ? 5.29922 -19.72536 94.15289 1.000 110.46514 180 ALA B CA 1
ATOM 2805 C C . ALA B 1 183 ? 4.40805 -18.57799 94.60668 1.000 103.31157 180 ALA B C 1
ATOM 2806 O O . ALA B 1 183 ? 3.20392 -18.81238 94.82616 1.000 99.41205 180 ALA B O 1
ATOM 2808 N N . PRO B 1 184 ? 4.89631 -17.33251 94.77669 1.000 103.20276 181 PRO B N 1
ATOM 2809 C CA . PRO B 1 184 ? 3.96334 -16.28811 95.21643 1.000 97.64371 181 PRO B CA 1
ATOM 2810 C C . PRO B 1 184 ? 2.90770 -15.95494 94.16717 1.000 89.85752 181 PRO B C 1
ATOM 2811 O O . PRO B 1 184 ? 1.72638 -15.92127 94.50712 1.000 88.54737 181 PRO B O 1
ATOM 2815 N N . LYS C 1 7 ? 2.81784 -21.16668 73.83610 1.000 109.75346 4 LYS C N 1
ATOM 2816 C CA . LYS C 1 7 ? 2.19763 -21.13639 75.15875 1.000 108.47954 4 LYS C CA 1
ATOM 2817 C C . LYS C 1 7 ? 2.47806 -19.81794 75.86743 1.000 106.23399 4 LYS C C 1
ATOM 2818 O O . LYS C 1 7 ? 3.60897 -19.32902 75.84304 1.000 103.99194 4 LYS C O 1
ATOM 2820 N N . PRO C 1 8 ? 1.45379 -19.24323 76.49164 1.000 102.57708 5 PRO C N 1
ATOM 2821 C CA . PRO C 1 8 ? 1.63790 -17.98139 77.21164 1.000 101.84611 5 PRO C CA 1
ATOM 2822 C C . PRO C 1 8 ? 2.41407 -18.17633 78.50128 1.000 95.45559 5 PRO C C 1
ATOM 2823 O O . PRO C 1 8 ? 2.74705 -19.28595 78.91544 1.000 93.36007 5 PRO C O 1
ATOM 2827 N N . THR C 1 9 ? 2.71752 -17.04722 79.12623 1.000 90.15344 6 THR C N 1
ATOM 2828 C CA . THR C 1 9 ? 3.45076 -17.01570 80.38221 1.000 90.93352 6 THR C CA 1
ATOM 2829 C C . THR C 1 9 ? 2.48062 -16.73724 81.52599 1.000 85.59879 6 THR C C 1
ATOM 2830 O O . THR C 1 9 ? 1.75641 -15.73791 81.50426 1.000 83.56610 6 THR C O 1
ATOM 2834 N N . ILE C 1 10 ? 2.49809 -17.59533 82.53915 1.000 86.47938 7 ILE C N 1
ATOM 2835 C CA . ILE C 1 10 ? 1.58078 -17.48715 83.66746 1.000 85.28538 7 ILE C CA 1
ATOM 2836 C C . ILE C 1 10 ? 2.22961 -16.63907 84.75124 1.000 80.70352 7 ILE C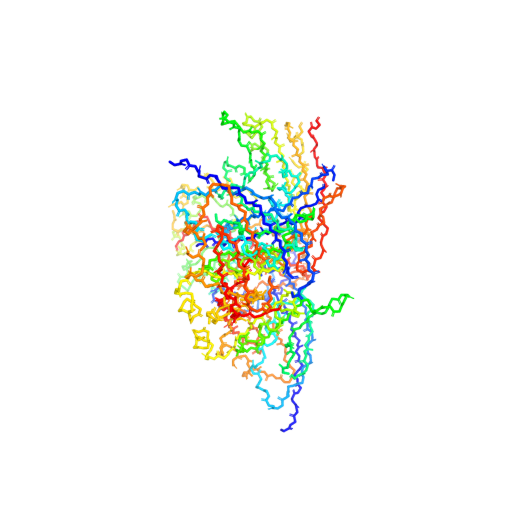 C 1
ATOM 2837 O O . ILE C 1 10 ? 3.37578 -16.88705 85.14495 1.000 83.82669 7 ILE C O 1
ATOM 2842 N N . TYR C 1 11 ? 1.49950 -15.63616 85.23186 1.000 79.25655 8 TYR C N 1
ATOM 2843 C CA . TYR C 1 11 ? 1.96824 -14.74545 86.28506 1.000 84.57601 8 TYR C CA 1
ATOM 2844 C C . TYR C 1 11 ? 1.01188 -14.81218 87.46673 1.000 77.74346 8 TYR C C 1
ATOM 2845 O O . TYR C 1 11 ? -0.19763 -14.62752 87.29953 1.000 79.40245 8 TYR C O 1
ATOM 2854 N N . LYS C 1 12 ? 1.55182 -15.07810 88.65367 1.000 81.27390 9 LYS C N 1
ATOM 2855 C CA . LYS C 1 12 ? 0.77999 -15.09582 89.88910 1.000 80.54550 9 LYS C CA 1
ATOM 2856 C C . LYS C 1 12 ? 1.18073 -13.91695 90.76569 1.000 77.87050 9 LYS C C 1
ATOM 2857 O O . LYS C 1 12 ? 2.35755 -13.54678 90.82454 1.000 77.45143 9 LYS C O 1
ATOM 2863 N N . PHE C 1 13 ? 0.19781 -13.33107 91.44765 1.000 79.91548 10 PHE C N 1
ATOM 2864 C CA . PHE C 1 13 ? 0.42489 -12.15537 92.27484 1.000 77.71420 10 PHE C CA 1
ATOM 2865 C C . PHE C 1 13 ? -0.34830 -12.27020 93.57917 1.000 80.87456 10 PHE C C 1
ATOM 2866 O O . PHE C 1 13 ? -1.51565 -12.67073 93.58651 1.000 79.14417 10 PHE C O 1
ATOM 2874 N N . ARG C 1 14 ? 0.31445 -11.91571 94.67875 1.000 81.46320 11 ARG C N 1
ATOM 2875 C CA . ARG C 1 14 ? -0.32436 -11.72097 95.97644 1.000 79.60381 11 ARG C CA 1
ATOM 2876 C C . ARG C 1 14 ? -0.10037 -10.26669 96.36792 1.000 76.26943 11 ARG C C 1
ATOM 2877 O O . ARG C 1 14 ? 1.01835 -9.87751 96.72011 1.000 76.76859 11 ARG C O 1
ATOM 2885 N N . ILE C 1 15 ? -1.15726 -9.46426 96.29053 1.000 80.18886 12 ILE C N 1
ATOM 2886 C CA . ILE C 1 15 ? -1.06538 -8.01797 96.45120 1.000 80.04321 12 ILE C CA 1
ATOM 2887 C C . ILE C 1 15 ? -1.58879 -7.62851 97.82580 1.000 78.48101 12 ILE C C 1
ATOM 2888 O O . ILE C 1 15 ? -2.71156 -7.99092 98.20083 1.000 79.50423 12 ILE C O 1
ATOM 2893 N N . ALA C 1 16 ? -0.77814 -6.87908 98.57364 1.000 73.83785 13 ALA C N 1
ATOM 2894 C CA . ALA C 1 16 ? -1.19523 -6.32226 99.85913 1.000 64.48424 13 ALA C CA 1
ATOM 2895 C C . ALA C 1 16 ? -1.70061 -4.90422 99.61284 1.000 63.34319 13 ALA C C 1
ATOM 2896 O O . ALA C 1 16 ? -1.00182 -3.90913 99.81626 1.000 68.13827 13 ALA C O 1
ATOM 2898 N N . LEU C 1 17 ? -2.94778 -4.82187 99.15829 1.000 57.14896 14 LEU C N 1
ATOM 2899 C CA . LEU C 1 17 ? -3.53867 -3.54812 98.77325 1.000 61.44563 14 LEU C CA 1
ATOM 2900 C C . LEU C 1 17 ? -3.88734 -2.71971 100.00469 1.000 59.92087 14 LEU C C 1
ATOM 2901 O O . LEU C 1 17 ? -4.50744 -3.22071 100.94797 1.000 60.94226 14 LEU C O 1
ATOM 2906 N N . SER C 1 18 ? -3.48657 -1.44413 99.99098 1.000 52.04934 15 SER C N 1
ATOM 2907 C CA . SER C 1 18 ? -3.79520 -0.49185 101.06076 1.000 53.19061 15 SER C CA 1
ATOM 2908 C C . SER C 1 18 ? -4.26958 0.80530 100.40920 1.000 54.88454 15 SER C C 1
ATOM 2909 O O . SER C 1 18 ? -3.49231 1.74339 100.21722 1.000 56.91343 15 SER C O 1
ATOM 2912 N N . ASP C 1 19 ? -5.55544 0.85266 100.07182 1.000 59.67141 16 ASP C N 1
ATOM 2913 C CA . ASP C 1 19 ? -6.15644 2.03525 99.45992 1.000 66.45633 16 ASP C CA 1
ATOM 2914 C C . ASP C 1 19 ? -6.52959 3.00404 100.57490 1.000 64.78815 16 ASP C C 1
ATOM 2915 O O . ASP C 1 19 ? -7.53557 2.82158 101.26424 1.000 67.44735 16 ASP C O 1
ATOM 2928 N N . ASN C 1 21 ? -7.07217 6.31772 100.13576 1.000 66.48683 18 ASN C N 1
ATOM 2929 C CA . ASN C 1 21 ? -8.03777 7.30810 99.67027 1.000 70.56237 18 ASN C CA 1
ATOM 2930 C C . ASN C 1 21 ? -9.46762 6.82863 99.88541 1.000 72.32089 18 ASN C C 1
ATOM 2931 O O . ASN C 1 21 ? -10.34554 7.62050 100.24691 1.000 74.60269 18 ASN C O 1
ATOM 2936 N N . ASN C 1 22 ? -9.72094 5.53973 99.66985 1.000 70.99878 19 ASN C N 1
ATOM 2937 C CA . ASN C 1 22 ? -11.03699 4.95402 99.88032 1.000 72.07344 19 ASN C CA 1
ATOM 2938 C C . ASN C 1 22 ? -11.15116 4.22008 101.20815 1.000 78.05226 19 ASN C C 1
ATOM 2939 O O . ASN C 1 22 ? -12.23133 3.71077 101.52623 1.000 82.34382 19 ASN C O 1
ATOM 2944 N N . ASP C 1 23 ? -10.06982 4.16141 101.98603 1.000 76.72982 20 ASP C N 1
ATOM 2945 C CA . ASP C 1 23 ? -10.03003 3.42178 103.24710 1.000 73.02095 20 ASP C CA 1
ATOM 2946 C C . ASP C 1 23 ? -10.43752 1.96531 103.03149 1.000 75.74011 20 ASP C C 1
ATOM 2947 O O . ASP C 1 23 ? -11.28270 1.41217 103.73829 1.000 75.06030 20 ASP C O 1
ATOM 2952 N N . TYR C 1 24 ? -9.82554 1.34469 102.02633 1.000 73.55644 21 TYR C N 1
ATOM 2953 C CA . TYR C 1 24 ? -10.08848 -0.04168 101.66819 1.000 74.77594 21 TYR C CA 1
ATOM 2954 C C . TYR C 1 24 ? -8.79040 -0.83017 101.75161 1.000 72.11132 21 TYR C C 1
ATOM 2955 O O . TYR C 1 24 ? -7.76789 -0.41043 101.19942 1.000 68.45341 21 TYR C O 1
ATOM 2964 N N . TYR C 1 25 ? -8.83328 -1.96659 102.44348 1.000 70.83740 22 TYR C N 1
ATOM 2965 C CA . TYR C 1 25 ? -7.65561 -2.79934 102.64451 1.000 64.50413 22 TYR C CA 1
ATOM 2966 C C . TYR C 1 25 ? -8.03795 -4.25338 102.42458 1.000 71.70479 22 TYR C C 1
ATOM 2967 O O . TYR C 1 25 ? -8.99044 -4.74543 103.03645 1.000 77.84447 22 TYR C O 1
ATOM 2976 N N . ASP C 1 26 ? -7.29760 -4.93450 101.55383 1.000 74.90088 23 ASP C N 1
ATOM 2977 C CA . ASP C 1 26 ? -7.59882 -6.31952 101.22268 1.000 76.35630 23 ASP C CA 1
ATOM 2978 C C . ASP C 1 26 ? -6.34067 -6.97437 100.67278 1.000 67.97989 23 ASP C C 1
ATOM 2979 O O . ASP C 1 26 ? -5.39265 -6.29778 100.26561 1.000 71.75762 23 ASP C O 1
ATOM 2984 N N . SER C 1 27 ? -6.34374 -8.30471 100.67528 1.000 64.14631 24 SER C N 1
ATOM 2985 C CA . SER C 1 27 ? -5.25249 -9.10691 100.13360 1.000 70.77828 24 SER C CA 1
ATOM 2986 C C . SER C 1 27 ? -5.78321 -9.85403 98.91596 1.000 81.70904 24 SER C C 1
ATOM 2987 O O . SER C 1 27 ? -6.64609 -10.72932 99.04515 1.000 77.31559 24 SER C O 1
ATOM 2990 N N . LYS C 1 28 ? -5.26960 -9.50696 97.73946 1.000 80.96623 25 LYS C N 1
ATOM 2991 C CA . LYS C 1 28 ? -5.75646 -10.04725 96.47879 1.000 79.43119 25 LYS C CA 1
ATOM 2992 C C . LYS C 1 28 ? -4.79340 -11.09473 95.93601 1.000 82.35085 25 LYS C C 1
ATOM 2993 O O . LYS C 1 28 ? -3.57246 -10.95147 96.04964 1.000 82.24217 25 LYS C O 1
ATOM 2999 N N . ASN C 1 29 ? -5.35319 -12.14745 95.34365 1.000 85.91981 26 ASN C N 1
ATOM 3000 C CA . ASN C 1 29 ? -4.58667 -13.18167 94.65876 1.000 82.26711 26 ASN C CA 1
ATOM 3001 C C . ASN C 1 29 ? -5.00781 -13.19772 93.19683 1.000 80.13844 26 ASN C C 1
ATOM 3002 O O . ASN C 1 29 ? -6.15965 -13.51793 92.88461 1.000 79.59460 26 ASN C O 1
ATOM 3007 N N . LEU C 1 30 ? -4.08078 -12.85238 92.30673 1.000 87.33099 27 LEU C N 1
ATOM 3008 C CA . LEU C 1 30 ? -4.35575 -12.76187 90.87997 1.000 82.24673 27 LEU C CA 1
ATOM 3009 C C . LEU C 1 30 ? -3.46198 -13.72236 90.10983 1.000 77.91400 27 LEU C C 1
ATOM 3010 O O . LEU C 1 30 ? -2.29700 -13.92548 90.46610 1.000 77.77269 27 LEU C O 1
ATOM 3015 N N . THR C 1 31 ? -4.01687 -14.30829 89.05074 1.000 81.15959 28 THR C N 1
ATOM 3016 C CA . THR C 1 31 ? -3.27993 -15.18754 88.14806 1.000 79.27827 28 THR C CA 1
ATOM 3017 C C . THR C 1 31 ? -3.50143 -14.68703 86.72738 1.000 77.90949 28 THR C C 1
ATOM 3018 O O . THR C 1 31 ? -4.61404 -14.78309 86.19901 1.000 79.19352 28 THR C O 1
ATOM 3022 N N . ILE C 1 32 ? -2.44861 -14.15185 86.11374 1.000 81.28431 29 ILE C N 1
ATOM 3023 C CA . ILE C 1 32 ? -2.52174 -13.54597 84.78947 1.000 81.92622 29 ILE C CA 1
ATOM 3024 C C . ILE C 1 32 ? -1.74334 -14.40849 83.80709 1.000 79.38201 29 ILE C C 1
ATOM 3025 O O . ILE C 1 32 ? -0.64518 -14.88605 84.11697 1.000 81.22057 29 ILE C O 1
ATOM 3030 N N . ALA C 1 33 ? -2.31538 -14.60608 82.62167 1.000 83.46043 30 ALA C N 1
ATOM 3031 C CA . ALA C 1 33 ? -1.67984 -15.35266 81.53867 1.000 84.16230 30 ALA C CA 1
ATOM 3032 C C . ALA C 1 33 ? -1.24304 -14.34977 80.47546 1.000 86.68450 30 ALA C C 1
ATOM 3033 O O . ALA C 1 33 ? -2.04423 -13.93561 79.63276 1.000 92.61504 30 ALA C O 1
ATOM 3035 N N . LEU C 1 34 ? 0.02873 -13.96074 80.51963 1.000 85.26678 31 LEU C N 1
ATOM 3036 C CA . LEU C 1 34 ? 0.56525 -12.98258 79.58153 1.000 88.28023 31 LEU C CA 1
ATOM 3037 C C . LEU C 1 34 ? 0.84740 -13.65438 78.24248 1.000 100.18027 31 LEU C C 1
ATOM 3038 O O . LEU C 1 34 ? 1.58805 -14.64175 78.17938 1.000 95.63509 31 LEU C O 1
ATOM 3043 N N . HIS C 1 35 ? 0.25890 -13.11916 77.17590 1.000 109.68445 32 HIS C N 1
ATOM 3044 C CA . HIS C 1 35 ? 0.46354 -13.67993 75.85149 1.000 113.53209 32 HIS C CA 1
ATOM 3045 C C . HIS C 1 35 ? 1.87245 -13.36128 75.34901 1.000 113.33794 32 HIS C C 1
ATOM 3046 O O . HIS C 1 35 ? 2.48494 -12.37878 75.77625 1.000 111.17874 32 HIS C O 1
ATOM 3053 N N . PRO C 1 36 ? 2.41295 -14.18539 74.44524 1.000 111.23614 33 PRO C N 1
ATOM 3054 C CA . PRO C 1 36 ? 3.77433 -13.92625 73.94520 1.000 108.51337 33 PRO C CA 1
ATOM 3055 C C . PRO C 1 36 ? 3.92479 -12.58616 73.24725 1.000 105.97523 33 PRO C C 1
ATOM 3056 O O . PRO C 1 36 ? 5.03937 -12.05135 73.18987 1.000 100.15205 33 PRO C O 1
ATOM 3060 N N . SER C 1 37 ? 2.83927 -12.02521 72.71154 1.000 109.27710 34 SER C N 1
ATOM 3061 C CA . SER C 1 37 ? 2.92726 -10.72970 72.04849 1.000 111.04315 34 SER C CA 1
ATOM 3062 C C . SER C 1 37 ? 2.80948 -9.57254 73.03276 1.000 111.19338 34 SER C C 1
ATOM 3063 O O . SER C 1 37 ? 3.38817 -8.50575 72.79819 1.000 110.21335 34 SER C O 1
ATOM 3066 N N . GLU C 1 38 ? 2.07894 -9.75915 74.12840 1.000 106.30279 35 GLU C N 1
ATOM 3067 C CA . GLU C 1 38 ? 1.91628 -8.70632 75.11751 1.000 107.13649 35 GLU C CA 1
ATOM 3068 C C . GLU C 1 38 ? 3.17627 -8.56682 75.96872 1.000 102.80765 35 GLU C C 1
ATOM 3069 O O . GLU C 1 38 ? 3.98688 -9.48992 76.08717 1.000 109.71135 35 GLU C O 1
ATOM 3075 N N . LYS C 1 39 ? 3.33295 -7.38369 76.56769 1.000 92.47893 36 LYS C N 1
ATOM 3076 C CA . LYS C 1 39 ? 4.51508 -7.05858 77.34901 1.000 87.31024 36 LYS C CA 1
ATOM 3077 C C . LYS C 1 39 ? 4.17593 -6.94979 78.83393 1.000 85.95017 36 LYS C C 1
ATOM 3078 O O . LYS C 1 39 ? 3.04627 -6.60500 79.19571 1.000 77.94610 36 LYS C O 1
ATOM 3084 N N . PRO C 1 40 ? 5.13149 -7.25982 79.71612 1.000 84.44792 37 PRO C N 1
ATOM 3085 C CA . PRO C 1 40 ? 4.87338 -7.11977 81.16111 1.000 85.05458 37 PRO C CA 1
ATOM 3086 C C . PRO C 1 40 ? 4.44059 -5.72351 81.57349 1.000 79.63855 37 PRO C C 1
ATOM 3087 O O . PRO C 1 40 ? 3.68642 -5.58141 82.54427 1.000 75.87153 37 PRO C O 1
ATOM 3091 N N . GLN C 1 41 ? 4.90255 -4.68643 80.87013 1.000 82.59099 38 GLN C N 1
ATOM 3092 C CA . GLN C 1 41 ? 4.54080 -3.32111 81.23559 1.000 80.19703 38 GLN C CA 1
ATOM 3093 C C . GLN C 1 41 ? 3.04107 -3.08779 81.12746 1.000 79.60078 38 GLN C C 1
ATOM 3094 O O . GLN C 1 41 ? 2.47100 -2.33414 81.92442 1.000 80.49596 38 GLN C O 1
ATOM 3100 N N . ARG C 1 42 ? 2.38432 -3.71835 80.15412 1.000 79.60975 39 ARG C N 1
ATOM 3101 C CA . ARG C 1 42 ? 0.94215 -3.55146 80.03112 1.000 72.45604 39 ARG C CA 1
ATOM 3102 C C . ARG C 1 42 ? 0.19387 -4.34386 81.09599 1.000 70.84204 39 ARG C C 1
ATOM 3103 O O . ARG C 1 42 ? -0.84414 -3.89064 81.59314 1.000 70.31801 39 ARG C O 1
ATOM 3119 N N . LEU C 1 44 ? 1.17861 -4.94605 84.13126 1.000 68.36065 41 LEU C N 1
ATOM 3120 C CA . LEU C 1 44 ? 1.26548 -4.21655 85.39066 1.000 68.45765 41 LEU C CA 1
ATOM 3121 C C . LEU C 1 44 ? 0.29299 -3.04604 85.41546 1.000 65.19114 41 LEU C C 1
ATOM 3122 O O . LEU C 1 44 ? -0.31370 -2.75518 86.45341 1.000 68.87327 41 LEU C O 1
ATOM 3127 N N . ALA C 1 45 ? 0.14075 -2.35577 84.28130 1.000 59.91128 42 ALA C N 1
ATOM 3128 C CA . ALA C 1 45 ? -0.81214 -1.25429 84.20507 1.000 60.63369 42 ALA C CA 1
ATOM 3129 C C . ALA C 1 45 ? -2.24163 -1.73652 84.41131 1.000 60.93862 42 ALA C C 1
ATOM 3130 O O . ALA C 1 45 ? -3.06446 -1.00649 84.97472 1.000 60.72984 42 ALA C O 1
ATOM 3132 N N . ARG C 1 46 ? -2.56213 -2.95067 83.95377 1.000 61.59013 43 ARG C N 1
ATOM 3133 C CA . ARG C 1 46 ? -3.87148 -3.52318 84.24974 1.000 63.73387 43 ARG C CA 1
ATOM 3134 C C . ARG C 1 46 ? -4.00603 -3.83049 85.73532 1.000 66.62899 43 ARG C C 1
ATOM 3135 O O . ARG C 1 46 ? -5.09127 -3.69082 86.31286 1.000 66.81354 43 ARG C O 1
ATOM 3143 N N . ILE C 1 47 ? -2.90946 -4.25153 86.36720 1.000 64.95287 44 ILE C N 1
ATOM 3144 C CA . ILE C 1 47 ? -2.94337 -4.57822 87.78725 1.000 63.76544 44 ILE C CA 1
ATOM 3145 C C . ILE C 1 47 ? -3.10806 -3.31590 88.62331 1.000 64.76969 44 ILE C C 1
ATOM 3146 O O . ILE C 1 47 ? -3.91130 -3.28016 89.56321 1.000 58.97636 44 ILE C O 1
ATOM 3151 N N . LEU C 1 48 ? -2.36245 -2.25778 88.29234 1.000 59.55531 45 LEU C N 1
ATOM 3152 C CA . LEU C 1 48 ? -2.46914 -1.01818 89.05579 1.000 61.31525 45 LEU C CA 1
ATOM 3153 C C . LEU C 1 48 ? -3.84580 -0.38479 88.89823 1.000 62.59171 45 LEU C C 1
ATOM 3154 O O . LEU C 1 48 ? -4.39594 0.16120 89.86173 1.000 65.35515 45 LEU C O 1
ATOM 3159 N N . ALA C 1 49 ? -4.41886 -0.44347 87.69368 1.000 62.96428 46 ALA C N 1
ATOM 3160 C CA . ALA C 1 49 ? -5.77870 0.05174 87.51093 1.000 61.39309 46 ALA C CA 1
ATOM 3161 C C . ALA C 1 49 ? -6.78266 -0.78519 88.29087 1.000 57.94477 46 ALA C C 1
ATOM 3162 O O . ALA C 1 49 ? -7.79101 -0.25521 88.77160 1.000 60.40101 46 ALA C O 1
ATOM 3164 N N . PHE C 1 50 ? -6.52356 -2.08761 88.42536 1.000 62.97223 47 PHE C N 1
ATOM 3165 C CA . PHE C 1 50 ? -7.38054 -2.93607 89.24554 1.000 65.70385 47 PHE C CA 1
ATOM 3166 C C . PHE C 1 50 ? -7.32122 -2.52333 90.71068 1.000 68.98508 47 PHE C C 1
ATOM 3167 O O . PHE C 1 50 ? -8.34131 -2.53693 91.40917 1.000 65.78158 47 PHE C O 1
ATOM 3175 N N . CYS C 1 51 ? -6.13287 -2.15036 91.19285 1.000 70.27974 48 CYS C N 1
ATOM 3176 C CA . CYS C 1 51 ? -5.99487 -1.72737 92.58271 1.000 67.02293 48 CYS C CA 1
ATOM 3177 C C . CYS C 1 51 ? -6.75068 -0.43038 92.84536 1.000 67.84898 48 CYS C C 1
ATOM 3178 O O . CYS C 1 51 ? -7.30719 -0.23914 93.93286 1.000 71.19793 48 CYS C O 1
ATOM 3181 N N . LEU C 1 52 ? -6.78087 0.47282 91.86296 1.000 64.09044 49 LEU C N 1
ATOM 3182 C CA . LEU C 1 52 ? -7.50076 1.73021 92.02455 1.000 67.29378 49 LEU C CA 1
ATOM 3183 C C . LEU C 1 52 ? -9.01044 1.53666 92.06567 1.000 65.53283 49 LEU C C 1
ATOM 3184 O O . LEU C 1 52 ? -9.71582 2.39064 92.61241 1.000 66.24280 49 LEU C O 1
ATOM 3189 N N . ASN C 1 53 ? -9.52043 0.44486 91.50177 1.000 65.53892 50 ASN C N 1
ATOM 3190 C CA . ASN C 1 53 ? -10.95338 0.18825 91.42193 1.000 67.13841 50 ASN C CA 1
ATOM 3191 C C . ASN C 1 53 ? -11.27563 -1.21416 91.91717 1.000 72.41513 50 ASN C C 1
ATOM 3192 O O . ASN C 1 53 ? -12.14085 -1.90391 91.36977 1.000 77.23071 50 ASN C O 1
ATOM 3197 N N . ALA C 1 54 ? -10.58357 -1.65748 92.96987 1.000 70.25474 51 ALA C N 1
ATOM 3198 C CA . ALA C 1 54 ? -10.79714 -3.00300 93.49074 1.000 71.06600 51 ALA C CA 1
ATOM 3199 C C . ALA C 1 54 ? -12.14513 -3.15626 94.18098 1.000 77.88551 51 ALA C C 1
ATOM 3200 O O . ALA C 1 54 ? -12.63257 -4.28355 94.31556 1.000 81.67077 51 ALA C O 1
ATOM 3202 N N . GLN C 1 55 ? -12.75555 -2.05649 94.62063 1.000 80.09188 52 GLN C N 1
ATOM 3203 C CA . GLN C 1 55 ? -14.05181 -2.11748 95.28154 1.000 79.88388 52 GLN C CA 1
ATOM 3204 C C . GLN C 1 55 ? -15.20917 -2.29821 94.30984 1.000 80.78114 52 GLN C C 1
ATOM 3205 O O . GLN C 1 55 ? -16.34610 -2.48312 94.75689 1.000 89.11885 52 GLN C O 1
ATOM 3211 N N . LYS C 1 56 ? -14.95508 -2.24944 93.00499 1.000 80.70885 53 LYS C N 1
ATOM 3212 C CA . LYS C 1 56 ? -16.00285 -2.37864 92.00333 1.000 80.32385 53 LYS C CA 1
ATOM 3213 C C . LYS C 1 56 ? -16.21706 -3.82029 91.55847 1.000 88.17927 53 LYS C C 1
ATOM 3214 O O . LYS C 1 56 ? -16.99847 -4.05885 90.63112 1.000 90.80007 53 LYS C O 1
ATOM 3220 N N . ASP C 1 57 ? -15.54639 -4.77825 92.20380 1.000 90.20624 54 ASP C N 1
ATOM 3221 C CA . ASP C 1 57 ? -15.70924 -6.20554 91.91928 1.000 93.76182 54 ASP C CA 1
ATOM 3222 C C . ASP C 1 57 ? -15.41443 -6.51164 90.45062 1.000 95.02340 54 ASP C C 1
ATOM 3223 O O . ASP C 1 57 ? -16.21047 -7.13624 89.74633 1.000 94.97164 54 ASP C O 1
ATOM 3228 N N . LEU C 1 58 ? -14.24861 -6.06557 89.99291 1.000 92.84256 55 LEU C N 1
ATOM 3229 C CA . LEU C 1 58 ? -13.84877 -6.25421 88.60884 1.000 87.56177 55 LEU C CA 1
ATOM 3230 C C . LEU C 1 58 ? -13.29091 -7.65823 88.39262 1.000 88.89252 55 LEU C C 1
ATOM 3231 O O . LEU C 1 58 ? -12.91911 -8.36352 89.33447 1.000 85.99990 55 LEU C O 1
ATOM 3236 N N . GLU C 1 59 ? -13.23510 -8.05812 87.12406 1.000 94.30891 56 GLU C N 1
ATOM 3237 C CA . GLU C 1 59 ? -12.66861 -9.33916 86.72465 1.000 95.28196 56 GLU C CA 1
ATOM 3238 C C . GLU C 1 59 ? -11.73763 -9.12792 85.54159 1.000 87.27675 56 GLU C C 1
ATOM 3239 O O . GLU C 1 59 ? -12.07786 -8.40298 84.60122 1.000 92.82080 56 GLU C O 1
ATOM 3245 N N . PHE C 1 60 ? -10.56740 -9.75796 85.59351 1.000 88.30086 57 PHE C N 1
ATOM 3246 C CA . PHE C 1 60 ? -9.62036 -9.67026 84.49176 1.000 90.64465 57 PHE C CA 1
ATOM 3247 C C . PHE C 1 60 ? -10.10910 -10.48427 83.30092 1.000 98.80033 57 PHE C C 1
ATOM 3248 O O . PHE C 1 60 ? -10.57849 -11.61589 83.45014 1.000 103.99615 57 PHE C O 1
ATOM 3256 N N . THR C 1 61 ? -9.99535 -9.90134 82.11201 1.000 93.93126 58 THR C N 1
ATOM 3257 C CA . THR C 1 61 ? -10.38599 -10.56280 80.87509 1.000 100.77854 58 THR C CA 1
ATOM 3258 C C . THR C 1 61 ? -9.16127 -11.20644 80.24043 1.000 105.50511 58 THR C C 1
ATOM 3259 O O . THR C 1 61 ? -8.11318 -10.56563 80.11236 1.000 104.31106 58 THR C O 1
ATOM 3263 N N . LYS C 1 62 ? -9.29786 -12.46841 79.84403 1.000 112.90721 59 LYS C N 1
ATOM 3264 C CA . LYS C 1 62 ? -8.19759 -13.24548 79.28374 1.000 118.37817 59 LYS C CA 1
ATOM 3265 C C . LYS C 1 62 ? -8.26699 -13.16048 77.76228 1.000 119.65290 59 LYS C C 1
ATOM 3266 O O . LYS C 1 62 ? -9.19475 -13.69397 77.14396 1.000 117.07429 59 LYS C O 1
ATOM 3272 N N . GLY C 1 63 ? -7.28878 -12.48883 77.16336 1.000 119.74444 60 GLY C N 1
ATOM 3273 C CA . GLY C 1 63 ? -7.24423 -12.33241 75.72170 1.000 127.84400 60 GLY C CA 1
ATOM 3274 C C . GLY C 1 63 ? -6.38280 -11.16871 75.27360 1.000 130.14430 60 GLY C C 1
ATOM 3275 O O . GLY C 1 63 ? -5.84140 -11.17131 74.16761 1.000 129.97834 60 GLY C O 1
ATOM 3276 N N . THR C 1 67 ? -8.75645 -6.44522 72.12477 1.000 132.11757 64 THR C N 1
ATOM 3277 C CA . THR C 1 67 ? -9.88379 -7.00966 71.39372 1.000 134.79235 64 THR C CA 1
ATOM 3278 C C . THR C 1 67 ? -11.12052 -6.13793 71.56522 1.000 132.55744 64 THR C C 1
ATOM 3279 O O . THR C 1 67 ? -11.02518 -4.99130 72.00028 1.000 128.27581 64 THR C O 1
ATOM 3283 N N . GLU C 1 68 ? -12.28559 -6.68805 71.22693 1.000 133.04746 65 GLU C N 1
ATOM 3284 C CA . GLU C 1 68 ? -13.54472 -5.99854 71.47786 1.000 132.34927 65 GLU C CA 1
ATOM 3285 C C . GLU C 1 68 ? -13.97048 -6.06923 72.93800 1.000 128.73365 65 GLU C C 1
ATOM 3286 O O . GLU C 1 68 ? -15.06728 -5.60830 73.27172 1.000 127.60166 65 GLU C O 1
ATOM 3292 N N . GLU C 1 69 ? -13.13077 -6.62584 73.80911 1.000 129.37807 66 GLU C N 1
ATOM 3293 C CA . GLU C 1 69 ? -13.34800 -6.77487 75.23516 1.000 114.97489 66 GLU C CA 1
ATOM 3294 C C . GLU C 1 69 ? -12.41550 -5.85370 76.01393 1.000 105.65292 66 GLU C C 1
ATOM 3295 O O . GLU C 1 69 ? -11.24738 -5.69776 75.64033 1.000 107.86033 66 GLU C O 1
ATOM 3301 N N . PRO C 1 70 ? -12.89467 -5.22691 77.08478 1.000 105.22002 67 PRO C N 1
ATOM 3302 C CA . PRO C 1 70 ? -12.02094 -4.36957 77.89280 1.000 97.79789 67 PRO C CA 1
ATOM 3303 C C . PRO C 1 70 ? -11.04090 -5.19996 78.70676 1.000 91.53771 67 PRO C C 1
ATOM 3304 O O . PRO C 1 70 ? -11.13557 -6.42484 78.79743 1.000 97.02896 67 PRO C O 1
ATOM 3308 N N . ASP C 1 71 ? -10.07500 -4.50314 79.30637 1.000 86.10283 68 ASP C N 1
ATOM 3309 C CA . ASP C 1 71 ? -9.09858 -5.18169 80.15007 1.000 84.06152 68 ASP C CA 1
ATOM 3310 C C . ASP C 1 71 ? -9.70147 -5.56292 81.49548 1.000 85.16667 68 ASP C C 1
ATOM 3311 O O . ASP C 1 71 ? -9.43190 -6.65160 82.01567 1.000 88.24522 68 ASP C O 1
ATOM 3316 N N . LEU C 1 72 ? -10.52002 -4.68142 82.06511 1.000 86.55718 69 LEU C N 1
ATOM 3317 C CA . LEU C 1 72 ? -11.17812 -4.91789 83.34188 1.000 76.82950 69 LEU C CA 1
ATOM 3318 C C . LEU C 1 72 ? -12.63458 -4.50201 83.21899 1.000 76.69974 69 LEU C C 1
ATOM 3319 O O . LEU C 1 72 ? -12.92871 -3.42247 82.69696 1.000 70.13098 69 LEU C O 1
ATOM 3324 N N . TRP C 1 73 ? -13.54099 -5.35464 83.69248 1.000 82.24113 70 TRP C N 1
ATOM 3325 C CA . TRP C 1 73 ? -14.96270 -5.04781 83.64127 1.000 81.34101 70 TRP C CA 1
ATOM 3326 C C . TRP C 1 73 ? -15.67987 -5.77457 84.76989 1.000 87.20581 70 TRP C C 1
ATOM 3327 O O . TRP C 1 73 ? -15.12198 -6.65718 85.42682 1.000 86.94751 70 TRP C O 1
ATOM 3338 N N . HIS C 1 74 ? -16.93553 -5.38771 84.98496 1.000 91.97539 71 HIS C N 1
ATOM 3339 C CA . HIS C 1 74 ? -17.78539 -6.02891 85.98488 1.000 92.87299 71 HIS C CA 1
ATOM 3340 C C . HIS C 1 74 ? -19.21036 -6.02785 85.45263 1.000 94.51078 71 HIS C C 1
ATOM 3341 O O . HIS C 1 74 ? -19.84875 -4.97281 85.39361 1.000 95.12177 71 HIS C O 1
ATOM 3348 N N . VAL C 1 75 ? -19.70253 -7.19518 85.06919 1.000 94.76530 72 VAL C N 1
ATOM 3349 C CA . VAL C 1 75 ? -21.05676 -7.32811 84.54771 1.000 102.70087 72 VAL C CA 1
ATOM 3350 C C . VAL C 1 75 ? -22.02329 -7.47340 85.71329 1.000 106.51167 72 VAL C C 1
ATOM 3351 O O . VAL C 1 75 ? -21.66637 -7.95622 86.79345 1.000 105.70463 72 VAL C O 1
ATOM 3355 N N . ALA C 1 76 ? -23.26161 -7.04375 85.49555 1.000 103.05406 73 ALA C N 1
ATOM 3356 C CA . ALA C 1 76 ? -24.29906 -7.14252 86.50822 1.000 97.53249 73 ALA C CA 1
ATOM 3357 C C . ALA C 1 76 ? -25.07232 -8.44632 86.31826 1.000 105.57161 73 ALA C C 1
ATOM 3358 O O . ALA C 1 76 ? -24.72069 -9.28979 85.48885 1.000 109.49369 73 ALA C O 1
ATOM 3360 N N . ASP C 1 77 ? -26.14339 -8.62381 87.09489 1.000 113.21447 74 ASP C N 1
ATOM 3361 C CA . ASP C 1 77 ? -26.95171 -9.83130 86.96959 1.000 114.50571 74 ASP C CA 1
ATOM 3362 C C . ASP C 1 77 ? -27.74794 -9.84264 85.67099 1.000 112.37114 74 ASP C C 1
ATOM 3363 O O . ASP C 1 77 ? -28.01539 -10.91654 85.12013 1.000 111.23084 74 ASP C O 1
ATOM 3368 N N . ASP C 1 78 ? -28.12861 -8.66873 85.16514 1.000 112.49644 75 ASP C N 1
ATOM 3369 C CA . ASP C 1 78 ? -28.83247 -8.55652 83.89412 1.000 117.07694 75 ASP C CA 1
ATOM 3370 C C . ASP C 1 78 ? -27.88956 -8.55778 82.69345 1.000 121.01552 75 ASP C C 1
ATOM 3371 O O . ASP C 1 78 ? -28.30314 -8.16251 81.59582 1.000 122.87365 75 ASP C O 1
ATOM 3376 N N . GLN C 1 79 ? -26.64016 -8.98569 82.89104 1.000 120.26880 76 GLN C N 1
ATOM 3377 C CA . GLN C 1 79 ? -25.64648 -9.10432 81.82263 1.000 117.02723 76 GLN C CA 1
ATOM 3378 C C . GLN C 1 79 ? -25.35972 -7.76220 81.15470 1.000 115.83952 76 GLN C C 1
ATOM 3379 O O . GLN C 1 79 ? -25.06427 -7.70152 79.95851 1.000 118.37380 76 GLN C O 1
ATOM 3385 N N . SER C 1 80 ? -25.44122 -6.67961 81.92196 1.000 113.64523 77 SER C N 1
ATOM 3386 C CA . SER C 1 80 ? -25.08430 -5.35120 81.44716 1.000 111.37876 77 SER C CA 1
ATOM 3387 C C . SER C 1 80 ? -23.73674 -4.94992 82.03081 1.000 106.19659 77 SER C C 1
ATOM 3388 O O . SER C 1 80 ? -23.43174 -5.26033 83.18618 1.000 105.94537 77 SER C O 1
ATOM 3391 N N . ILE C 1 81 ? -22.93176 -4.26403 81.22607 1.000 108.03660 78 ILE C N 1
ATOM 3392 C CA . ILE C 1 81 ? -21.59439 -3.86040 81.64695 1.000 102.04316 78 ILE C CA 1
ATOM 3393 C C . ILE C 1 81 ? -21.71485 -2.64220 82.55415 1.000 96.48512 78 ILE C C 1
ATOM 3394 O O . ILE C 1 81 ? -22.15060 -1.57093 82.11955 1.000 99.54270 78 ILE C O 1
ATOM 3399 N N . THR C 1 82 ? -21.33004 -2.80535 83.82088 1.000 96.10755 79 THR C N 1
ATOM 3400 C CA . THR C 1 82 ? -21.40584 -1.69906 84.76874 1.000 94.37158 79 THR C CA 1
ATOM 3401 C C . THR C 1 82 ? -20.18331 -0.79474 84.66208 1.000 88.77787 79 THR C C 1
ATOM 3402 O O . THR C 1 82 ? -20.31401 0.43246 84.59812 1.000 91.60721 79 THR C O 1
ATOM 3406 N N . HIS C 1 83 ? -18.98834 -1.38295 84.64066 1.000 88.60234 80 HIS C N 1
ATOM 3407 C CA . HIS C 1 83 ? -17.74488 -0.63242 84.54199 1.000 88.31097 80 HIS C CA 1
ATOM 3408 C C . HIS C 1 83 ? -16.90805 -1.16840 83.38960 1.000 88.38696 80 HIS C C 1
ATOM 3409 O O . HIS C 1 83 ? -16.79443 -2.38359 83.20352 1.000 88.30542 80 HIS C O 1
ATOM 3416 N N . TRP C 1 84 ? -16.32349 -0.25047 82.62164 1.000 85.90256 81 TRP C N 1
ATOM 3417 C CA . TRP C 1 84 ? -15.48536 -0.57698 81.47320 1.000 78.89536 81 TRP C CA 1
ATOM 3418 C C . TRP C 1 84 ? -14.15782 0.14383 81.64362 1.000 78.26964 81 TRP C C 1
ATOM 3419 O O . TRP C 1 84 ? -14.11838 1.37822 81.64223 1.000 81.87507 81 TRP C O 1
ATOM 3430 N N . ILE C 1 85 ? -13.07635 -0.61659 81.78965 1.000 72.22004 82 ILE C N 1
ATOM 3431 C CA . ILE C 1 85 ? -11.75262 -0.05577 82.03813 1.000 72.59534 82 ILE C CA 1
ATOM 3432 C C . ILE C 1 85 ? -10.82445 -0.47843 80.90800 1.000 78.18538 82 ILE C C 1
ATOM 3433 O O . ILE C 1 85 ? -10.62499 -1.67727 80.67353 1.000 80.86858 82 ILE C O 1
ATOM 3438 N N . GLU C 1 86 ? -10.26171 0.50598 80.21170 1.000 79.98065 83 GLU C N 1
ATOM 3439 C CA . GLU C 1 86 ? -9.31218 0.28454 79.13121 1.000 80.18583 83 GLU C CA 1
ATOM 3440 C C . GLU C 1 86 ? -7.90809 0.63634 79.60081 1.000 76.46070 83 GLU C C 1
ATOM 3441 O O . GLU C 1 86 ? -7.72125 1.57467 80.38202 1.000 74.67552 83 GLU C O 1
ATOM 3447 N N . ILE C 1 87 ? -6.92385 -0.11536 79.11682 1.000 74.43740 84 ILE C N 1
ATOM 3448 C CA . ILE C 1 87 ? -5.52227 0.09581 79.45882 1.000 71.39890 84 ILE C CA 1
ATOM 3449 C C . ILE C 1 87 ? -4.76420 0.39207 78.17330 1.000 77.49674 84 ILE C C 1
ATOM 3450 O O . ILE C 1 87 ? -4.79007 -0.41060 77.23153 1.000 74.48218 84 ILE C O 1
ATOM 3455 N N . GLY C 1 88 ? -4.09241 1.53966 78.13430 1.000 70.78931 85 GLY C N 1
ATOM 3456 C CA . GLY C 1 88 ? -3.33522 1.93062 76.96258 1.000 75.43163 85 GLY C CA 1
ATOM 3457 C C . GLY C 1 88 ? -3.82981 3.21904 76.34010 1.000 78.50724 85 GLY C C 1
ATOM 3458 O O . GLY C 1 88 ? -4.45252 4.04397 77.01529 1.000 77.69951 85 GLY C O 1
ATOM 3459 N N . GLU C 1 89 ? -3.56088 3.40259 75.04567 1.000 76.08749 86 GLU C N 1
ATOM 3460 C CA . GLU C 1 89 ? -3.95307 4.59914 74.30462 1.000 83.53735 86 GLU C CA 1
ATOM 3461 C C . GLU C 1 89 ? -4.86669 4.16572 73.16156 1.000 87.07409 86 GLU C C 1
ATOM 3462 O O . GLU C 1 89 ? -4.41771 4.01242 72.01670 1.000 92.95861 86 GLU C O 1
ATOM 3468 N N . PRO C 1 90 ? -6.14952 3.96112 73.43795 1.000 89.77327 87 PRO C N 1
ATOM 3469 C CA . PRO C 1 90 ? -7.06445 3.46331 72.40699 1.000 91.33563 87 PRO C CA 1
ATOM 3470 C C . PRO C 1 90 ? -7.54538 4.58144 71.49082 1.000 91.90298 87 PRO C C 1
ATOM 3471 O O . PRO C 1 90 ? -7.36902 5.77099 71.75647 1.000 91.54345 87 PRO C O 1
ATOM 3475 N N . GLU C 1 91 ? -8.16789 4.16725 70.39224 1.000 89.72684 88 GLU C N 1
ATOM 3476 C CA . GLU C 1 91 ? -8.73871 5.12327 69.45789 1.000 93.85861 88 GLU C CA 1
ATOM 3477 C C . GLU C 1 91 ? -10.03776 5.68874 70.02880 1.000 91.41396 88 GLU C C 1
ATOM 3478 O O . GLU C 1 91 ? -10.78297 4.96967 70.70174 1.000 89.65118 88 GLU C O 1
ATOM 3484 N N . PRO C 1 92 ? -10.33236 6.97008 69.78961 1.000 94.30277 89 PRO C N 1
ATOM 3485 C CA . PRO C 1 92 ? -11.58760 7.53692 70.31078 1.000 91.88829 89 PRO C CA 1
ATOM 3486 C C . PRO C 1 92 ? -12.82865 6.82573 69.80636 1.000 96.97053 89 PRO C C 1
ATOM 3487 O O . PRO C 1 92 ? -13.83629 6.77571 70.52257 1.000 95.80672 89 PRO C O 1
ATOM 3491 N N . ASP C 1 93 ? -12.79200 6.27172 68.59311 1.000 107.32837 90 ASP C N 1
ATOM 3492 C CA . ASP C 1 93 ? -13.94511 5.53709 68.09018 1.000 111.06108 90 ASP C CA 1
ATOM 3493 C C . ASP C 1 93 ? -14.14761 4.21968 68.82680 1.000 102.39712 90 ASP C C 1
ATOM 3494 O O . ASP C 1 93 ? -15.24780 3.65895 68.78167 1.000 108.11475 90 ASP C O 1
ATOM 3499 N N . ARG C 1 94 ? -13.11284 3.71943 69.50400 1.000 97.60198 91 ARG C N 1
ATOM 3500 C CA . ARG C 1 94 ? -13.24173 2.50297 70.29747 1.000 96.45891 91 ARG C CA 1
ATOM 3501 C C . ARG C 1 94 ? -13.89566 2.78286 71.64602 1.000 98.08424 91 ARG C C 1
ATOM 3502 O O . ARG C 1 94 ? -14.71686 1.98873 72.11873 1.000 97.91787 91 ARG C O 1
ATOM 3510 N N . ILE C 1 95 ? -13.54243 3.90458 72.27802 1.000 91.70922 92 ILE C N 1
ATOM 3511 C CA . ILE C 1 95 ? -14.15080 4.26279 73.55475 1.000 92.30331 92 ILE C CA 1
ATOM 3512 C C . ILE C 1 95 ? -15.58956 4.72196 73.35499 1.000 95.76480 92 ILE C C 1
ATOM 3513 O O . ILE C 1 95 ? -16.43228 4.55616 74.24662 1.000 94.93451 92 ILE C O 1
ATOM 3518 N N . LYS C 1 96 ? -15.89735 5.29861 72.18979 1.000 100.41841 93 LYS C N 1
ATOM 3519 C CA . LYS C 1 96 ? -17.27143 5.69108 71.89128 1.000 98.58137 93 LYS C CA 1
ATOM 3520 C C . LYS C 1 96 ? -18.20790 4.49062 71.93732 1.000 97.72765 93 LYS C C 1
ATOM 3521 O O . LYS C 1 96 ? -19.31423 4.57517 72.48381 1.000 98.53686 93 LYS C O 1
ATOM 3527 N N . LYS C 1 97 ? -17.77948 3.36168 71.36796 1.000 97.34293 94 LYS C N 1
ATOM 3528 C CA . LYS C 1 97 ? -18.57043 2.13947 71.45360 1.000 101.21314 94 LYS C CA 1
ATOM 3529 C C . LYS C 1 97 ? -18.65969 1.63305 72.88781 1.000 99.75797 94 LYS C C 1
ATOM 3530 O O . LYS C 1 97 ? -19.66373 1.01907 73.26749 1.000 98.05692 94 LYS C O 1
ATOM 3536 N N . ALA C 1 98 ? -17.63047 1.89093 73.69824 1.000 101.34665 95 ALA C N 1
ATOM 3537 C CA . ALA C 1 98 ? -17.64022 1.42834 75.08186 1.000 95.31165 95 ALA C CA 1
ATOM 3538 C C . ALA C 1 98 ? -18.63272 2.21811 75.92676 1.000 99.21808 95 ALA C C 1
ATOM 3539 O O . ALA C 1 98 ? -19.30736 1.64964 76.79340 1.000 94.37819 95 ALA C O 1
ATOM 3541 N N . SER C 1 99 ? -18.73485 3.52934 75.69321 1.000 96.09989 96 SER C N 1
ATOM 3542 C CA . SER C 1 99 ? -19.66856 4.35029 76.45558 1.000 97.25892 96 SER C CA 1
ATOM 3543 C C . SER C 1 99 ? -21.12134 4.01125 76.14954 1.000 104.49678 96 SER C C 1
ATOM 3544 O O . SER C 1 99 ? -21.99441 4.27543 76.98306 1.000 107.20220 96 SER C O 1
ATOM 3547 N N . ARG C 1 100 ? -21.40052 3.43987 74.97658 1.000 102.48046 97 ARG C N 1
ATOM 3548 C CA . ARG C 1 100 ? -22.75170 3.00054 74.65485 1.000 101.81031 97 ARG C CA 1
ATOM 3549 C C . ARG C 1 100 ? -23.09406 1.65657 75.28055 1.000 102.24703 97 ARG C C 1
ATOM 3550 O O . ARG C 1 100 ? -24.27934 1.33883 75.42388 1.000 110.28073 97 ARG C O 1
ATOM 3558 N N . LEU C 1 101 ? -22.08941 0.86438 75.65314 1.000 99.78345 98 LEU C N 1
ATOM 3559 C CA . LEU C 1 101 ? -22.30841 -0.45408 76.22709 1.000 94.68484 98 LEU C CA 1
ATOM 3560 C C . LEU C 1 101 ? -22.05666 -0.51439 77.72574 1.000 98.66986 98 LEU C C 1
ATOM 3561 O O . LEU C 1 101 ? -22.36246 -1.53932 78.34373 1.000 102.63901 98 LEU C O 1
ATOM 3566 N N . ALA C 1 102 ? -21.51263 0.54169 78.32434 1.000 99.85566 99 ALA C N 1
ATOM 3567 C CA . ALA C 1 102 ? -21.19699 0.55566 79.74295 1.000 91.45371 99 ALA C CA 1
ATOM 3568 C C . ALA C 1 102 ? -21.71913 1.83573 80.37824 1.000 97.54949 99 ALA C C 1
ATOM 3569 O O . ALA C 1 102 ? -21.89423 2.86182 79.71676 1.000 98.94115 99 ALA C O 1
ATOM 3571 N N . LYS C 1 103 ? -21.96242 1.75797 81.68626 1.000 99.97221 100 LYS C N 1
ATOM 3572 C CA . LYS C 1 103 ? -22.47486 2.90548 82.42596 1.000 96.23339 100 LYS C CA 1
ATOM 3573 C C . LYS C 1 103 ? -21.36534 3.89403 82.76472 1.000 100.02010 100 LYS C C 1
ATOM 3574 O O . LYS C 1 103 ? -21.55731 5.10983 82.65001 1.000 107.59930 100 LYS C O 1
ATOM 3580 N N . GLN C 1 104 ? -20.20450 3.39373 83.18294 1.000 99.80265 101 GLN C N 1
ATOM 3581 C CA . GLN C 1 104 ? -19.04784 4.22465 83.48859 1.000 95.91633 101 GLN C CA 1
ATOM 3582 C C . GLN C 1 104 ? -17.82096 3.61711 82.82771 1.000 90.90552 101 GLN C C 1
ATOM 3583 O O . GLN C 1 104 ? -17.55565 2.42130 82.98704 1.000 85.20115 101 GLN C O 1
ATOM 3589 N N . VAL C 1 105 ? -17.08125 4.43762 82.08505 1.000 94.84404 102 VAL C N 1
ATOM 3590 C CA . VAL C 1 105 ? -15.90097 3.99894 81.35160 1.000 84.24405 102 VAL C CA 1
ATOM 3591 C C . VAL C 1 105 ? -14.69123 4.76235 81.87132 1.000 79.65912 102 VAL C C 1
ATOM 3592 O O . VAL C 1 105 ? -14.77215 5.96697 82.13593 1.000 81.17804 102 VAL C O 1
ATOM 3596 N N . LYS C 1 106 ? -13.57063 4.05729 82.02033 1.000 75.42088 103 LYS C N 1
ATOM 3597 C CA . LYS C 1 106 ? -12.33022 4.65154 82.49737 1.000 74.75743 103 LYS C CA 1
ATOM 3598 C C . LYS C 1 106 ? -11.17747 4.18176 81.62283 1.000 76.20852 103 LYS C C 1
ATOM 3599 O O . LYS C 1 106 ? -11.13173 3.01788 81.21592 1.000 75.25165 103 LYS C O 1
ATOM 3605 N N . VAL C 1 107 ? -10.24897 5.09164 81.33809 1.000 77.21106 104 VAL C N 1
ATOM 3606 C CA . VAL C 1 107 ? -9.08806 4.81251 80.50111 1.000 67.44804 104 VAL C CA 1
ATOM 3607 C C . VAL C 1 107 ? -7.83135 5.11213 81.30605 1.000 67.66900 104 VAL C C 1
ATOM 3608 O O . VAL C 1 107 ? -7.73900 6.16058 81.95545 1.000 61.96550 104 VAL C O 1
ATOM 3612 N N . TYR C 1 108 ? -6.87018 4.19023 81.26543 1.000 70.50457 105 TYR C N 1
ATOM 3613 C CA . TYR C 1 108 ? -5.58411 4.34783 81.94407 1.000 68.32521 105 TYR C CA 1
ATOM 3614 C C . TYR C 1 108 ? -4.47034 4.14594 80.92015 1.000 63.86886 105 TYR C C 1
ATOM 3615 O O . TYR C 1 108 ? -4.19509 3.01504 80.50759 1.000 61.76425 105 TYR C O 1
ATOM 3624 N N . THR C 1 109 ? -3.83115 5.23833 80.51326 1.000 57.09736 106 THR C N 1
ATOM 3625 C CA . THR C 1 109 ? -2.67718 5.14918 79.63289 1.000 65.52676 106 THR C CA 1
ATOM 3626 C C . THR C 1 109 ? -1.42670 4.83307 80.44506 1.000 68.01614 106 THR C C 1
ATOM 3627 O O . THR C 1 109 ? -1.35387 5.11218 81.64512 1.000 73.17705 106 THR C O 1
ATOM 3631 N N . TYR C 1 110 ? -0.43310 4.24236 79.77933 1.000 69.39027 107 TYR C N 1
ATOM 3632 C CA . TYR C 1 110 ? 0.77184 3.81558 80.47612 1.000 67.55439 107 TYR C CA 1
ATOM 3633 C C . TYR C 1 110 ? 2.05521 4.00058 79.67790 1.000 71.33038 107 TYR C C 1
ATOM 3634 O O . TYR C 1 110 ? 3.13394 3.74370 80.22192 1.000 74.83899 107 TYR C O 1
ATOM 3643 N N . ASN C 1 111 ? 1.98354 4.43233 78.42275 1.000 73.89557 108 ASN C N 1
ATOM 3644 C CA . ASN C 1 111 ? 3.16346 4.61950 77.59207 1.000 65.97411 108 ASN C CA 1
ATOM 3645 C C . ASN C 1 111 ? 3.60086 6.07969 77.59900 1.000 68.51007 108 ASN C C 1
ATOM 3646 O O . ASN C 1 111 ? 2.79219 6.99077 77.79201 1.000 68.15339 108 ASN C O 1
ATOM 3651 N N . THR C 1 112 ? 4.89987 6.29274 77.37287 1.000 72.88409 109 THR C N 1
ATOM 3652 C CA . THR C 1 112 ? 5.45275 7.64296 77.37007 1.000 74.17811 109 THR C CA 1
ATOM 3653 C C . THR C 1 112 ? 4.90925 8.50185 76.23404 1.000 85.69448 109 THR C C 1
ATOM 3654 O O . THR C 1 112 ? 5.05876 9.72763 76.27791 1.000 88.96463 109 THR C O 1
ATOM 3658 N N . LYS C 1 113 ? 4.29082 7.89656 75.22278 1.000 77.07381 110 LYS C N 1
ATOM 3659 C CA . LYS C 1 113 ? 3.70147 8.63752 74.11699 1.000 78.63672 110 LYS C CA 1
ATOM 3660 C C . LYS C 1 113 ? 2.28543 9.11815 74.41557 1.000 84.73869 110 LYS C C 1
ATOM 3661 O O . LYS C 1 113 ? 1.60719 9.60831 73.50704 1.000 89.46690 110 LYS C O 1
ATOM 3667 N N . ALA C 1 114 ? 1.82763 8.99360 75.66133 1.000 78.43468 111 ALA C N 1
ATOM 3668 C CA . ALA C 1 114 ? 0.47088 9.37822 76.03646 1.000 72.87185 111 ALA C CA 1
ATOM 3669 C C . ALA C 1 114 ? 0.22203 10.88188 75.91022 1.000 73.88327 111 ALA C C 1
ATOM 3670 O O . ALA C 1 114 ? -0.84481 11.27305 75.41933 1.000 75.29193 111 ALA C O 1
ATOM 3672 N N . PRO C 1 115 ? 1.13996 11.76121 76.34509 1.000 74.14952 112 PRO C N 1
ATOM 3673 C CA . PRO C 1 115 ? 0.88761 13.20044 76.14172 1.000 75.00672 112 PRO C CA 1
ATOM 3674 C C . PRO C 1 115 ? 0.72251 13.58386 74.68179 1.000 77.62999 112 PRO C C 1
ATOM 3675 O O . PRO C 1 115 ? -0.17207 14.37198 74.35075 1.000 83.95884 112 PRO C O 1
ATOM 3679 N N . VAL C 1 116 ? 1.56600 13.05150 73.79564 1.000 80.32615 113 VAL C N 1
ATOM 3680 C CA . VAL C 1 116 ? 1.39534 13.30607 72.36872 1.000 83.12373 113 VAL C CA 1
ATOM 3681 C C . VAL C 1 116 ? 0.09141 12.69268 71.87491 1.000 81.75599 113 VAL C C 1
ATOM 3682 O O . VAL C 1 116 ? -0.62715 13.29155 71.06522 1.000 82.74888 113 VAL C O 1
ATOM 3686 N N . TRP C 1 117 ? -0.23884 11.49364 72.36144 1.000 79.74873 114 TRP C N 1
ATOM 3687 C CA . TRP C 1 117 ? -1.50749 10.86831 72.00606 1.000 78.69408 114 TRP C CA 1
ATOM 3688 C C . TRP C 1 117 ? -2.69327 11.68198 72.50609 1.000 84.07599 114 TRP C C 1
ATOM 3689 O O . TRP C 1 117 ? -3.74821 11.69926 71.86265 1.000 89.19559 114 TRP C O 1
ATOM 3700 N N . TRP C 1 118 ? -2.53968 12.37105 73.63843 1.000 85.13384 115 TRP C N 1
ATOM 3701 C CA . TRP C 1 118 ? -3.65705 13.11281 74.20986 1.000 82.82880 115 TRP C CA 1
ATOM 3702 C C . TRP C 1 118 ? -3.94107 14.40673 73.45817 1.000 84.03617 115 TRP C C 1
ATOM 3703 O O . TRP C 1 118 ? -5.09400 14.84802 73.41751 1.000 84.58674 115 TRP C O 1
ATOM 3714 N N . GLU C 1 119 ? -2.91984 15.02277 72.85796 1.000 87.89581 116 GLU C N 1
ATOM 3715 C CA . GLU C 1 119 ? -3.12880 16.29529 72.17356 1.000 97.77628 116 GLU C CA 1
ATOM 3716 C C . GLU C 1 119 ? -4.07599 16.14112 70.98852 1.000 91.88460 116 GLU C C 1
ATOM 3717 O O . GLU C 1 119 ? -4.92923 17.00280 70.74975 1.000 90.95081 116 GLU C O 1
ATOM 3723 N N . LYS C 1 120 ? -3.94780 15.04900 70.23892 1.000 94.56850 117 LYS C N 1
ATOM 3724 C CA . LYS C 1 120 ? -4.77918 14.81985 69.06550 1.000 95.56945 117 LYS C CA 1
ATOM 3725 C C . LYS C 1 120 ? -6.10313 14.14128 69.39326 1.000 94.28296 117 LYS C C 1
ATOM 3726 O O . LYS C 1 120 ? -6.94958 14.01236 68.50253 1.000 96.59600 117 LYS C O 1
ATOM 3740 N N . SER C 1 122 ? -7.75346 14.80097 72.64522 1.000 88.00950 119 SER C N 1
ATOM 3741 C CA . SER C 1 122 ? -8.42135 15.50558 73.73735 1.000 84.34057 119 SER C CA 1
ATOM 3742 C C . SER C 1 122 ? -9.74099 16.11331 73.27951 1.000 86.68268 119 SER C C 1
ATOM 3743 O O . SER C 1 122 ? -10.73842 16.06243 74.00865 1.000 89.79563 119 SER C O 1
ATOM 3746 N N . GLY C 1 123 ? -9.76663 16.69080 72.07546 1.000 90.48712 120 GLY C N 1
ATOM 3747 C CA . GLY C 1 123 ? -11.00308 17.25008 71.55747 1.000 83.63207 120 GLY C CA 1
ATOM 3748 C C . GLY C 1 123 ? -12.07832 16.20766 71.33133 1.000 86.33625 120 GLY C C 1
ATOM 3749 O O . GLY C 1 123 ? -13.26849 16.49372 71.48969 1.000 90.31882 120 GLY C O 1
ATOM 3750 N N . LYS C 1 124 ? -11.68070 14.98898 70.95985 1.000 87.66976 121 LYS C N 1
ATOM 3751 C CA . LYS C 1 124 ? -12.65255 13.91956 70.76886 1.000 93.38658 121 LYS C CA 1
ATOM 3752 C C . LYS C 1 124 ? -13.09635 13.32795 72.09964 1.000 91.18467 121 LYS C C 1
ATOM 3753 O O . LYS C 1 124 ? -14.29387 13.10796 72.31368 1.000 93.04776 121 LYS C O 1
ATOM 3759 N N . PHE C 1 125 ? -12.14899 13.06396 73.00381 1.000 89.97334 122 PHE C N 1
ATOM 3760 C CA . PHE C 1 125 ? -12.50444 12.50192 74.30079 1.000 88.05644 122 PHE C CA 1
ATOM 3761 C C . PHE C 1 125 ? -13.31349 13.47018 75.15291 1.000 86.55442 122 PHE C C 1
ATOM 3762 O O . PHE C 1 125 ? -14.03424 13.02656 76.05240 1.000 89.26041 122 PHE C O 1
ATOM 3770 N N . SER C 1 126 ? -13.22657 14.77517 74.88714 1.000 84.40917 123 SER C N 1
ATOM 3771 C CA . SER C 1 126 ? -14.08153 15.72918 75.58165 1.000 86.22038 123 SER C CA 1
ATOM 3772 C C . SER C 1 126 ? -15.54911 15.56465 75.21250 1.000 88.32312 123 SER C C 1
ATOM 3773 O O . SER C 1 126 ? -16.41021 16.14021 75.88708 1.000 90.86245 123 SER C O 1
ATOM 3784 N N . LEU C 1 128 ? -17.08083 12.66103 75.24765 1.000 86.39327 125 LEU C N 1
ATOM 3785 C CA . LEU C 1 128 ? -17.40163 11.33422 75.74938 1.000 87.15226 125 LEU C CA 1
ATOM 3786 C C . LEU C 1 128 ? -17.46597 11.34843 77.27057 1.000 94.51796 125 LEU C C 1
ATOM 3787 O O . LEU C 1 128 ? -16.63185 11.99336 77.92363 1.000 91.97067 125 LEU C O 1
ATOM 3792 N N . PRO C 1 129 ? -18.44310 10.65925 77.85902 1.000 96.35193 126 PRO C N 1
ATOM 3793 C CA . PRO C 1 129 ? -18.51626 10.53536 79.33050 1.000 97.54939 126 PRO C CA 1
ATOM 3794 C C . PRO C 1 129 ? -17.56002 9.46837 79.85082 1.000 95.71027 126 PRO C C 1
ATOM 3795 O O . PRO C 1 129 ? -17.94722 8.39486 80.32586 1.000 95.97027 126 PRO C O 1
ATOM 3799 N N . VAL C 1 130 ? -16.26450 9.76292 79.76366 1.000 93.24027 127 VAL C N 1
ATOM 3800 C CA . VAL C 1 130 ? -15.22289 8.79702 80.08374 1.000 89.79252 127 VAL C CA 1
ATOM 3801 C C . VAL C 1 130 ? -14.16156 9.47407 80.94118 1.000 84.08866 127 VAL C C 1
ATOM 3802 O O . VAL C 1 130 ? -13.96257 10.69099 80.87531 1.000 85.36900 127 VAL C O 1
ATOM 3806 N N . SER C 1 131 ? -13.49545 8.67496 81.76915 1.000 78.67543 128 SER C N 1
ATOM 3807 C CA . SER C 1 131 ? -12.37127 9.12650 82.57460 1.000 74.00689 128 SER C CA 1
ATOM 3808 C C . SER C 1 131 ? -11.06802 8.71685 81.90205 1.000 67.42978 128 SER C C 1
ATOM 3809 O O . SER C 1 131 ? -10.93991 7.59275 81.40814 1.000 72.53858 128 SER C O 1
ATOM 3812 N N . VAL C 1 132 ? -10.10588 9.63602 81.87234 1.000 65.34646 129 VAL C N 1
ATOM 3813 C CA . VAL C 1 132 ? -8.80453 9.38855 81.26087 1.000 71.14282 129 VAL C CA 1
ATOM 3814 C C . VAL C 1 132 ? -7.72340 9.78728 82.25580 1.000 66.68244 129 VAL C C 1
ATOM 3815 O O . VAL C 1 132 ? -7.60175 10.96774 82.60514 1.000 66.32897 129 VAL C O 1
ATOM 3819 N N . GLU C 1 133 ? -6.94265 8.80798 82.70931 1.000 64.75904 130 GLU C N 1
ATOM 3820 C CA . GLU C 1 133 ? -5.80731 9.04380 83.58881 1.000 68.81980 130 GLU C CA 1
ATOM 3821 C C . GLU C 1 133 ? -4.57777 8.36288 83.00064 1.000 65.66060 130 GLU C C 1
ATOM 3822 O O . GLU C 1 133 ? -4.68200 7.50860 82.11675 1.000 65.74513 130 GLU C O 1
ATOM 3828 N N . SER C 1 134 ? -3.40315 8.74833 83.49917 1.000 62.91576 131 SER C N 1
ATOM 3829 C CA . SER C 1 134 ? -2.13540 8.33480 82.90707 1.000 63.20796 131 SER C CA 1
ATOM 3830 C C . SER C 1 134 ? -1.16311 7.88815 83.98727 1.000 63.58288 131 SER C C 1
ATOM 3831 O O . SER C 1 134 ? -0.85164 8.65696 84.90275 1.000 66.54592 131 SER C O 1
ATOM 3834 N N . PHE C 1 135 ? -0.68223 6.65295 83.87213 1.000 62.46843 132 PHE C N 1
ATOM 3835 C CA . PHE C 1 135 ? 0.48819 6.21521 84.61587 1.000 64.43744 132 PHE C CA 1
ATOM 3836 C C . PHE C 1 135 ? 1.75002 6.65709 83.88592 1.000 70.65625 132 PHE C C 1
ATOM 3837 O O . PHE C 1 135 ? 1.76111 6.80352 82.66065 1.000 82.96815 132 PHE C O 1
ATOM 3845 N N . ASP C 1 136 ? 2.82131 6.87004 84.64354 1.000 75.80858 133 ASP C N 1
ATOM 3846 C CA . ASP C 1 136 ? 4.10858 7.18204 84.03963 1.000 88.29316 133 ASP C CA 1
ATOM 3847 C C . ASP C 1 136 ? 4.84916 5.88409 83.74338 1.000 85.20368 133 ASP C C 1
ATOM 3848 O O . ASP C 1 136 ? 4.87920 4.96770 84.57007 1.000 77.97250 133 ASP C O 1
ATOM 3853 N N . TYR C 1 137 ? 5.42932 5.80403 82.54342 1.000 79.16392 134 TYR C N 1
ATOM 3854 C CA . TYR C 1 137 ? 5.99056 4.53865 82.08182 1.000 76.73201 134 TYR C CA 1
ATOM 3855 C C . TYR C 1 137 ? 7.26308 4.16649 82.83183 1.000 75.05323 134 TYR C C 1
ATOM 3856 O O . TYR C 1 137 ? 7.50947 2.97842 83.07100 1.000 74.07982 134 TYR C O 1
ATOM 3865 N N . ASP C 1 138 ? 8.07851 5.15604 83.20725 1.000 80.74112 135 ASP C N 1
ATOM 3866 C CA . ASP C 1 138 ? 9.35022 4.85988 83.86138 1.000 81.83884 135 ASP C CA 1
ATOM 3867 C C . ASP C 1 138 ? 9.14159 4.10838 85.16957 1.000 86.48486 135 ASP C C 1
ATOM 3868 O O . ASP C 1 138 ? 9.91148 3.19898 85.50077 1.000 89.51105 135 ASP C O 1
ATOM 3873 N N . ALA C 1 139 ? 8.10435 4.47126 85.92658 1.000 81.69754 136 ALA C N 1
ATOM 3874 C CA . ALA C 1 139 ? 7.81114 3.75005 87.15977 1.000 72.23224 136 ALA C CA 1
ATOM 3875 C C . ALA C 1 139 ? 7.25113 2.36393 86.86569 1.000 74.75837 136 ALA C C 1
ATOM 3876 O O . ALA C 1 139 ? 7.56388 1.39967 87.57394 1.000 73.98222 136 ALA C O 1
ATOM 3878 N N . ILE C 1 140 ? 6.42397 2.24490 85.82335 1.000 79.38156 137 ILE C N 1
ATOM 3879 C CA . ILE C 1 140 ? 5.89869 0.93921 85.43099 1.000 80.90226 137 ILE C CA 1
ATOM 3880 C C . ILE C 1 140 ? 7.03380 0.01333 85.01536 1.000 91.74773 137 ILE C C 1
ATOM 3881 O O . ILE C 1 140 ? 7.04538 -1.17537 85.35873 1.000 88.410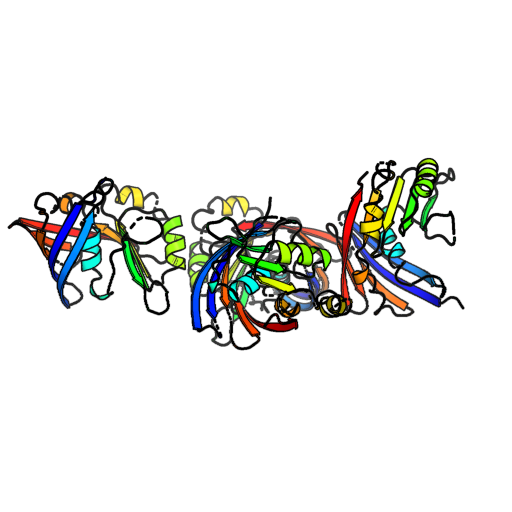05 137 ILE C O 1
ATOM 3886 N N . ASP C 1 141 ? 8.00702 0.54310 84.27020 1.000 86.12361 138 ASP C N 1
ATOM 3887 C CA . ASP C 1 141 ? 9.11086 -0.28362 83.79539 1.000 86.80558 138 ASP C CA 1
ATOM 3888 C C . ASP C 1 141 ? 10.04024 -0.69263 84.93156 1.000 90.51599 138 ASP C C 1
ATOM 3889 O O . ASP C 1 141 ? 10.64752 -1.76834 84.87510 1.000 94.73842 138 ASP C O 1
ATOM 3902 N N . ILE C 1 143 ? 9.20957 -1.52482 87.95868 1.000 84.92474 140 ILE C N 1
ATOM 3903 C CA . ILE C 1 143 ? 8.63204 -2.66076 88.66952 1.000 82.11949 140 ILE C CA 1
ATOM 3904 C C . ILE C 1 143 ? 8.78939 -3.93809 87.85377 1.000 88.50723 140 ILE C C 1
ATOM 3905 O O . ILE C 1 143 ? 9.01589 -5.02147 88.40712 1.000 88.43593 140 ILE C O 1
ATOM 3910 N N . CYS C 1 144 ? 8.68408 -3.83337 86.52673 1.000 89.41990 141 CYS C N 1
ATOM 3911 C CA . CYS C 1 144 ? 8.82324 -5.00870 85.67559 1.000 87.61993 141 CYS C CA 1
ATOM 3912 C C . CYS C 1 144 ? 10.23995 -5.56742 85.68224 1.000 89.91281 141 CYS C C 1
ATOM 3913 O O . CYS C 1 144 ? 10.42455 -6.75261 85.38817 1.000 91.70496 141 CYS C O 1
ATOM 3916 N N . GLN C 1 145 ? 11.24188 -4.74872 86.01025 1.000 89.72634 142 GLN C N 1
ATOM 3917 C CA . GLN C 1 145 ? 12.60637 -5.25853 86.09049 1.000 92.95700 142 GLN C CA 1
ATOM 3918 C C . GLN C 1 145 ? 12.78827 -6.20431 87.27181 1.000 93.08997 142 GLN C C 1
ATOM 3919 O O . GLN C 1 145 ? 13.64602 -7.09363 87.22493 1.000 94.07120 142 GLN C O 1
ATOM 3925 N N . HIS C 1 146 ? 11.99422 -6.04029 88.33004 1.000 94.13567 143 HIS C N 1
ATOM 3926 C CA . HIS C 1 146 ? 12.08110 -6.89718 89.50527 1.000 95.10484 143 HIS C CA 1
ATOM 3927 C C . HIS C 1 146 ? 10.91818 -7.87999 89.59367 1.000 91.45202 143 HIS C C 1
ATOM 3928 O O . HIS C 1 146 ? 10.66232 -8.43744 90.66536 1.000 89.83794 143 HIS C O 1
ATOM 3935 N N . LEU C 1 147 ? 10.21125 -8.10404 88.48937 1.000 90.45731 144 LEU C N 1
ATOM 3936 C CA . LEU C 1 147 ? 9.08958 -9.02728 88.47870 1.000 89.86042 144 LEU C CA 1
ATOM 3937 C C . LEU C 1 147 ? 9.57337 -10.47300 88.38723 1.000 95.64930 144 LEU C C 1
ATOM 3938 O O . LEU C 1 147 ? 10.74425 -10.75780 88.12376 1.000 105.54414 144 LEU C O 1
ATOM 3943 N N . ASP C 1 148 ? 8.63819 -11.39202 88.60983 1.000 93.60948 145 ASP C N 1
ATOM 3944 C CA . ASP C 1 148 ? 8.88025 -12.82212 88.49961 1.000 90.89377 145 ASP C CA 1
ATOM 3945 C C . ASP C 1 148 ? 7.57660 -13.48922 88.08259 1.000 90.39033 145 ASP C C 1
ATOM 3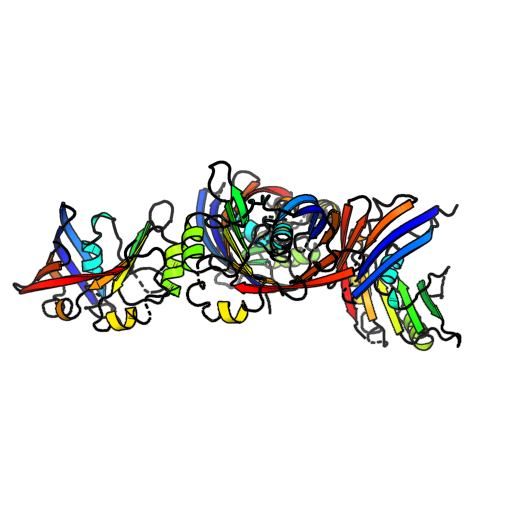946 O O . ASP C 1 148 ? 6.55090 -12.82908 87.89426 1.000 92.62668 145 ASP C O 1
ATOM 3951 N N . ARG C 1 149 ? 7.62392 -14.81370 87.93099 1.000 89.09979 146 ARG C N 1
ATOM 3952 C CA . ARG C 1 149 ? 6.40107 -15.56414 87.66733 1.000 91.23820 146 ARG C CA 1
ATOM 3953 C C . ARG C 1 149 ? 5.42367 -15.43731 88.83019 1.000 93.92623 146 ARG C C 1
ATOM 3954 O O . ARG C 1 149 ? 4.20674 -15.35713 88.62559 1.000 92.67891 146 ARG C O 1
ATOM 3962 N N . GLY C 1 150 ? 5.93941 -15.41467 90.05646 1.000 87.58778 147 GLY C N 1
ATOM 3963 C CA . GLY C 1 150 ? 5.12687 -15.17570 91.23195 1.000 86.31586 147 GLY C CA 1
ATOM 3964 C C . GLY C 1 150 ? 5.76404 -14.14816 92.14409 1.000 83.93130 147 GLY C C 1
ATOM 3965 O O . GLY C 1 150 ? 6.86972 -14.36330 92.64977 1.000 88.30818 147 GLY C O 1
ATOM 3966 N N . THR C 1 151 ? 5.08660 -13.02136 92.35557 1.000 80.32444 148 THR C N 1
ATOM 3967 C CA . THR C 1 151 ? 5.63962 -11.91747 93.12522 1.000 80.70276 148 THR C CA 1
ATOM 3968 C C . THR C 1 151 ? 4.69051 -11.53329 94.25193 1.000 75.88186 148 THR C C 1
ATOM 3969 O O . THR C 1 151 ? 3.49210 -11.82431 94.21439 1.000 77.62535 148 THR C O 1
ATOM 3973 N N . ASN C 1 152 ? 5.24992 -10.86667 95.25874 1.000 75.05177 149 ASN C N 1
ATOM 3974 C CA . ASN C 1 152 ? 4.48862 -10.28528 96.35788 1.000 83.33251 149 ASN C CA 1
ATOM 3975 C C . ASN C 1 152 ? 4.57361 -8.76938 96.24918 1.000 79.94141 149 ASN C C 1
ATOM 3976 O O . ASN C 1 152 ? 5.66102 -8.19560 96.37335 1.000 82.60651 149 ASN C O 1
ATOM 3981 N N . LEU C 1 153 ? 3.43378 -8.12714 96.01611 1.000 78.27527 150 LEU C N 1
ATOM 3982 C CA . LEU C 1 153 ? 3.36848 -6.68594 95.82967 1.000 76.23856 150 LEU C CA 1
ATOM 3983 C C . LEU C 1 153 ? 2.70336 -6.02897 97.03096 1.000 82.30433 150 LEU C C 1
ATOM 3984 O O . LEU C 1 153 ? 1.68287 -6.51256 97.53180 1.000 78.81802 150 LEU C O 1
ATOM 3989 N N . SER C 1 154 ? 3.29044 -4.92844 97.49018 1.000 88.69903 151 SER C N 1
ATOM 3990 C CA . SER C 1 154 ? 2.71939 -4.09763 98.54731 1.000 80.32493 151 SER C CA 1
ATOM 3991 C C . SER C 1 154 ? 2.29687 -2.78272 97.90134 1.000 78.41702 151 SER C C 1
ATOM 3992 O O . SER C 1 154 ? 3.11335 -1.87291 97.72953 1.000 81.14237 151 SER C O 1
ATOM 3995 N N . VAL C 1 155 ? 1.02154 -2.68970 97.54085 1.000 63.13161 152 VAL C N 1
ATOM 3996 C CA . VAL C 1 155 ? 0.48679 -1.54595 96.81294 1.000 62.29601 152 VAL C CA 1
ATOM 3997 C C . VAL C 1 155 ? -0.23046 -0.63298 97.79743 1.000 62.66187 152 VAL C C 1
ATOM 3998 O O . VAL C 1 155 ? -1.14746 -1.06643 98.50599 1.000 64.38182 152 VAL C O 1
ATOM 4010 N N . ILE C 1 157 ? -2.23422 3.14226 97.86792 1.000 60.70521 154 ILE C N 1
ATOM 4011 C CA . ILE C 1 157 ? -2.83465 4.22433 97.09893 1.000 62.18112 154 ILE C CA 1
ATOM 4012 C C . ILE C 1 157 ? -3.10766 5.36925 98.06189 1.000 64.31652 154 ILE C C 1
ATOM 4013 O O . ILE C 1 157 ? -3.95381 5.25212 98.95652 1.000 65.52466 154 ILE C O 1
ATOM 4018 N N . THR C 1 158 ? -2.38629 6.47378 97.88949 1.000 67.33781 155 THR C N 1
ATOM 4019 C CA . THR C 1 158 ? -2.58287 7.66581 98.70529 1.000 62.72224 155 THR C CA 1
ATOM 4020 C C . THR C 1 158 ? -2.38496 8.89107 97.82848 1.000 69.22778 155 THR C C 1
ATOM 4021 O O . THR C 1 158 ? -1.34630 9.03048 97.17539 1.000 74.05414 155 THR C O 1
ATOM 4025 N N . GLY C 1 159 ? -3.37901 9.76999 97.81250 1.000 70.00412 156 GLY C N 1
ATOM 4026 C CA . GLY C 1 159 ? -3.28474 10.95734 96.98048 1.000 62.84444 156 GLY C CA 1
ATOM 4027 C C . GLY C 1 159 ? -3.35140 10.59065 95.51245 1.000 70.29977 156 GLY C C 1
ATOM 4028 O O . GLY C 1 159 ? -4.21564 9.82065 95.07912 1.000 67.70450 156 GLY C O 1
ATOM 4029 N N . THR C 1 160 ? -2.42359 11.14255 94.73138 1.000 79.28463 157 THR C N 1
ATOM 4030 C CA . THR C 1 160 ? -2.36642 10.92205 93.29228 1.000 67.87064 157 THR C CA 1
ATOM 4031 C C . THR C 1 160 ? -1.18424 10.04153 92.89892 1.000 72.96984 157 THR C C 1
ATOM 4032 O O . THR C 1 160 ? -0.57961 10.24003 91.84231 1.000 78.36164 157 THR C O 1
ATOM 4036 N N . SER C 1 161 ? -0.84205 9.06775 93.73923 1.000 67.20866 158 SER C N 1
ATOM 4037 C CA . SER C 1 161 ? 0.30516 8.21254 93.47979 1.000 71.82265 158 SER C CA 1
ATOM 4038 C C . SER C 1 161 ? 0.03253 6.81943 94.02558 1.000 66.70852 158 SER C C 1
ATOM 4039 O O . SER C 1 161 ? -0.63875 6.65622 95.04699 1.000 71.88844 158 SER C O 1
ATOM 4042 N N . ILE C 1 162 ? 0.55939 5.81783 93.32951 1.000 70.17835 159 ILE C N 1
ATOM 4043 C CA . ILE C 1 162 ? 0.46197 4.42171 93.73674 1.000 69.28409 159 ILE C CA 1
ATOM 4044 C C . ILE C 1 162 ? 1.86904 3.95648 94.08242 1.000 68.86285 159 ILE C C 1
ATOM 4045 O O . ILE C 1 162 ? 2.72256 3.81363 93.19737 1.000 73.14091 159 ILE C O 1
ATOM 4050 N N . PHE C 1 163 ? 2.11547 3.71454 95.36441 1.000 63.37853 160 PHE C N 1
ATOM 4051 C CA . PHE C 1 163 ? 3.42352 3.27695 95.83130 1.000 59.23505 160 PHE C CA 1
ATOM 4052 C C . PHE C 1 163 ? 3.46273 1.75365 95.85131 1.000 59.12535 160 PHE C C 1
ATOM 4053 O O . PHE C 1 163 ? 2.59072 1.11321 96.44682 1.000 68.84213 160 PHE C O 1
ATOM 4061 N N . VAL C 1 164 ? 4.46476 1.17850 95.19209 1.000 61.90494 161 VAL C N 1
ATOM 4062 C CA . VAL C 1 164 ? 4.59458 -0.26468 95.04249 1.000 66.92225 161 VAL C CA 1
ATOM 4063 C C . VAL C 1 164 ? 5.92307 -0.70172 95.64271 1.000 64.76679 161 VAL C C 1
ATOM 4064 O O . VAL C 1 164 ? 6.94815 -0.03491 95.46101 1.000 69.51895 161 VAL C O 1
ATOM 4068 N N . ASP C 1 165 ? 5.89963 -1.82137 96.36297 1.000 68.04053 162 ASP C N 1
ATOM 4069 C CA . ASP C 1 165 ? 7.09803 -2.42001 96.93791 1.000 72.98597 162 ASP C CA 1
ATOM 4070 C C . ASP C 1 165 ? 7.18233 -3.86376 96.47221 1.000 81.90368 162 ASP C C 1
ATOM 4071 O O . ASP C 1 165 ? 6.32684 -4.68165 96.82648 1.000 77.98849 162 ASP C O 1
ATOM 4076 N N . VAL C 1 166 ? 8.21588 -4.17828 95.69294 1.000 84.69786 163 VAL C N 1
ATOM 4077 C CA . VAL C 1 166 ? 8.39283 -5.51044 95.12550 1.000 77.27822 163 VAL C CA 1
ATOM 4078 C C . VAL C 1 166 ? 9.85314 -5.91218 95.28310 1.000 87.01562 163 VAL C C 1
ATOM 4079 O O . VAL C 1 166 ? 10.74740 -5.21647 94.78849 1.000 93.78659 163 VAL C O 1
ATOM 4083 N N . ASN C 1 167 ? 10.09319 -7.02456 95.97852 1.000 88.52386 164 ASN C N 1
ATOM 4084 C CA . ASN C 1 167 ? 11.43219 -7.59066 96.14850 1.000 96.21036 164 ASN C CA 1
ATOM 4085 C C . ASN C 1 167 ? 12.41818 -6.54721 96.66973 1.000 98.89663 164 ASN C C 1
ATOM 4086 O O . ASN C 1 167 ? 13.49698 -6.33980 96.10942 1.000 101.34683 164 ASN C O 1
ATOM 4091 N N . ASP C 1 168 ? 12.02823 -5.87750 97.75332 1.000 95.74426 165 ASP C N 1
ATOM 4092 C CA . ASP C 1 168 ? 12.81116 -4.83798 98.41724 1.000 99.48265 165 ASP C CA 1
ATOM 4093 C C . ASP C 1 168 ? 13.03280 -3.60962 97.53939 1.000 100.09211 165 ASP C C 1
ATOM 4094 O O . ASP C 1 168 ? 13.76127 -2.69335 97.93650 1.000 103.59565 165 ASP C O 1
ATOM 4099 N N . GLN C 1 169 ? 12.41740 -3.55595 96.36187 1.000 99.30182 166 GLN C N 1
ATOM 4100 C CA . GLN C 1 169 ? 12.50908 -2.39998 95.48007 1.000 93.60806 166 GLN C CA 1
ATOM 4101 C C . GLN C 1 169 ? 11.21839 -1.59961 95.58258 1.000 86.55457 166 GLN C C 1
ATOM 4102 O O . GLN C 1 169 ? 10.12463 -2.15934 95.45500 1.000 85.58416 166 GLN C O 1
ATOM 4108 N N . HIS C 1 170 ? 11.34843 -0.29681 95.81763 1.000 84.56087 167 HIS C N 1
ATOM 4109 C CA . HIS C 1 170 ? 10.21720 0.57203 96.11246 1.000 77.81555 167 HIS C CA 1
ATOM 4110 C C . HIS C 1 170 ? 10.07493 1.61211 95.01136 1.000 72.70964 167 HIS C C 1
ATOM 4111 O O . HIS C 1 170 ? 11.02646 2.34257 94.71600 1.000 74.17866 167 HIS C O 1
ATOM 4118 N N . VAL C 1 171 ? 8.88755 1.67912 94.41142 1.000 70.15657 168 VAL C N 1
ATOM 4119 C CA . VAL C 1 171 ? 8.62929 2.52845 93.25518 1.000 69.06070 168 VAL C CA 1
ATOM 4120 C C . VAL C 1 171 ? 7.33545 3.29877 93.47901 1.000 69.58782 168 VAL C C 1
ATOM 4121 O O . VAL C 1 171 ? 6.34119 2.73857 93.95464 1.000 68.80051 168 VAL C O 1
ATOM 4125 N N . GLU C 1 172 ? 7.35378 4.58685 93.14221 1.000 67.35123 169 GLU C N 1
ATOM 4126 C CA . GLU C 1 172 ? 6.16712 5.43178 93.17242 1.000 64.97093 169 GLU C CA 1
ATOM 4127 C C . GLU C 1 172 ? 5.64949 5.61470 91.75131 1.000 67.00482 169 GLU C C 1
ATOM 4128 O O . GLU C 1 172 ? 6.35920 6.15011 90.89293 1.000 72.94595 169 GLU C O 1
ATOM 4134 N N . VAL C 1 173 ? 4.41829 5.18058 91.50747 1.000 63.53006 170 VAL C N 1
ATOM 4135 C CA . VAL C 1 173 ? 3.77762 5.32592 90.20601 1.000 62.40329 170 VAL C CA 1
ATOM 4136 C C . VAL C 1 173 ? 2.78660 6.47800 90.30448 1.000 62.09744 170 VAL C C 1
ATOM 4137 O O . VAL C 1 173 ? 1.76297 6.37339 90.98929 1.000 62.01951 170 VAL C O 1
ATOM 4141 N N . THR C 1 174 ? 3.08818 7.57966 89.62117 1.000 64.43950 171 THR C N 1
ATOM 4142 C CA . THR C 1 174 ? 2.20221 8.73429 89.63298 1.000 66.08687 171 THR C CA 1
ATOM 4143 C C . THR C 1 174 ? 0.97908 8.48124 88.75995 1.000 68.12372 171 THR C C 1
ATOM 4144 O O . THR C 1 174 ? 1.01813 7.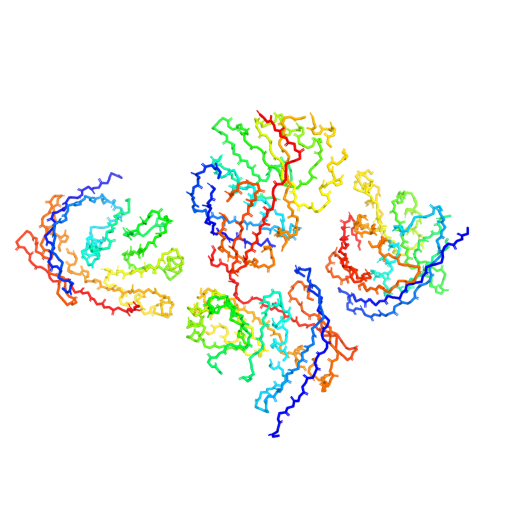70358 87.80273 1.000 60.58190 171 THR C O 1
ATOM 4148 N N . VAL C 1 175 ? -0.11913 9.14854 89.10501 1.000 67.41921 172 VAL C N 1
ATOM 4149 C CA . VAL C 1 175 ? -1.38435 9.02724 88.38841 1.000 67.87760 172 VAL C CA 1
ATOM 4150 C C . VAL C 1 175 ? -1.84615 10.44226 88.06219 1.000 69.58564 172 VAL C C 1
ATOM 4151 O O . VAL C 1 175 ? -2.44364 11.11921 88.90706 1.000 75.81436 172 VAL C O 1
ATOM 4155 N N . LYS C 1 176 ? -1.56292 10.89680 86.84578 1.000 61.11921 173 LYS C N 1
ATOM 4156 C CA . LYS C 1 176 ? -2.03822 12.18532 86.36836 1.000 60.26886 173 LYS C CA 1
ATOM 4157 C C . LYS C 1 176 ? -3.42487 12.02858 85.76045 1.000 63.96632 173 LYS C C 1
ATOM 4158 O O . LYS C 1 176 ? -3.77210 10.97275 85.22622 1.000 71.11316 173 LYS C O 1
ATOM 4164 N N . GLU C 1 177 ? -4.22246 13.08961 85.85237 1.000 65.40536 174 GLU C N 1
ATOM 4165 C CA . GLU C 1 177 ? -5.59373 13.07992 85.35168 1.000 74.34852 174 GLU C CA 1
ATOM 4166 C C . GLU C 1 177 ? -5.65545 13.87063 84.04848 1.000 75.11370 174 GLU C C 1
ATOM 4167 O O . GLU C 1 177 ? -5.41388 15.08085 84.03436 1.000 73.95883 174 GLU C O 1
ATOM 4173 N N . LEU C 1 178 ? -5.97099 13.18339 82.95425 1.000 72.59939 175 LEU C N 1
ATOM 4174 C CA . LEU C 1 178 ? -6.12550 13.83864 81.66215 1.000 85.27640 175 LEU C CA 1
ATOM 4175 C C . LEU C 1 178 ? -7.54262 14.34304 81.43211 1.000 79.23835 175 LEU C C 1
ATOM 4176 O O . LEU C 1 178 ? -7.72889 15.37463 80.77214 1.000 80.92428 175 LEU C O 1
ATOM 4181 N N . GLN C 1 179 ? -8.53847 13.64048 81.96900 1.000 75.04161 176 GLN C N 1
ATOM 4182 C CA . GLN C 1 179 ? -9.93304 14.02342 81.81254 1.000 79.24191 176 GLN C CA 1
ATOM 4183 C C . GLN C 1 179 ? -10.74596 13.37380 82.92084 1.000 86.04999 176 GLN C C 1
ATOM 4184 O O . GLN C 1 179 ? -10.58923 12.18152 83.19376 1.000 82.50055 176 GLN C O 1
ATOM 4190 N N . SER C 1 180 ? -11.61303 14.16329 83.54646 1.000 92.61680 177 SER C N 1
ATOM 4191 C CA . SER C 1 180 ? -12.48524 13.69809 84.61233 1.000 94.66957 177 SER C CA 1
ATOM 4192 C C . SER C 1 180 ? -13.90615 13.53203 84.09124 1.000 103.93987 177 SER C C 1
ATOM 4193 O O . SER C 1 180 ? -14.31541 14.18987 83.13032 1.000 108.60575 177 SER C O 1
ATOM 4196 N N . HIS C 1 181 ? -14.65707 12.64145 84.73735 1.000 102.41970 178 HIS C N 1
ATOM 4197 C CA . HIS C 1 181 ? -16.05410 12.42429 84.39134 1.000 110.67112 178 HIS C CA 1
ATOM 4198 C C . HIS C 1 181 ? -17.01732 13.13013 85.33561 1.000 126.79801 178 HIS C C 1
ATOM 4199 O O . HIS C 1 181 ? -18.14683 13.42887 84.92998 1.000 128.78699 178 HIS C O 1
ATOM 4206 N N . ASP C 1 182 ? -16.59544 13.40429 86.56816 1.000 130.90175 179 ASP C N 1
ATOM 4207 C CA . ASP C 1 182 ? -17.41800 14.09517 87.55892 1.000 137.83969 179 ASP C CA 1
ATOM 4208 C C . ASP C 1 182 ? -18.75578 13.39180 87.77358 1.000 138.74849 179 ASP C C 1
ATOM 4209 O O . ASP C 1 182 ? -19.60086 13.86252 88.53494 1.000 143.54726 179 ASP C O 1
ATOM 4214 N N . LEU D 1 6 ? -27.91598 -35.01134 103.19057 1.000 112.63599 3 LEU D N 1
ATOM 4215 C CA . LEU D 1 6 ? -26.79855 -34.08330 103.06512 1.000 113.18721 3 LEU D CA 1
ATOM 4216 C C . LEU D 1 6 ? -26.82035 -33.04646 104.18493 1.000 114.76078 3 LEU D C 1
ATOM 4217 O O . LEU D 1 6 ? -26.09804 -32.05060 104.13634 1.000 114.45993 3 LEU D O 1
ATOM 4219 N N . LYS D 1 7 ? -27.65842 -33.28901 105.19351 1.000 113.15793 4 LYS D N 1
ATOM 4220 C CA . LYS D 1 7 ? -27.75453 -32.39945 106.34346 1.000 111.96027 4 LYS D CA 1
ATOM 4221 C C . LYS D 1 7 ? -26.55121 -32.59312 107.26513 1.000 111.51698 4 LYS D C 1
ATOM 4222 O O . LYS D 1 7 ? -26.12809 -33.72725 107.50434 1.000 110.74690 4 LYS D O 1
ATOM 4228 N N . PRO D 1 8 ? -25.98522 -31.51199 107.79314 1.000 110.48503 5 PRO D N 1
ATOM 4229 C CA . PRO D 1 8 ? -24.85592 -31.64708 108.71589 1.000 110.08380 5 PRO D CA 1
ATOM 4230 C C . PRO D 1 8 ? -25.30731 -32.04489 110.11216 1.000 105.86518 5 PRO D C 1
ATOM 4231 O O . PRO D 1 8 ? -26.39274 -31.68438 110.57320 1.000 106.02644 5 PRO D O 1
ATOM 4235 N N . THR D 1 9 ? -24.44914 -32.80695 110.78403 1.000 105.76371 6 THR D N 1
ATOM 4236 C CA . THR D 1 9 ? -24.67696 -33.22496 112.16094 1.000 101.96084 6 THR D CA 1
ATOM 4237 C C . THR D 1 9 ? -23.92124 -32.29080 113.09668 1.000 98.57934 6 THR D C 1
ATOM 4238 O O . THR D 1 9 ? -22.71753 -32.07198 112.92415 1.000 94.01981 6 THR D O 1
ATOM 4242 N N . ILE D 1 10 ? -24.62661 -31.74625 114.08392 1.000 101.43879 7 ILE D N 1
ATOM 4243 C CA . ILE D 1 10 ? -24.08235 -30.72744 114.97434 1.000 98.02051 7 ILE D CA 1
ATOM 4244 C C . ILE D 1 10 ? -23.69302 -31.37781 116.29401 1.000 97.30029 7 ILE D C 1
ATOM 4245 O O . ILE D 1 10 ? -24.49190 -32.10405 116.89972 1.000 98.58330 7 ILE D O 1
ATOM 4250 N N . TYR D 1 11 ? -22.46607 -31.11703 116.73899 1.000 96.65120 8 TYR D N 1
ATOM 4251 C CA . TYR D 1 11 ? -21.96067 -31.59948 118.01517 1.000 93.66544 8 TYR D CA 1
ATOM 4252 C C . TYR D 1 11 ? -21.60295 -30.41551 118.90095 1.000 98.39473 8 TYR D C 1
ATOM 4253 O O . TYR D 1 11 ? -21.03086 -29.42717 118.43101 1.000 93.53287 8 TYR D O 1
ATOM 4262 N N . LYS D 1 12 ? -21.94272 -30.51944 120.18148 1.000 104.85521 9 LYS D N 1
ATOM 4263 C CA . LYS D 1 12 ? -21.58231 -29.52154 121.17691 1.000 96.55675 9 LYS D CA 1
ATOM 4264 C C . LYS D 1 12 ? -20.59989 -30.13149 122.16663 1.000 93.04389 9 LYS D C 1
ATOM 4265 O O . LYS D 1 12 ? -20.77789 -31.26990 122.61122 1.000 104.41550 9 LYS D O 1
ATOM 4271 N N . PHE D 1 13 ? -19.55980 -29.37495 122.50368 1.000 92.44442 10 PHE D N 1
ATOM 4272 C CA . PHE D 1 13 ? -18.51303 -29.84955 123.39531 1.000 94.45521 10 PHE D CA 1
ATOM 4273 C C . PHE D 1 13 ? -18.32023 -28.86577 124.53877 1.000 94.03675 10 PHE D C 1
ATOM 4274 O O . PHE D 1 13 ? -18.41710 -27.64946 124.34968 1.000 93.38818 10 PHE D O 1
ATOM 4282 N N . ARG D 1 14 ? -18.04871 -29.40542 125.72694 1.000 99.20265 11 ARG D N 1
ATOM 4283 C CA . ARG D 1 14 ? -17.80837 -28.62316 126.93986 1.000 102.30075 11 ARG D CA 1
ATOM 4284 C C . ARG D 1 14 ? -16.55671 -29.21318 127.58416 1.000 104.38037 11 ARG D C 1
ATOM 4285 O O . ARG D 1 14 ? -16.64247 -30.12233 128.41396 1.000 110.39064 11 ARG D O 1
ATOM 4293 N N . ILE D 1 15 ? -15.39426 -28.69307 127.19357 1.000 94.68258 12 ILE D N 1
ATOM 4294 C CA . ILE D 1 15 ? -14.10246 -29.28061 127.53325 1.000 93.63302 12 ILE D CA 1
ATOM 4295 C C . ILE D 1 15 ? -13.50516 -28.54993 128.72568 1.000 96.50044 12 ILE D C 1
ATOM 4296 O O . ILE D 1 15 ? -13.57187 -27.31721 128.81427 1.000 97.69821 12 ILE D O 1
ATOM 4301 N N . ALA D 1 16 ? -12.91000 -29.31289 129.64152 1.000 97.93851 13 ALA D N 1
ATOM 4302 C CA . ALA D 1 16 ? -12.14323 -28.77608 130.76111 1.000 100.55248 13 ALA D CA 1
ATOM 4303 C C . ALA D 1 16 ? -10.67105 -29.05805 130.48725 1.000 98.37813 13 ALA D C 1
ATOM 4304 O O . ALA D 1 16 ? -10.23099 -30.21088 130.55634 1.000 97.82504 13 ALA D O 1
ATOM 4306 N N . LEU D 1 17 ? -9.91516 -28.00909 130.17797 1.000 97.70582 14 LEU D N 1
ATOM 4307 C CA . LEU D 1 17 ? -8.53711 -28.14092 129.72787 1.000 95.96226 14 LEU D CA 1
ATOM 4308 C C . LEU D 1 17 ? -7.56859 -27.98048 130.89217 1.000 98.75644 14 LEU D C 1
ATOM 4309 O O . LEU D 1 17 ? -7.73833 -27.10110 131.74247 1.000 101.62035 14 LEU D O 1
ATOM 4314 N N . SER D 1 18 ? -6.53875 -28.84175 130.91723 1.000 98.27918 15 SER D N 1
ATOM 4315 C CA . SER D 1 18 ? -5.49217 -28.81095 131.93272 1.000 102.45837 15 SER D CA 1
ATOM 4316 C C . SER D 1 18 ? -4.14515 -29.05830 131.24276 1.000 99.64320 15 SER D C 1
ATOM 4317 O O . SER D 1 18 ? -3.50203 -30.09510 131.40775 1.000 100.42753 15 SER D O 1
ATOM 4320 N N . ASP D 1 19 ? -3.70966 -28.08205 130.44898 1.000 104.03725 16 ASP D N 1
ATOM 4321 C CA . ASP D 1 19 ? -2.43731 -28.16445 129.73347 1.000 106.13132 16 ASP D CA 1
ATOM 4322 C C . ASP D 1 19 ? -1.31918 -27.82425 130.71021 1.000 108.90294 16 ASP D C 1
ATOM 4323 O O . ASP D 1 19 ? -1.01570 -26.65112 130.94097 1.000 110.36757 16 ASP D O 1
ATOM 4336 N N . ASN D 1 21 ? 1.86412 -28.76219 130.42133 1.000 110.35834 18 ASN D N 1
ATOM 4337 C CA . ASN D 1 21 ? 3.12781 -28.47269 129.75091 1.000 110.44168 18 ASN D CA 1
ATOM 4338 C C . ASN D 1 21 ? 3.35188 -26.97081 129.63873 1.000 118.33728 18 ASN D C 1
ATOM 4339 O O . ASN D 1 21 ? 4.48104 -26.49168 129.79256 1.000 118.47377 18 ASN D O 1
ATOM 4344 N N . ASN D 1 22 ? 2.28811 -26.21448 129.37212 1.000 120.25440 19 ASN D N 1
ATOM 4345 C CA . ASN D 1 22 ? 2.34742 -24.76172 129.30967 1.000 120.98793 19 ASN D CA 1
ATOM 4346 C C . ASN D 1 22 ? 1.70236 -24.09458 130.51547 1.000 125.95681 19 ASN D C 1
ATOM 4347 O O . ASN D 1 22 ? 1.72965 -22.86186 130.61097 1.000 127.27095 19 ASN D O 1
ATOM 4352 N N . ASP D 1 23 ? 1.12872 -24.87532 131.43464 1.000 121.33948 20 ASP D N 1
ATOM 4353 C CA . ASP D 1 23 ? 0.42588 -24.36910 132.61410 1.000 120.07080 20 ASP D CA 1
ATOM 4354 C C . ASP D 1 23 ? -0.68767 -23.40003 132.20165 1.000 119.35841 20 ASP D C 1
ATOM 4355 O O . ASP D 1 23 ? -0.66653 -22.20242 132.49689 1.000 117.77210 20 ASP D O 1
ATOM 4360 N N . TYR D 1 24 ? -1.66796 -23.96673 131.49900 1.000 119.86199 21 TYR D N 1
ATOM 4361 C CA . TYR D 1 24 ? -2.80741 -23.21948 130.98031 1.000 113.38674 21 TYR D CA 1
ATOM 4362 C C . TYR D 1 24 ? -4.08093 -23.97287 131.32970 1.000 110.48233 21 TYR D C 1
ATOM 4363 O O . TYR D 1 24 ? -4.23171 -25.14314 130.96338 1.000 110.47686 21 TYR D O 1
ATOM 4372 N N . TYR D 1 25 ? -4.99198 -23.30384 132.03405 1.000 111.28372 22 TYR D N 1
ATOM 4373 C CA . TYR D 1 25 ? -6.24466 -23.90221 132.47604 1.000 106.87661 22 TYR D CA 1
ATOM 4374 C C . TYR D 1 25 ? -7.40296 -23.03768 132.00531 1.000 108.31237 22 TYR D C 1
ATOM 4375 O O . TYR D 1 25 ? -7.38896 -21.81829 132.20145 1.000 109.60107 22 TYR D O 1
ATOM 4384 N N . ASP D 1 26 ? -8.40094 -23.66802 131.39240 1.000 117.77077 23 ASP D N 1
ATOM 4385 C CA . ASP D 1 26 ? -9.56047 -22.95509 130.87094 1.000 117.58080 23 ASP D CA 1
ATOM 4386 C C . ASP D 1 26 ? -10.64837 -23.97646 130.56597 1.000 110.21017 23 ASP D C 1
ATOM 4387 O O . ASP D 1 26 ? -10.41863 -25.18838 130.60091 1.000 107.14220 23 ASP D O 1
ATOM 4392 N N . SER D 1 27 ? -11.84194 -23.46687 130.27160 1.000 109.05132 24 SER D N 1
ATOM 4393 C CA . SER D 1 27 ? -12.97599 -24.27971 129.85477 1.000 109.35938 24 SER D CA 1
ATOM 4394 C C . SER D 1 27 ? -13.45859 -23.78273 128.50055 1.000 111.33908 24 SER D C 1
ATOM 4395 O O . SER D 1 27 ? -13.75048 -22.59271 128.34126 1.000 114.53566 24 SER D O 1
ATOM 4398 N N . LYS D 1 28 ? -13.53981 -24.68954 127.53125 1.000 104.68783 25 LYS D N 1
ATOM 4399 C CA . LYS D 1 28 ? -13.89279 -24.34679 126.16155 1.000 104.79115 25 LYS D CA 1
ATOM 4400 C C . LYS D 1 28 ? -15.29618 -24.83836 125.83508 1.000 101.83296 25 LYS D C 1
ATOM 4401 O O . LYS D 1 28 ? -15.66777 -25.96473 126.17971 1.000 101.39790 25 LYS D O 1
ATOM 4407 N N . ASN D 1 29 ? -16.06929 -23.98634 125.16449 1.000 101.89039 26 ASN D N 1
ATOM 4408 C CA . ASN D 1 29 ? -17.41887 -24.31743 124.71782 1.000 104.78405 26 ASN D CA 1
ATOM 4409 C C . ASN D 1 29 ? -17.50915 -24.01270 123.22970 1.000 107.69493 26 ASN D C 1
ATOM 4410 O O . ASN D 1 29 ? -17.52745 -22.84315 122.83231 1.000 111.27912 26 ASN D O 1
ATOM 4415 N N . LEU D 1 30 ? -17.56431 -25.05941 122.41023 1.000 99.02576 27 LEU D N 1
ATOM 4416 C CA . LEU D 1 30 ? -17.59372 -24.90387 120.96505 1.000 100.94861 27 LEU D CA 1
ATOM 4417 C C . LEU D 1 30 ? -18.62194 -25.85579 120.37150 1.000 103.41407 27 LEU D C 1
ATOM 4418 O O . LEU D 1 30 ? -18.98543 -26.86866 120.97467 1.000 103.19626 27 LEU D O 1
ATOM 4423 N N . THR D 1 31 ? -19.09067 -25.51099 119.17378 1.000 102.70637 28 THR D N 1
ATOM 4424 C CA . THR D 1 31 ? -20.06750 -26.30834 118.44450 1.000 104.07589 28 THR D CA 1
ATOM 4425 C C . THR D 1 31 ? -19.52044 -26.61027 117.05772 1.000 105.12385 28 THR D C 1
ATOM 4426 O O . THR D 1 31 ? -19.11505 -25.69470 116.33425 1.000 95.77702 28 THR D O 1
ATOM 4430 N N . ILE D 1 32 ? -19.51233 -27.88965 116.69093 1.000 97.40874 29 ILE D N 1
ATOM 4431 C CA . ILE D 1 32 ? -18.95144 -28.35291 115.42761 1.000 88.59197 29 ILE D CA 1
ATOM 4432 C C . ILE D 1 32 ? -20.06682 -28.96704 114.59398 1.000 92.98644 29 ILE D C 1
ATOM 4433 O O . ILE D 1 32 ? -20.86757 -29.75925 115.10474 1.000 89.93050 29 ILE D O 1
ATOM 4438 N N . ALA D 1 33 ? -20.11336 -28.60394 113.31353 1.000 102.42640 30 ALA D N 1
ATOM 4439 C CA . ALA D 1 33 ? -21.04090 -29.19330 112.35475 1.000 98.76882 30 ALA D CA 1
ATOM 4440 C C . ALA D 1 33 ? -20.26479 -30.19487 111.50779 1.000 88.00551 30 ALA D C 1
ATOM 4441 O O . ALA D 1 33 ? -19.38445 -29.81023 110.73123 1.000 92.85176 30 ALA D O 1
ATOM 4443 N N . LEU D 1 34 ? -20.58735 -31.47586 111.66173 1.000 88.62596 31 LEU D N 1
ATOM 4444 C CA . LEU D 1 34 ? -19.86320 -32.55300 111.00073 1.000 86.70037 31 LEU D CA 1
ATOM 4445 C C . LEU D 1 34 ? -20.59390 -32.94836 109.72252 1.000 98.70179 31 LEU D C 1
ATOM 4446 O O . LEU D 1 34 ? -21.77334 -33.31905 109.76156 1.000 94.58281 31 LEU D O 1
ATOM 4451 N N . HIS D 1 35 ? -19.89214 -32.86670 108.59607 1.000 103.60194 32 HIS D N 1
ATOM 4452 C CA . HIS D 1 35 ? -20.47254 -33.26802 107.32720 1.000 102.88407 32 HIS D CA 1
ATOM 4453 C C . HIS D 1 35 ? -20.51150 -34.79311 107.22504 1.000 102.55078 32 HIS D C 1
ATOM 4454 O O . HIS D 1 35 ? -19.68697 -35.48546 107.82942 1.000 108.53318 32 HIS D O 1
ATOM 4461 N N . PRO D 1 36 ? -21.46682 -35.34413 106.47108 1.000 106.29645 33 PRO D N 1
ATOM 4462 C CA . PRO D 1 36 ? -21.51033 -36.80741 106.30844 1.000 105.18438 33 PRO D CA 1
ATOM 4463 C C . PRO D 1 36 ? -20.26393 -37.37604 105.65615 1.000 107.50804 33 PRO D C 1
ATOM 4464 O O . PRO D 1 36 ? -19.88120 -38.51441 105.95556 1.000 107.76209 33 PRO D O 1
ATOM 4468 N N . SER D 1 37 ? -19.61491 -36.61502 104.77229 1.000 104.49040 34 SER D N 1
ATOM 4469 C CA . SER D 1 37 ? -18.37883 -37.08778 104.16073 1.000 101.33730 34 SER D CA 1
ATOM 4470 C C . SER D 1 37 ? -17.23668 -37.13009 105.16649 1.000 99.12359 34 SER D C 1
ATOM 4471 O O . SER D 1 37 ? -16.29938 -37.91936 105.00512 1.000 100.56358 34 SER D O 1
ATOM 4474 N N . GLU D 1 38 ? -17.29745 -36.30092 106.20266 1.000 98.86445 35 GLU D N 1
ATOM 4475 C CA . GLU D 1 38 ? -16.25243 -36.23835 107.21155 1.000 94.59765 35 GLU D CA 1
ATOM 4476 C C . GLU D 1 38 ? -16.56308 -37.19377 108.35878 1.000 87.16230 35 GLU D C 1
ATOM 4477 O O . GLU D 1 38 ? -17.72269 -37.39831 108.72743 1.000 84.01498 35 GLU D O 1
ATOM 4483 N N . LYS D 1 39 ? -15.49264 -37.79369 108.92733 1.000 78.50585 36 LYS D N 1
ATOM 4484 C CA . LYS D 1 39 ? -15.66102 -38.74759 110.01266 1.000 69.78765 36 LYS D CA 1
ATOM 4485 C C . LYS D 1 39 ? -15.54955 -38.05551 111.36737 1.000 68.76841 36 LYS D C 1
ATOM 4486 O O . LYS D 1 39 ? -14.88799 -37.01918 111.49083 1.000 66.96027 36 LYS D O 1
ATOM 4492 N N . PRO D 1 40 ? -16.19377 -38.61174 112.39761 1.000 71.66293 37 PRO D N 1
ATOM 4493 C CA . PRO D 1 40 ? -16.01748 -38.05688 113.74942 1.000 64.61936 37 PRO D CA 1
ATOM 4494 C C . PRO D 1 40 ? -14.58666 -38.14224 114.24438 1.000 61.64738 37 PRO D C 1
ATOM 4495 O O . PRO D 1 40 ? -14.18322 -37.33123 115.08763 1.000 59.61712 37 PRO D O 1
ATOM 4499 N N . GLN D 1 41 ? -13.80530 -39.10362 113.74357 1.000 63.73587 38 GLN D N 1
ATOM 4500 C CA . GLN D 1 41 ? -12.40286 -39.19944 114.13551 1.000 62.23760 38 GLN D CA 1
ATOM 4501 C C . GLN D 1 41 ? -11.61989 -37.97244 113.68846 1.000 60.50050 38 GLN D C 1
ATOM 4502 O O . GLN D 1 41 ? -10.72589 -37.50576 114.40337 1.000 65.27658 38 GLN D O 1
ATOM 4508 N N . ARG D 1 42 ? -11.93817 -37.43447 112.50991 1.000 59.70206 39 ARG D N 1
ATOM 4509 C CA . ARG D 1 42 ? -11.25873 -36.22587 112.05935 1.000 61.32975 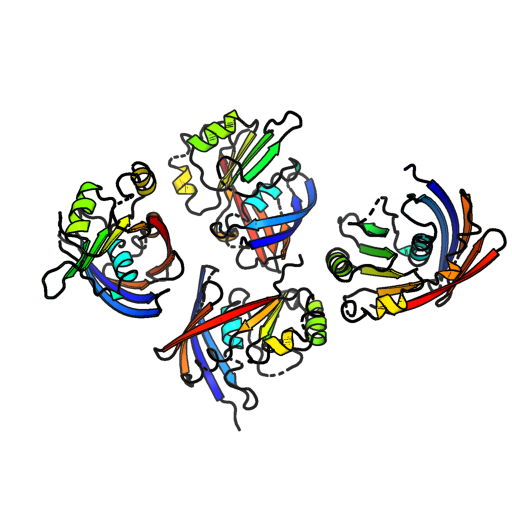39 ARG D CA 1
ATOM 4510 C C . ARG D 1 42 ? -11.70139 -35.01399 112.86913 1.000 63.89008 39 ARG D C 1
ATOM 4511 O O . ARG D 1 42 ? -10.88389 -34.14256 113.18974 1.000 61.68469 39 ARG D O 1
ATOM 4527 N N . LEU D 1 44 ? -12.63813 -34.99448 115.95970 1.000 67.99538 41 LEU D N 1
ATOM 4528 C CA . LEU D 1 44 ? -12.01127 -35.06940 117.27335 1.000 67.54262 41 LEU D CA 1
ATOM 4529 C C . LEU D 1 44 ? -10.55023 -34.64237 117.21639 1.000 65.98595 41 LEU D C 1
ATOM 4530 O O . LEU D 1 44 ? -10.04733 -34.00992 118.15220 1.000 73.43870 41 LEU D O 1
ATOM 4535 N N . ALA D 1 45 ? -9.85125 -34.98017 116.12967 1.000 66.08667 42 ALA D N 1
ATOM 4536 C CA . ALA D 1 45 ? -8.45513 -34.57685 115.99991 1.000 57.27170 42 ALA D CA 1
ATOM 4537 C C . ALA D 1 45 ? -8.31465 -33.06246 115.92049 1.000 57.23996 42 ALA D C 1
ATOM 4538 O O . ALA D 1 45 ? -7.32251 -32.50510 116.40279 1.000 56.92801 42 ALA D O 1
ATOM 4540 N N . ARG D 1 46 ? -9.29197 -32.38028 115.31972 1.000 62.30584 43 ARG D N 1
ATOM 4541 C CA . ARG D 1 46 ? -9.27198 -30.92195 115.31157 1.000 63.41435 43 ARG D CA 1
ATOM 4542 C C . ARG D 1 46 ? -9.42135 -30.35659 116.71683 1.000 67.14238 43 ARG D C 1
ATOM 4543 O O . ARG D 1 46 ? -8.83080 -29.31715 117.03056 1.000 66.58974 43 ARG D O 1
ATOM 4551 N N . ILE D 1 47 ? -10.20071 -31.02429 117.57073 1.000 68.14869 44 ILE D N 1
ATOM 4552 C CA . ILE D 1 47 ? -10.40174 -30.54500 118.93516 1.000 65.05157 44 ILE D CA 1
ATOM 4553 C C . ILE D 1 47 ? -9.11727 -30.68201 119.74266 1.000 65.59660 44 ILE D C 1
ATOM 4554 O O . ILE D 1 47 ? -8.71307 -29.75820 120.45850 1.000 68.18755 44 ILE D O 1
ATOM 4559 N N . LEU D 1 48 ? -8.45691 -31.83818 119.64044 1.000 59.16853 45 LEU D N 1
ATOM 4560 C CA . LEU D 1 48 ? -7.20947 -32.04198 120.36909 1.000 58.60119 45 LEU D CA 1
ATOM 4561 C C . LEU D 1 48 ? -6.12886 -31.07952 119.89291 1.000 65.67389 45 LEU D C 1
ATOM 4562 O O . LEU D 1 48 ? -5.31871 -30.59766 120.69366 1.000 73.09165 45 LEU D O 1
ATOM 4567 N N . ALA D 1 49 ? -6.09737 -30.78868 118.59070 1.000 68.75205 46 ALA D N 1
ATOM 4568 C CA . ALA D 1 49 ? -5.16988 -29.78048 118.09229 1.000 69.60332 46 ALA D CA 1
ATOM 4569 C C . ALA D 1 49 ? -5.53077 -28.39492 118.60829 1.000 69.49536 46 ALA D C 1
ATOM 4570 O O . ALA D 1 49 ? -4.64123 -27.56685 118.83346 1.000 71.61591 46 ALA D O 1
ATOM 4572 N N . PHE D 1 50 ? -6.82388 -28.12675 118.80353 1.000 66.53511 47 PHE D N 1
ATOM 4573 C CA . PHE D 1 50 ? -7.23485 -26.85969 119.39656 1.000 78.28288 47 PHE D CA 1
ATOM 4574 C C . PHE D 1 50 ? -6.84966 -26.78111 120.86833 1.000 80.80236 47 PHE D C 1
ATOM 4575 O O . PHE D 1 50 ? -6.52739 -25.69658 121.36525 1.000 81.95669 47 PHE D O 1
ATOM 4583 N N . CYS D 1 51 ? -6.87378 -27.91163 121.57809 1.000 73.55832 48 CYS D N 1
ATOM 4584 C CA . CYS D 1 51 ? -6.47834 -27.90733 122.98252 1.000 74.43476 48 CYS D CA 1
ATOM 4585 C C . CYS D 1 51 ? -4.97447 -27.71243 123.13228 1.000 75.97070 48 CYS D C 1
ATOM 4586 O O . CYS D 1 51 ? -4.52228 -27.00204 124.03799 1.000 82.40594 48 CYS D O 1
ATOM 4589 N N . LEU D 1 52 ? -4.18334 -28.33420 122.25433 1.000 68.15342 49 LEU D N 1
ATOM 4590 C CA . LEU D 1 52 ? -2.73687 -28.15497 122.29675 1.000 65.83234 49 LEU D CA 1
ATOM 4591 C C . LEU D 1 52 ? -2.32085 -26.73017 121.96247 1.000 69.12299 49 LEU D C 1
ATOM 4592 O O . LEU D 1 52 ? -1.22573 -26.31048 122.35114 1.000 73.39981 49 LEU D O 1
ATOM 4597 N N . ASN D 1 53 ? -3.16368 -25.98260 121.25612 1.000 74.61507 50 ASN D N 1
ATOM 4598 C CA . ASN D 1 53 ? -2.86712 -24.61629 120.84743 1.000 81.75189 50 ASN D CA 1
ATOM 4599 C C . ASN D 1 53 ? -4.00246 -23.68345 121.24253 1.000 85.72224 50 ASN D C 1
ATOM 4600 O O . ASN D 1 53 ? -4.39172 -22.79014 120.48448 1.000 93.12686 50 ASN D O 1
ATOM 4605 N N . ALA D 1 54 ? -4.55311 -23.87903 122.44376 1.000 87.82322 51 ALA D N 1
ATOM 4606 C CA . ALA D 1 54 ? -5.65748 -23.03957 122.89677 1.000 87.43983 51 ALA D CA 1
ATOM 4607 C C . ALA D 1 54 ? -5.20909 -21.60908 123.16282 1.000 91.68230 51 ALA D C 1
ATOM 4608 O O . ALA D 1 54 ? -6.01934 -20.68015 123.07012 1.000 99.39358 51 ALA D O 1
ATOM 4610 N N . GLN D 1 55 ? -3.93218 -21.40983 123.49125 1.000 90.65802 52 GLN D N 1
ATOM 4611 C CA . GLN D 1 55 ? -3.42096 -20.06948 123.74509 1.000 93.95832 52 GLN D CA 1
ATOM 4612 C C . GLN D 1 55 ? -3.28621 -19.23716 122.47738 1.000 97.87768 52 GLN D C 1
ATOM 4613 O O . GLN D 1 55 ? -3.10491 -18.01880 122.57579 1.000 99.69900 52 GLN D O 1
ATOM 4619 N N . LYS D 1 56 ? -3.37213 -19.85382 121.30133 1.000 95.99944 53 LYS D N 1
ATOM 4620 C CA . LYS D 1 56 ? -3.19485 -19.14980 120.03900 1.000 95.64003 53 LYS D CA 1
ATOM 4621 C C . LYS D 1 56 ? -4.47649 -18.50656 119.52415 1.000 99.82179 53 LYS D C 1
ATOM 4622 O O . LYS D 1 56 ? -4.45426 -17.90675 118.44421 1.000 98.87560 53 LYS D O 1
ATOM 4628 N N . ASP D 1 57 ? -5.57939 -18.61184 120.26465 1.000 101.16299 54 ASP D N 1
ATOM 4629 C CA . ASP D 1 57 ? -6.86769 -18.03779 119.87515 1.000 99.92326 54 ASP D CA 1
ATOM 4630 C C . ASP D 1 57 ? -7.28160 -18.53029 118.48753 1.000 99.09672 54 ASP D C 1
ATOM 4631 O O . ASP D 1 57 ? -7.50149 -17.75586 117.55428 1.000 99.52201 54 ASP D O 1
ATOM 4636 N N . LEU D 1 58 ? -7.38068 -19.85057 118.36833 1.000 100.06471 55 LEU D N 1
ATOM 4637 C CA . LEU D 1 58 ? -7.69416 -20.47235 117.09194 1.000 94.05993 55 LEU D CA 1
ATOM 4638 C C . LEU D 1 58 ? -9.19347 -20.44346 116.82447 1.000 92.50416 55 LEU D C 1
ATOM 4639 O O . LEU D 1 58 ? -10.01504 -20.45737 117.74563 1.000 91.87717 55 LEU D O 1
ATOM 4644 N N . GLU D 1 59 ? -9.54188 -20.40716 115.54156 1.000 93.84715 56 GLU D N 1
ATOM 4645 C CA . GLU D 1 59 ? -10.92544 -20.36949 115.09127 1.000 91.04536 56 GLU D CA 1
ATOM 4646 C C . GLU D 1 59 ? -11.17717 -21.53522 114.14761 1.000 89.86096 56 GLU D C 1
ATOM 4647 O O . GLU D 1 59 ? -10.43866 -21.72081 113.17478 1.000 94.28447 56 GLU D O 1
ATOM 4653 N N . PHE D 1 60 ? -12.21150 -22.31869 114.43868 1.000 86.85081 57 PHE D N 1
ATOM 4654 C CA . PHE D 1 60 ? -12.58900 -23.41038 113.55459 1.000 84.94853 57 PHE D CA 1
ATOM 4655 C C . PHE D 1 60 ? -13.12364 -22.85875 112.23764 1.000 91.21232 57 PHE D C 1
ATOM 4656 O O . PHE D 1 60 ? -13.76928 -21.80817 112.19189 1.000 93.65556 57 PHE D O 1
ATOM 4664 N N . THR D 1 61 ? -12.84357 -23.57863 111.15755 1.000 91.08701 58 THR D N 1
ATOM 4665 C CA . THR D 1 61 ? -13.04195 -23.07396 109.80187 1.000 100.15862 58 THR D CA 1
ATOM 4666 C C . THR D 1 61 ? -14.21312 -23.79771 109.14492 1.000 104.86709 58 THR D C 1
ATOM 4667 O O . THR D 1 61 ? -14.06408 -24.92248 108.65801 1.000 112.42103 58 THR D O 1
ATOM 4671 N N . LYS D 1 62 ? -15.37055 -23.13938 109.13184 1.000 106.50449 59 LYS D N 1
ATOM 4672 C CA . LYS D 1 62 ? -16.53520 -23.57160 108.35762 1.000 108.52576 59 LYS D CA 1
ATOM 4673 C C . LYS D 1 62 ? -16.90426 -25.03510 108.58857 1.000 109.46174 59 LYS D C 1
ATOM 4674 O O . LYS D 1 62 ? -16.87430 -25.84426 107.66010 1.000 104.37537 59 LYS D O 1
ATOM 4680 N N . THR D 1 67 ? -11.48744 -26.65703 100.82270 1.000 118.42895 64 THR D N 1
ATOM 4681 C CA . THR D 1 67 ? -10.24235 -27.19576 101.35677 1.000 121.86098 64 THR D CA 1
ATOM 4682 C C . THR D 1 67 ? -9.09292 -26.22294 101.09163 1.000 121.18831 64 THR D C 1
ATOM 4683 O O . THR D 1 67 ? -7.91938 -26.57707 101.20540 1.000 122.65989 64 THR D O 1
ATOM 4687 N N . GLU D 1 68 ? -9.44404 -24.99016 100.73434 1.000 118.19552 65 GLU D N 1
ATOM 4688 C CA . GLU D 1 68 ? -8.47098 -23.92771 100.52010 1.000 109.27828 65 GLU D CA 1
ATOM 4689 C C . GLU D 1 68 ? -8.08390 -23.21769 101.81016 1.000 102.77670 65 GLU D C 1
ATOM 4690 O O . GLU D 1 68 ? -7.31998 -22.24787 101.76382 1.000 96.77174 65 GLU D O 1
ATOM 4696 N N . GLU D 1 69 ? -8.59029 -23.67382 102.94567 1.000 100.26039 66 GLU D N 1
ATOM 4697 C CA . GLU D 1 69 ? -8.36051 -23.07900 104.25162 1.000 87.76482 66 GLU D CA 1
ATOM 4698 C C . GLU D 1 69 ? -7.91420 -24.16197 105.21991 1.000 84.21082 66 GLU D C 1
ATOM 4699 O O . GLU D 1 69 ? -8.21696 -25.34333 105.02350 1.000 87.89598 66 GLU D O 1
ATOM 4705 N N . PRO D 1 70 ? -7.18797 -23.79444 106.27357 1.000 76.19981 67 PRO D N 1
ATOM 4706 C CA . PRO D 1 70 ? -6.78730 -24.78984 107.27315 1.000 72.48884 67 PRO D CA 1
ATOM 4707 C C . PRO D 1 70 ? -7.96260 -25.18020 108.15606 1.000 77.64477 67 PRO D C 1
ATOM 4708 O O . PRO D 1 70 ? -9.05098 -24.60716 108.09180 1.000 76.13146 67 PRO D O 1
ATOM 4712 N N . ASP D 1 71 ? -7.72532 -26.18926 108.99581 1.000 77.94847 68 ASP D N 1
ATOM 4713 C CA . ASP D 1 71 ? -8.74522 -26.59626 109.95614 1.000 71.98339 68 ASP D CA 1
ATOM 4714 C C . ASP D 1 71 ? -8.85617 -25.59019 111.09377 1.000 78.35631 68 ASP D C 1
ATOM 4715 O O . ASP D 1 71 ? -9.95832 -25.31177 111.58062 1.000 79.48465 68 ASP D O 1
ATOM 4720 N N . LEU D 1 72 ? -7.72583 -25.03513 111.52641 1.000 78.51580 69 LEU D N 1
ATOM 4721 C CA . LEU D 1 72 ? -7.68629 -24.03414 112.58072 1.000 75.94676 69 LEU D CA 1
ATOM 4722 C C . LEU D 1 72 ? -6.71229 -22.93848 112.17857 1.000 75.56330 69 LEU D C 1
ATOM 4723 O O . LEU D 1 72 ? -5.69572 -23.20296 111.53197 1.000 82.62323 69 LEU D O 1
ATOM 4728 N N . TRP D 1 73 ? -7.02771 -21.70510 112.56641 1.000 81.02877 70 TRP D N 1
ATOM 4729 C CA . TRP D 1 73 ? -6.16096 -20.58062 112.24236 1.000 81.82909 70 TRP D CA 1
ATOM 4730 C C . TRP D 1 73 ? -6.47240 -19.41195 113.16523 1.000 95.35670 70 TRP D C 1
ATOM 4731 O O . TRP D 1 73 ? -7.50672 -19.38150 113.83767 1.000 87.67505 70 TRP D O 1
ATOM 4742 N N . HIS D 1 74 ? -5.54816 -18.45107 113.18998 1.000 91.46473 71 HIS D N 1
ATOM 4743 C CA . HIS D 1 74 ? -5.69013 -17.20902 113.94976 1.000 95.88743 71 HIS D CA 1
ATOM 4744 C C . HIS D 1 74 ? -5.41748 -16.06298 112.98125 1.000 102.88231 71 HIS D C 1
ATOM 4745 O O . HIS D 1 74 ? -4.26369 -15.68054 112.77016 1.000 107.33714 71 HIS D O 1
ATOM 4752 N N . VAL D 1 75 ? -6.47887 -15.51942 112.39583 1.000 107.66519 72 VAL D N 1
ATOM 4753 C CA . VAL D 1 75 ? -6.36541 -14.41787 111.44710 1.000 114.52354 72 VAL D CA 1
ATOM 4754 C C . VAL D 1 75 ? -6.46021 -13.10753 112.21746 1.000 118.59765 72 VAL D C 1
ATOM 4755 O O . VAL D 1 75 ? -7.49897 -12.79983 112.81203 1.000 117.98520 72 VAL D O 1
ATOM 4759 N N . ALA D 1 76 ? -5.37690 -12.33595 112.20799 1.000 118.36534 73 ALA D N 1
ATOM 4760 C CA . ALA D 1 76 ? -5.33846 -11.07032 112.92071 1.000 126.01749 73 ALA D CA 1
ATOM 4761 C C . ALA D 1 76 ? -6.01481 -9.97654 112.09638 1.000 134.78948 73 ALA D C 1
ATOM 4762 O O . ALA D 1 76 ? -6.49811 -10.20277 110.98320 1.000 134.15669 73 ALA D O 1
ATOM 4764 N N . ASP D 1 77 ? -6.05063 -8.76540 112.65725 1.000 135.49358 74 ASP D N 1
ATOM 4765 C CA . ASP D 1 77 ? -6.63488 -7.63077 111.95218 1.000 141.24351 74 ASP D CA 1
ATOM 4766 C C . ASP D 1 77 ? -5.80422 -7.21019 110.74728 1.000 142.84803 74 ASP D C 1
ATOM 4767 O O . ASP D 1 77 ? -6.31427 -6.49957 109.87441 1.000 144.35097 74 ASP D O 1
ATOM 4772 N N . ASP D 1 78 ? -4.54140 -7.63236 110.68140 1.000 140.64302 75 ASP D N 1
ATOM 4773 C CA . ASP D 1 78 ? -3.69655 -7.40041 109.51681 1.000 140.27524 75 ASP D CA 1
ATOM 4774 C C . ASP D 1 78 ? -4.09844 -8.25720 108.32061 1.000 139.17954 75 ASP D C 1
ATOM 4775 O O . ASP D 1 78 ? -3.47267 -8.14157 107.26062 1.000 142.14859 75 ASP D O 1
ATOM 4780 N N . GLN D 1 79 ? -5.12449 -9.10037 108.46475 1.000 138.40907 76 GLN D N 1
ATOM 4781 C CA . GLN D 1 79 ? -5.56546 -10.02076 107.41504 1.000 135.06072 76 GLN D CA 1
ATOM 4782 C C . GLN D 1 79 ? -4.45922 -10.99718 107.02834 1.000 129.94341 76 GLN D C 1
ATOM 4783 O O . GLN D 1 79 ? -4.42860 -11.51052 105.90688 1.000 129.27811 76 GLN D O 1
ATOM 4789 N N . SER D 1 80 ? -3.54607 -11.25552 107.95947 1.000 130.53655 77 SER D N 1
ATOM 4790 C CA . SER D 1 80 ? -2.45293 -12.19694 107.76955 1.000 122.30646 77 SER D CA 1
ATOM 4791 C C . SER D 1 80 ? -2.63645 -13.36498 108.72677 1.000 112.58446 77 SER D C 1
ATOM 4792 O O . SER D 1 80 ? -2.82484 -13.16231 109.93120 1.000 111.83921 77 SER D O 1
ATOM 4795 N N . ILE D 1 81 ? -2.58817 -14.58049 108.18847 1.000 109.55567 78 ILE D N 1
ATOM 4796 C CA . ILE D 1 81 ? -2.76696 -15.78382 108.99492 1.000 98.85616 78 ILE D CA 1
ATOM 4797 C C . ILE D 1 81 ? -1.54219 -15.93345 109.89312 1.000 97.18103 78 ILE D C 1
ATOM 4798 O O . ILE D 1 81 ? -0.43168 -16.16265 109.40744 1.000 105.82802 78 ILE D O 1
ATOM 4803 N N . THR D 1 82 ? -1.73500 -15.79342 111.20561 1.000 96.08459 79 THR D N 1
ATOM 4804 C CA . THR D 1 82 ? -0.61474 -15.94222 112.12758 1.000 95.01889 79 THR D CA 1
ATOM 4805 C C . THR D 1 82 ? -0.33088 -17.40396 112.44737 1.000 95.18521 79 THR D C 1
ATOM 4806 O O . THR D 1 82 ? 0.80755 -17.75009 112.78220 1.000 99.34631 79 THR D O 1
ATOM 4810 N N . HIS D 1 83 ? -1.33932 -18.26790 112.34929 1.000 90.17038 80 HIS D N 1
ATOM 4811 C CA . HIS D 1 83 ? -1.17629 -19.69365 112.59074 1.000 86.46649 80 HIS D CA 1
ATOM 4812 C C . HIS D 1 83 ? -2.01745 -20.46545 111.58581 1.000 82.99589 80 HIS D C 1
ATOM 4813 O O . HIS D 1 83 ? -3.11503 -20.03403 111.22487 1.000 87.59582 80 HIS D O 1
ATOM 4820 N N . TRP D 1 84 ? -1.49729 -21.60919 111.13728 1.000 70.73933 81 TRP D N 1
ATOM 4821 C CA . TRP D 1 84 ? -2.13934 -22.42124 110.09817 1.000 69.15543 81 TRP D CA 1
ATOM 4822 C C . TRP D 1 84 ? -2.04570 -23.88101 110.53817 1.000 71.18255 81 TRP D C 1
ATOM 4823 O O . TRP D 1 84 ? -1.08380 -24.58009 110.20865 1.000 70.62504 81 TRP D O 1
ATOM 4834 N N . ILE D 1 85 ? -3.04950 -24.33486 111.28084 1.000 69.64882 82 ILE D N 1
ATOM 4835 C CA . ILE D 1 85 ? -3.08346 -25.69142 111.81333 1.000 69.91816 82 ILE D CA 1
ATOM 4836 C C . ILE D 1 85 ? -3.94269 -26.54167 110.88864 1.000 71.10019 82 ILE D C 1
ATOM 4837 O O . ILE D 1 85 ? -5.12135 -26.23732 110.66831 1.000 72.59882 82 ILE D O 1
ATOM 4842 N N . GLU D 1 86 ? -3.35759 -27.60449 110.34452 1.000 63.00253 83 GLU D N 1
ATOM 4843 C CA . GLU D 1 86 ? -4.06749 -28.53296 109.47767 1.000 68.11302 83 GLU D CA 1
ATOM 4844 C C . GLU D 1 86 ? -4.04824 -29.92486 110.08935 1.000 61.08931 83 GLU D C 1
ATOM 4845 O O . GLU D 1 86 ? -3.01353 -30.38402 110.58410 1.000 57.95460 83 GLU D O 1
ATOM 4851 N N . ILE D 1 87 ? -5.19723 -30.59211 110.04973 1.000 51.47065 84 ILE D N 1
ATOM 4852 C CA . ILE D 1 87 ? -5.35988 -31.93021 110.60391 1.000 61.84294 84 ILE D CA 1
ATOM 4853 C C . ILE D 1 87 ? -5.51314 -32.90745 109.44814 1.000 54.76645 84 ILE D C 1
ATOM 4854 O O . ILE D 1 87 ? -6.35045 -32.70351 108.56073 1.000 65.37484 84 ILE D O 1
ATOM 4859 N N . GLY D 1 88 ? -4.69930 -33.96222 109.45426 1.000 51.19501 85 GLY D N 1
ATOM 4860 C CA . GLY D 1 88 ? -4.74038 -34.99156 108.44324 1.000 50.77215 85 GLY D CA 1
ATOM 4861 C C . GLY D 1 88 ? -3.35663 -35.25622 107.89480 1.000 57.24798 85 GLY D C 1
ATOM 4862 O O . GLY D 1 88 ? -2.34227 -34.97791 108.54478 1.000 56.25894 85 GLY D O 1
ATOM 4863 N N . GLU D 1 89 ? -3.31793 -35.80108 106.67702 1.000 55.82751 86 GLU D N 1
ATOM 4864 C CA . GLU D 1 89 ? -2.07652 -36.14851 105.99028 1.000 54.61128 86 GLU D CA 1
ATOM 4865 C C . GLU D 1 89 ? -2.04863 -35.38848 104.66634 1.000 58.77474 86 GLU D C 1
ATOM 4866 O O . GLU D 1 89 ? -2.28418 -35.97003 103.59761 1.000 56.04876 86 GLU D O 1
ATOM 4872 N N . PRO D 1 90 ? -1.75949 -34.09213 104.70377 1.000 55.02453 87 PRO D N 1
ATOM 4873 C CA . PRO D 1 90 ? -1.85774 -33.27094 103.49338 1.000 54.41325 87 PRO D CA 1
ATOM 4874 C C . PRO D 1 90 ? -0.66999 -33.48214 102.56377 1.000 60.64474 87 PRO D C 1
ATOM 4875 O O . PRO D 1 90 ? 0.29868 -34.17427 102.87885 1.000 58.47718 87 PRO D O 1
ATOM 4879 N N . GLU D 1 91 ? -0.76830 -32.85570 101.39297 1.000 79.39772 88 GLU D N 1
ATOM 4880 C CA . GLU D 1 91 ? 0.28528 -32.89274 100.39434 1.000 68.99766 88 GLU D CA 1
ATOM 4881 C C . GLU D 1 91 ? 1.37067 -31.86953 100.72061 1.000 71.16287 88 GLU D C 1
ATOM 4882 O O . GLU D 1 91 ? 1.09277 -30.83180 101.32810 1.000 74.14224 88 GLU D O 1
ATOM 4888 N N . PRO D 1 92 ? 2.61816 -32.14349 100.33028 1.000 74.61732 89 PRO D N 1
ATOM 4889 C CA . PRO D 1 92 ? 3.67616 -31.13923 100.52381 1.000 67.64676 89 PRO D CA 1
ATOM 4890 C C . PRO D 1 92 ? 3.42340 -29.85550 99.75722 1.000 73.26518 89 PRO D C 1
ATOM 4891 O O . PRO D 1 92 ? 3.77972 -28.77313 100.23985 1.000 71.69670 89 PRO D O 1
ATOM 4895 N N . ASP D 1 93 ? 2.81549 -29.94331 98.57216 1.000 79.69975 90 ASP D N 1
ATOM 4896 C CA . ASP D 1 93 ? 2.52619 -28.74031 97.79955 1.000 82.73357 90 ASP D CA 1
ATOM 4897 C C . ASP D 1 93 ? 1.45990 -27.89422 98.48368 1.000 79.75960 90 ASP D C 1
ATOM 4898 O O . ASP D 1 93 ? 1.50901 -26.65968 98.43158 1.000 81.23349 90 ASP D O 1
ATOM 4903 N N . ARG D 1 94 ? 0.48704 -28.54370 99.12720 1.000 81.43437 91 ARG D N 1
ATOM 4904 C CA . ARG D 1 94 ? -0.50221 -27.81670 99.91582 1.000 80.17343 91 ARG D CA 1
ATOM 4905 C C . ARG D 1 94 ? 0.15236 -27.10150 101.09084 1.000 77.16313 91 ARG D C 1
ATOM 4906 O O . ARG D 1 94 ? -0.16383 -25.94074 101.37824 1.000 77.17252 91 ARG D O 1
ATOM 4914 N N . ILE D 1 95 ? 1.07586 -27.77818 101.77690 1.000 74.72531 92 ILE D N 1
ATOM 4915 C CA . ILE D 1 95 ? 1.75945 -27.16852 102.91202 1.000 74.40166 92 ILE D CA 1
ATOM 4916 C C . ILE D 1 95 ? 2.72620 -26.08611 102.44638 1.000 78.80598 92 ILE D C 1
ATOM 4917 O O . ILE D 1 95 ? 2.95693 -25.10173 103.16074 1.000 77.66318 92 ILE D O 1
ATOM 4922 N N . LYS D 1 96 ? 3.29566 -26.23510 101.24702 1.000 78.38728 93 LYS D N 1
ATOM 4923 C CA . LYS D 1 96 ? 4.21488 -25.22395 100.73265 1.000 74.83267 93 LYS D CA 1
ATOM 4924 C C . LYS D 1 96 ? 3.51806 -23.87737 100.57840 1.000 79.43220 93 LYS D C 1
ATOM 4925 O O . LYS D 1 96 ? 4.04829 -22.84027 100.99319 1.000 84.93239 93 LYS D O 1
ATOM 4931 N N . LYS D 1 97 ? 2.32467 -23.87283 99.97819 1.000 79.74222 94 LYS D N 1
ATOM 4932 C CA . LYS D 1 97 ? 1.56771 -22.63021 99.86598 1.000 80.46385 94 LYS D CA 1
ATOM 4933 C C . LYS D 1 97 ? 1.15156 -22.11445 101.23688 1.000 86.13646 94 LYS D C 1
ATOM 4934 O O . LYS D 1 97 ? 1.14224 -20.90073 101.47210 1.000 88.57353 94 LYS D O 1
ATOM 4940 N N . ALA D 1 98 ? 0.80423 -23.02197 102.15320 1.000 81.20400 95 ALA D N 1
ATOM 4941 C CA . ALA D 1 98 ? 0.42439 -22.60740 103.49931 1.000 81.29297 95 ALA D CA 1
ATOM 4942 C C . ALA D 1 98 ? 1.59052 -21.94629 104.22193 1.000 84.55208 95 ALA D C 1
ATOM 4943 O O . ALA D 1 98 ? 1.39640 -20.99848 104.99210 1.000 84.69723 95 ALA D O 1
ATOM 4945 N N . SER D 1 99 ? 2.81192 -22.43094 103.98473 1.000 76.13870 96 SER D N 1
ATOM 4946 C CA . SER D 1 99 ? 3.98505 -21.82562 104.60207 1.000 74.23312 96 SER D CA 1
ATOM 4947 C C . SER D 1 99 ? 4.26574 -20.43041 104.06194 1.000 79.51461 96 SER D C 1
ATOM 4948 O O . SER D 1 99 ? 4.90362 -19.62928 104.75304 1.000 87.13856 96 SER D O 1
ATOM 4951 N N . ARG D 1 100 ? 3.80612 -20.12258 102.84746 1.000 86.86373 97 ARG D N 1
ATOM 4952 C CA . ARG D 1 100 ? 3.99169 -18.78554 102.29667 1.000 93.88397 97 ARG D CA 1
ATOM 4953 C C . ARG D 1 100 ? 2.91569 -17.81952 102.77365 1.000 92.20088 97 ARG D C 1
ATOM 4954 O O . ARG D 1 100 ? 3.17308 -16.61527 102.88017 1.000 94.28097 97 ARG D O 1
ATOM 4962 N N . LEU D 1 101 ? 1.71410 -18.32308 103.06259 1.000 92.22967 98 LEU D N 1
ATOM 4963 C CA . LEU D 1 101 ? 0.62403 -17.45602 103.49620 1.000 95.46701 98 LEU D CA 1
ATOM 4964 C C . LEU D 1 101 ? 0.70608 -17.14517 104.98538 1.000 99.94642 98 LEU D C 1
ATOM 4965 O O . LEU D 1 101 ? 0.52085 -15.99258 105.39161 1.000 104.40113 98 LEU D O 1
ATOM 4970 N N . ALA D 1 102 ? 0.98043 -18.15112 105.80903 1.000 96.36304 99 ALA D N 1
ATOM 4971 C CA . ALA D 1 102 ? 0.95499 -18.00879 107.25520 1.000 92.49637 99 ALA D CA 1
ATOM 4972 C C . ALA D 1 102 ? 2.36614 -17.94932 107.82467 1.000 94.89214 99 ALA D C 1
ATOM 4973 O O . ALA D 1 102 ? 3.33309 -18.41131 107.21235 1.000 97.19357 99 ALA D O 1
ATOM 4975 N N . LYS D 1 103 ? 2.46570 -17.37120 109.02394 1.000 93.67567 100 LYS D N 1
ATOM 4976 C CA . LYS D 1 103 ? 3.75236 -17.25500 109.70045 1.000 92.08080 100 LYS D CA 1
ATOM 4977 C C . LYS D 1 103 ? 4.16447 -18.57243 110.34573 1.000 91.12348 100 LYS D C 1
ATOM 4978 O O . LYS D 1 103 ? 5.34246 -18.94443 110.30490 1.000 91.57922 100 LYS D O 1
ATOM 4984 N N . GLN D 1 104 ? 3.21432 -19.28659 110.94559 1.000 85.98978 101 GLN D N 1
ATOM 4985 C CA . GLN D 1 104 ? 3.46806 -20.59214 111.53920 1.000 84.42405 101 GLN D CA 1
ATOM 4986 C C . GLN D 1 104 ? 2.45704 -21.58783 110.99491 1.000 76.66131 101 GLN D C 1
ATOM 4987 O O . GLN D 1 104 ? 1.25359 -21.31052 110.98079 1.000 84.73508 101 GLN D O 1
ATOM 4993 N N . VAL D 1 105 ? 2.94712 -22.74122 110.54800 1.000 67.61602 102 VAL D N 1
ATOM 4994 C CA . VAL D 1 105 ? 2.11041 -23.80091 110.00008 1.000 62.34695 102 VAL D CA 1
ATOM 4995 C C . VAL D 1 105 ? 2.41179 -25.08562 110.75674 1.000 63.95864 102 VAL D C 1
ATOM 4996 O O . VAL D 1 105 ? 3.57385 -25.49478 110.85526 1.000 72.95861 102 VAL D O 1
ATOM 5000 N N . LYS D 1 106 ? 1.37037 -25.71481 111.29351 1.000 65.70655 103 LYS D N 1
ATOM 5001 C CA . LYS D 1 106 ? 1.49776 -26.96305 112.02773 1.000 62.73104 103 LYS D CA 1
ATOM 5002 C C . LYS D 1 106 ? 0.60123 -28.02005 111.39799 1.000 60.19777 103 LYS D C 1
ATOM 5003 O O . LYS D 1 106 ? -0.46711 -27.71226 110.86071 1.000 63.91024 103 LYS D O 1
ATOM 5009 N N . VAL D 1 107 ? 1.04887 -29.27154 111.46398 1.000 50.57853 104 VAL D N 1
ATOM 5010 C CA . VAL D 1 107 ? 0.32470 -30.40319 110.89855 1.000 47.99374 104 VAL D CA 1
ATOM 5011 C C . VAL D 1 107 ? 0.14825 -31.45253 111.98687 1.000 54.41697 104 VAL D C 1
ATOM 5012 O O . VAL D 1 107 ? 1.09688 -31.76208 112.71704 1.000 54.55643 104 VAL D O 1
ATOM 5016 N N . TYR D 1 108 ? -1.06467 -31.99157 112.09875 1.000 48.64391 105 TYR D N 1
ATOM 5017 C CA . TYR D 1 108 ? -1.37508 -33.06204 113.04178 1.000 48.48012 105 TYR D CA 1
ATOM 5018 C C . TYR D 1 108 ? -2.04213 -34.19523 112.27556 1.000 46.48285 105 TYR D C 1
ATOM 5019 O O . TYR D 1 108 ? -3.16798 -34.04091 111.79179 1.000 48.00674 105 TYR D O 1
ATOM 5028 N N . THR D 1 109 ? -1.35607 -35.32790 112.16450 1.000 52.68806 106 THR D N 1
ATOM 5029 C CA . THR D 1 109 ? -1.92025 -36.49554 111.50541 1.000 58.40632 106 THR D CA 1
ATOM 5030 C C . THR D 1 109 ? -2.70465 -37.32647 112.51060 1.000 58.02999 106 THR D C 1
ATOM 5031 O O . THR D 1 109 ? -2.40524 -37.33274 113.70714 1.000 63.24712 106 THR D O 1
ATOM 5035 N N . TYR D 1 110 ? -3.71722 -38.03469 112.01408 1.000 59.22301 107 TYR D N 1
ATOM 5036 C CA . TYR D 1 110 ? -4.55705 -38.82591 112.90312 1.000 56.79952 107 TYR D CA 1
ATOM 5037 C C . TYR D 1 110 ? -4.87357 -40.22519 112.39928 1.000 59.56284 107 TYR D C 1
ATOM 5038 O O . TYR D 1 110 ? -5.47203 -40.99535 113.15522 1.000 65.70649 107 TYR D O 1
ATOM 5047 N N . ASN D 1 111 ? -4.50367 -40.58973 111.17597 1.000 55.21638 108 ASN D N 1
ATOM 5048 C CA . ASN D 1 111 ? -4.81595 -41.91042 110.65121 1.000 57.82895 108 ASN D CA 1
ATOM 5049 C C . ASN D 1 111 ? -3.72053 -42.91198 111.00690 1.000 60.55257 108 ASN D C 1
ATOM 5050 O O . ASN D 1 111 ? -2.59065 -42.54649 111.33913 1.000 68.34243 108 ASN D O 1
ATOM 5055 N N . THR D 1 112 ? -4.07696 -44.19745 110.93029 1.000 62.36034 109 THR D N 1
ATOM 5056 C CA . THR D 1 112 ? -3.14971 -45.25075 111.33389 1.000 63.99791 109 THR D CA 1
ATOM 5057 C C . THR D 1 112 ? -1.93586 -45.31010 110.41506 1.000 72.43442 109 THR D C 1
ATOM 5058 O O . THR D 1 112 ? -0.80897 -45.51423 110.88134 1.000 70.82537 109 THR D O 1
ATOM 5062 N N . LYS D 1 113 ? -2.14092 -45.13060 109.10985 1.000 73.93942 110 LYS D N 1
ATOM 5063 C CA . LYS D 1 113 ? -1.05994 -45.21749 108.13690 1.000 67.81777 110 LYS D CA 1
ATOM 5064 C C . LYS D 1 113 ? -0.26878 -43.91921 108.00093 1.000 71.41399 110 LYS D C 1
ATOM 5065 O O . LYS D 1 113 ? 0.38897 -43.71537 106.97231 1.000 78.09801 110 LYS D O 1
ATOM 5071 N N . ALA D 1 114 ? -0.30929 -43.04697 109.00688 1.000 63.32307 111 ALA D N 1
ATOM 5072 C CA . ALA D 1 114 ? 0.47531 -41.81761 108.94334 1.000 56.93097 111 ALA D CA 1
ATOM 5073 C C . ALA D 1 114 ? 1.98261 -42.05592 108.94183 1.000 60.59323 111 ALA D C 1
ATOM 5074 O O . ALA D 1 114 ? 2.68680 -41.32270 108.22588 1.000 64.28797 111 ALA D O 1
ATOM 5076 N N . PRO D 1 115 ? 2.54500 -43.01060 109.69963 1.000 63.56899 112 PRO D N 1
ATOM 5077 C CA . PRO D 1 115 ? 3.99386 -43.25331 109.57494 1.000 69.81700 112 PRO D CA 1
ATOM 5078 C C . PRO D 1 115 ? 4.42509 -43.63044 108.16872 1.000 67.62280 112 PRO D C 1
ATOM 5079 O O . PRO D 1 115 ? 5.51126 -43.23094 107.73072 1.000 67.29685 112 PRO D O 1
ATOM 5083 N N . VAL D 1 116 ? 3.60257 -44.39027 107.44368 1.000 62.90042 113 VAL D N 1
ATOM 5084 C CA . VAL D 1 116 ? 3.95213 -44.74551 106.07275 1.000 69.37726 113 VAL D CA 1
ATOM 5085 C C . VAL D 1 116 ? 3.80533 -43.53607 105.15845 1.000 70.08942 113 VAL D C 1
ATOM 5086 O O . VAL D 1 116 ? 4.58323 -43.35505 104.21382 1.000 64.84166 113 VAL D O 1
ATOM 5090 N N . TRP D 1 117 ? 2.80503 -42.69135 105.42009 1.000 69.36099 114 TRP D N 1
ATOM 5091 C CA . TRP D 1 117 ? 2.70125 -41.42804 104.69935 1.000 61.51961 114 TRP D CA 1
ATOM 5092 C C . TRP D 1 117 ? 3.90761 -40.54009 104.96822 1.000 65.62981 114 TRP D C 1
ATOM 5093 O O . TRP D 1 117 ? 4.36461 -39.82315 104.07047 1.000 65.99939 114 TRP D O 1
ATOM 5104 N N . TRP D 1 118 ? 4.44787 -40.58721 106.18794 1.000 59.36286 115 TRP D N 1
ATOM 5105 C CA . TRP D 1 118 ? 5.61458 -39.77356 106.50600 1.000 65.74602 115 TRP D CA 1
ATOM 5106 C C . TRP D 1 118 ? 6.86224 -40.27094 105.78549 1.000 66.32492 115 TRP D C 1
ATOM 5107 O O . TRP D 1 118 ? 7.74704 -39.47090 105.46343 1.000 59.43381 115 TRP D O 1
ATOM 5118 N N . GLU D 1 119 ? 6.95143 -41.57705 105.51845 1.000 65.21327 116 GLU D N 1
ATOM 5119 C CA . GLU D 1 119 ? 8.09054 -42.09632 104.76768 1.000 67.26841 116 GLU D CA 1
ATOM 5120 C C . GLU D 1 119 ? 8.12323 -41.55638 103.34290 1.000 73.17362 116 GLU D C 1
ATOM 5121 O O . GLU D 1 119 ? 9.19952 -41.46983 102.74112 1.000 70.07473 116 GLU D O 1
ATOM 5127 N N . LYS D 1 120 ? 6.96743 -41.19182 102.78699 1.000 70.75226 117 LYS D N 1
ATOM 5128 C CA . LYS D 1 120 ? 6.91468 -40.66002 101.43113 1.000 66.85380 117 LYS D CA 1
ATOM 5129 C C . LYS D 1 120 ? 7.11418 -39.15279 101.38452 1.000 68.64143 117 LYS D C 1
ATOM 5130 O O . LYS D 1 120 ? 7.58224 -38.62810 100.36637 1.000 67.98744 117 LYS D O 1
ATOM 5144 N N . SER D 1 122 ? 8.65626 -37.22201 103.95545 1.000 73.86686 119 SER D N 1
ATOM 5145 C CA . SER D 1 122 ? 9.68509 -36.72238 104.86441 1.000 68.34562 119 SER D CA 1
ATOM 5146 C C . SER D 1 122 ? 10.67520 -35.81655 104.14334 1.000 71.41923 119 SER D C 1
ATOM 5147 O O . SER D 1 122 ? 11.08489 -34.78022 104.68038 1.000 69.07339 119 SER D O 1
ATOM 5150 N N . GLY D 1 123 ? 11.06778 -36.18910 102.92412 1.000 71.47695 120 GLY D N 1
ATOM 5151 C CA . GLY D 1 123 ? 12.04768 -35.39740 102.19962 1.000 73.53499 120 GLY D CA 1
ATOM 5152 C C . GLY D 1 123 ? 11.54369 -34.01294 101.83951 1.000 74.45595 120 GLY D C 1
ATOM 5153 O O . GLY D 1 123 ? 12.26863 -33.02429 101.98073 1.000 74.83689 120 GLY D O 1
ATOM 5154 N N . LYS D 1 124 ? 10.29643 -33.91846 101.37353 1.000 70.60811 121 LYS D N 1
ATOM 5155 C CA . LYS D 1 124 ? 9.76766 -32.62083 100.96621 1.000 72.25680 121 LYS D CA 1
ATOM 5156 C C . LYS D 1 124 ? 9.43457 -31.75170 102.17215 1.000 73.90968 121 LYS D C 1
ATOM 5157 O O . LYS D 1 124 ? 9.62698 -30.53070 102.13316 1.000 74.25738 121 LYS D O 1
ATOM 5163 N N . PHE D 1 125 ? 8.93329 -32.35910 103.25194 1.000 73.71970 122 PHE D N 1
ATOM 5164 C CA . PHE D 1 125 ? 8.59770 -31.58259 104.44139 1.000 63.54617 122 PHE D CA 1
ATOM 5165 C C . PHE D 1 125 ? 9.84059 -31.06010 105.14773 1.000 65.12294 122 PHE D C 1
ATOM 5166 O O . PHE D 1 125 ? 9.77384 -30.03111 105.82910 1.000 70.59223 122 PHE D O 1
ATOM 5174 N N . SER D 1 126 ? 10.97755 -31.74503 105.00135 1.000 68.20517 123 SER D N 1
ATOM 5175 C CA . SER D 1 126 ? 12.21178 -31.26012 105.60787 1.000 68.06140 123 SER D CA 1
ATOM 5176 C C . SER D 1 126 ? 12.66079 -29.93658 105.00607 1.000 76.11066 123 SER D C 1
ATOM 5177 O O . SER D 1 126 ? 13.48510 -29.23976 105.60758 1.000 81.39856 123 SER D O 1
ATOM 5188 N N . LEU D 1 128 ? 10.52262 -27.59084 104.42660 1.000 70.25619 125 LEU D N 1
ATOM 5189 C CA . LEU D 1 128 ? 9.45771 -26.67559 104.79624 1.000 68.90133 125 LEU D CA 1
ATOM 5190 C C . LEU D 1 128 ? 9.55651 -26.28231 106.26483 1.000 70.97581 125 LEU D C 1
ATOM 5191 O O . LEU D 1 128 ? 9.76669 -27.14367 107.12641 1.000 68.52837 125 LEU D O 1
ATOM 5196 N N . PRO D 1 129 ? 9.40944 -24.99488 106.57892 1.000 70.52172 126 PRO D N 1
ATOM 5197 C CA . PRO D 1 129 ? 9.46112 -24.53418 107.98316 1.000 74.73265 126 PRO D CA 1
ATOM 5198 C C . PRO D 1 129 ? 8.14681 -24.78518 108.71316 1.000 74.18396 126 PRO D C 1
ATOM 5199 O O . PRO D 1 129 ? 7.41618 -23.87115 109.11479 1.000 72.03335 126 PRO D O 1
ATOM 5203 N N . VAL D 1 130 ? 7.81914 -26.06519 108.89079 1.000 70.59115 127 VAL D N 1
ATOM 5204 C CA . VAL D 1 130 ? 6.57336 -26.48068 109.51816 1.000 66.24273 127 VAL D CA 1
ATOM 5205 C C . VAL D 1 130 ? 6.87846 -27.55213 110.55765 1.000 72.73189 127 VAL D C 1
ATOM 5206 O O . VAL D 1 130 ? 7.96368 -28.13355 110.58778 1.000 74.85036 127 VAL D O 1
ATOM 5210 N N . SER D 1 131 ? 5.89500 -27.80540 111.41867 1.000 66.39609 128 SER D N 1
ATOM 5211 C CA . SER D 1 131 ? 5.97067 -28.85587 112.42338 1.000 62.77072 128 SER D CA 1
ATOM 5212 C C . SER D 1 131 ? 4.90961 -29.90564 112.12870 1.000 59.82541 128 SER D C 1
ATOM 5213 O O . SER D 1 131 ? 3.78746 -29.57229 111.73453 1.000 59.64696 128 SER D O 1
ATOM 5216 N N . VAL D 1 132 ? 5.26880 -31.17444 112.31261 1.000 56.22526 129 VAL D N 1
ATOM 5217 C CA . VAL D 1 132 ? 4.38557 -32.29596 112.00923 1.000 54.98450 129 VAL D CA 1
ATOM 5218 C C . VAL D 1 132 ? 4.33748 -33.21374 113.22267 1.000 57.35098 129 VAL D C 1
ATOM 5219 O O . VAL D 1 132 ? 5.36722 -33.76755 113.62691 1.000 56.37163 129 VAL D O 1
ATOM 5223 N N . GLU D 1 133 ? 3.14901 -33.37666 113.79738 1.000 57.74958 130 GLU D N 1
ATOM 5224 C CA . GLU D 1 133 ? 2.91022 -34.31156 114.88701 1.000 58.82262 130 GLU D CA 1
ATOM 5225 C C . GLU D 1 133 ? 1.91444 -35.37422 114.43732 1.000 57.22150 130 GLU D C 1
ATOM 5226 O O . GLU D 1 133 ? 1.29206 -35.26850 113.37764 1.000 53.72536 130 GLU D O 1
ATOM 5232 N N . SER D 1 134 ? 1.76245 -36.41027 115.26071 1.000 60.61678 131 SER D N 1
ATOM 5233 C CA . SER D 1 134 ? 0.89572 -37.53305 114.92576 1.000 61.87277 131 SER D CA 1
ATOM 5234 C C . SER D 1 134 ? 0.06344 -37.93695 116.13289 1.000 60.46508 131 SER D C 1
ATOM 5235 O O . SER D 1 134 ? 0.60287 -38.14000 117.22462 1.000 61.96502 131 SER D O 1
ATOM 5238 N N . PHE D 1 135 ? -1.24456 -38.05755 115.92635 1.000 53.43415 132 PHE D N 1
ATOM 5239 C CA . PHE D 1 135 ? -2.16395 -38.56329 116.93257 1.000 58.40902 132 PHE D CA 1
ATOM 5240 C C . PHE D 1 135 ? -2.28154 -40.08112 116.82970 1.000 63.49080 132 PHE D C 1
ATOM 5241 O O . PHE D 1 135 ? -1.89242 -40.69482 115.83360 1.000 58.94663 132 PHE D O 1
ATOM 5249 N N . ASP D 1 136 ? -2.83159 -40.68328 117.88096 1.000 72.77416 133 ASP D N 1
ATOM 5250 C CA . ASP D 1 136 ? -3.09795 -42.11627 117.90693 1.000 69.53566 133 ASP D CA 1
ATOM 5251 C C . ASP D 1 136 ? -4.53891 -42.35550 117.47131 1.000 71.56506 133 ASP D C 1
ATOM 5252 O O . ASP D 1 136 ? -5.47558 -41.90694 118.14097 1.000 68.67826 133 ASP D O 1
ATOM 5257 N N . TYR D 1 137 ? -4.71588 -43.06556 116.35396 1.000 75.49870 134 TYR D N 1
ATOM 5258 C CA . TYR D 1 137 ? -6.05702 -43.24479 115.80545 1.000 72.75771 134 TYR D CA 1
ATOM 5259 C C . TYR D 1 137 ? -6.92156 -44.11545 116.70927 1.000 64.52132 134 TYR D C 1
ATOM 5260 O O . TYR D 1 137 ? -8.10500 -43.81924 116.91437 1.000 62.98778 134 TYR D O 1
ATOM 5269 N N . ASP D 1 138 ? -6.35525 -45.20024 117.24621 1.000 68.31346 135 ASP D N 1
ATOM 5270 C CA . ASP D 1 138 ? -7.12477 -46.06923 118.12988 1.000 70.85659 135 ASP D CA 1
ATOM 5271 C C . ASP D 1 138 ? -7.62160 -45.31669 119.35550 1.000 74.41121 135 ASP D C 1
ATOM 5272 O O . ASP D 1 138 ? -8.70898 -45.61017 119.86467 1.000 77.16170 135 ASP D O 1
ATOM 5277 N N . ALA D 1 139 ? -6.84783 -44.34348 119.83718 1.000 69.01571 136 ALA D N 1
ATOM 5278 C CA . ALA D 1 139 ? -7.30225 -43.52191 120.95146 1.000 72.89559 136 ALA D CA 1
ATOM 5279 C C . ALA D 1 139 ? -8.42408 -42.59004 120.51437 1.000 71.46679 136 ALA D C 1
ATOM 5280 O O . ALA D 1 139 ? -9.43207 -42.44008 121.21558 1.000 75.34006 136 ALA D O 1
ATOM 5282 N N . ILE D 1 140 ? -8.25767 -41.95103 119.35400 1.000 71.46459 137 ILE D N 1
ATOM 5283 C CA . ILE D 1 140 ? -9.30077 -41.08894 118.80611 1.000 68.95848 137 ILE D CA 1
ATOM 5284 C C . ILE D 1 140 ? -10.57987 -41.87750 118.57473 1.000 69.47931 137 ILE D C 1
ATOM 5285 O O . ILE D 1 140 ? -11.68142 -41.40035 118.87273 1.000 71.75419 137 ILE D O 1
ATOM 5290 N N . ASP D 1 141 ? -10.45476 -43.09716 118.04769 1.000 69.34222 138 ASP D N 1
ATOM 5291 C CA . ASP D 1 141 ? -11.63640 -43.89204 117.75217 1.000 69.51265 138 ASP D CA 1
ATOM 5292 C C . ASP D 1 141 ? -12.38259 -44.25649 119.02816 1.000 82.90027 138 ASP 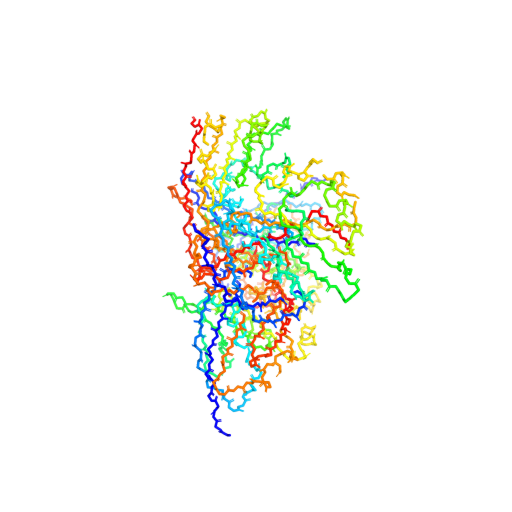D C 1
ATOM 5293 O O . ASP D 1 141 ? -13.61552 -44.34656 119.02694 1.000 87.26133 138 ASP D O 1
ATOM 5314 N N . ILE D 1 143 ? -12.64336 -42.50516 121.93328 1.000 79.08493 140 ILE D N 1
ATOM 5315 C CA . ILE D 1 143 ? -13.42324 -41.35466 122.37792 1.000 78.77255 140 ILE D CA 1
ATOM 5316 C C . ILE D 1 143 ? -14.61332 -41.11928 121.45978 1.000 83.04874 140 ILE D C 1
ATOM 5317 O O . ILE D 1 143 ? -15.66938 -40.65332 121.90419 1.000 84.15099 140 ILE D O 1
ATOM 5322 N N . CYS D 1 144 ? -14.46972 -41.44115 120.17126 1.000 85.70168 141 CYS D N 1
ATOM 5323 C CA . CYS D 1 144 ? -15.55909 -41.25369 119.22036 1.000 85.13557 141 CYS D CA 1
ATOM 5324 C C . CYS D 1 144 ? -16.68160 -42.26602 119.41123 1.000 89.43395 141 CYS D C 1
ATOM 5325 O O . CYS D 1 144 ? -17.79983 -42.02771 118.94217 1.000 93.59739 141 CYS D O 1
ATOM 5328 N N . GLN D 1 145 ? -16.41458 -43.38874 120.08109 1.000 87.92964 142 GLN D N 1
ATOM 5329 C CA . GLN D 1 145 ? -17.49171 -44.31763 120.40560 1.000 88.90568 142 GLN D CA 1
ATOM 5330 C C . GLN D 1 145 ? -18.35656 -43.78585 121.54002 1.000 98.65957 142 GLN D C 1
ATOM 5331 O O . GLN D 1 145 ? -19.58598 -43.90314 121.49564 1.000 107.83711 142 GLN D O 1
ATOM 5337 N N . HIS D 1 146 ? -17.73243 -43.19300 122.55922 1.000 100.53577 143 HIS D N 1
ATOM 5338 C CA . HIS D 1 146 ? -18.46773 -42.71236 123.72211 1.000 104.32588 143 HIS D CA 1
ATOM 5339 C C . HIS D 1 146 ? -18.85736 -41.25764 123.52402 1.000 103.78448 143 HIS D C 1
ATOM 5340 O O . HIS D 1 146 ? -18.91373 -40.48479 124.48499 1.000 105.12559 143 HIS D O 1
ATOM 5347 N N . LEU D 1 147 ? -19.11314 -40.87332 122.27906 1.000 102.04769 144 LEU D N 1
ATOM 5348 C CA . LEU D 1 147 ? -19.50441 -39.50784 121.96869 1.000 101.78531 144 LEU D CA 1
ATOM 5349 C C . LEU D 1 147 ? -21.01875 -39.35575 122.01083 1.000 106.65299 144 LEU D C 1
ATOM 5350 O O . LEU D 1 147 ? -21.77102 -40.30811 121.78474 1.000 109.49609 144 LEU D O 1
ATOM 5355 N N . ASP D 1 148 ? -21.45597 -38.13694 122.30792 1.000 107.94848 145 ASP D N 1
ATOM 5356 C CA . ASP D 1 148 ? -22.85746 -37.75394 122.26948 1.000 112.61450 145 ASP D CA 1
ATOM 5357 C C . ASP D 1 148 ? -22.98069 -36.45293 121.48976 1.000 111.34478 145 ASP D C 1
ATOM 5358 O O . ASP D 1 148 ? -21.98292 -35.81636 121.14105 1.000 107.48246 145 ASP D O 1
ATOM 5363 N N . ARG D 1 149 ? -24.22452 -36.06845 121.19479 1.000 115.41398 146 ARG D N 1
ATOM 5364 C CA . ARG D 1 149 ? -24.45638 -34.78923 120.53121 1.000 115.11225 146 ARG D CA 1
ATOM 5365 C C . ARG D 1 149 ? -24.00348 -33.63058 121.41137 1.000 114.63970 146 ARG D C 1
ATOM 5366 O O . ARG D 1 149 ? -23.48307 -32.62530 120.91321 1.000 112.10375 146 ARG D O 1
ATOM 5374 N N . GLY D 1 150 ? -24.19517 -33.75455 122.72117 1.000 117.36049 147 GLY D N 1
ATOM 5375 C CA . GLY D 1 150 ? -23.61058 -32.83822 123.67850 1.000 116.80116 147 GLY D CA 1
ATOM 5376 C C . GLY D 1 150 ? -22.70701 -33.59644 124.62667 1.000 115.15030 147 GLY D C 1
ATOM 5377 O O . GLY D 1 150 ? -23.18288 -34.40339 125.42887 1.000 118.30707 147 GLY D O 1
ATOM 5378 N N . THR D 1 151 ? -21.40250 -33.36520 124.53753 1.000 110.57624 148 THR D N 1
ATOM 5379 C CA . THR D 1 151 ? -20.42034 -34.15764 125.26091 1.000 108.71025 148 THR D CA 1
ATOM 5380 C C . THR D 1 151 ? -19.56532 -33.25926 126.14300 1.000 107.77355 148 THR D C 1
ATOM 5381 O O . THR D 1 151 ? -19.24427 -32.12574 125.77048 1.000 106.29474 148 THR D O 1
ATOM 5385 N N . ASN D 1 152 ? -19.19944 -33.77549 127.31301 1.000 108.97540 149 ASN D N 1
ATOM 5386 C CA . ASN D 1 152 ? -18.32811 -33.08422 128.25669 1.000 108.47765 149 ASN D CA 1
ATOM 5387 C C . ASN D 1 152 ? -17.01645 -33.85463 128.33611 1.000 105.11678 149 ASN D C 1
ATOM 5388 O O . ASN D 1 152 ? -16.99497 -35.01181 128.76875 1.000 106.06759 149 ASN D O 1
ATOM 5393 N N . LEU D 1 153 ? -15.92944 -33.21709 127.91584 1.000 101.57381 150 LEU D N 1
ATOM 5394 C CA . LEU D 1 153 ? -14.61426 -33.83623 127.90371 1.000 98.48439 150 LEU D CA 1
ATOM 5395 C C . LEU D 1 153 ? -13.71562 -33.19440 128.95135 1.000 98.91903 150 LEU D C 1
ATOM 5396 O O . LEU D 1 153 ? -13.82407 -32.00015 129.24440 1.000 100.02614 150 LEU D O 1
ATOM 5401 N N . SER D 1 154 ? -12.82557 -34.00600 129.51380 1.000 98.36797 151 SER D N 1
ATOM 5402 C CA . SER D 1 154 ? -11.81420 -33.54961 130.46369 1.000 102.44810 151 SER D CA 1
ATOM 5403 C C . SER D 1 154 ? -10.45492 -33.86349 129.84569 1.000 95.09818 151 SER D C 1
ATOM 5404 O O . SER D 1 154 ? -9.98576 -35.00394 129.90963 1.000 94.52866 151 SER D O 1
ATOM 5407 N N . VAL D 1 155 ? -9.83013 -32.85759 129.23912 1.000 92.94148 152 VAL D N 1
ATOM 5408 C CA . VAL D 1 155 ? -8.57985 -33.02799 128.50615 1.000 89.60265 152 VAL D CA 1
ATOM 5409 C C . VAL D 1 155 ? -7.43340 -32.50560 129.36015 1.000 90.38884 152 VAL D C 1
ATOM 5410 O O . VAL D 1 155 ? -7.43474 -31.33953 129.77319 1.000 91.77606 152 VAL D O 1
ATOM 5422 N N . ILE D 1 157 ? -3.17298 -32.25383 129.30193 1.000 89.25403 154 ILE D N 1
ATOM 5423 C CA . ILE D 1 157 ? -2.00381 -32.34590 128.43594 1.000 90.66689 154 ILE D CA 1
ATOM 5424 C C . ILE D 1 157 ? -0.76313 -32.40544 129.31414 1.000 93.62886 154 ILE D C 1
ATOM 5425 O O . ILE D 1 157 ? -0.47116 -31.45876 130.05573 1.000 92.88620 154 ILE D O 1
ATOM 5430 N N . THR D 1 158 ? -0.03447 -33.51631 129.23117 1.000 91.60935 155 THR D N 1
ATOM 5431 C CA . THR D 1 158 ? 1.22233 -33.67879 129.95205 1.000 95.06741 155 THR D CA 1
ATOM 5432 C C . THR D 1 158 ? 2.19028 -34.45270 129.07098 1.000 96.04643 155 THR D C 1
ATOM 5433 O O . THR D 1 158 ? 1.88031 -35.56394 128.63032 1.000 92.16771 155 THR D O 1
ATOM 5437 N N . GLY D 1 159 ? 3.35066 -33.86100 128.80841 1.000 97.43867 156 GLY D N 1
ATOM 5438 C CA . GLY D 1 159 ? 4.34389 -34.53254 127.98625 1.000 94.96196 156 GLY D CA 1
ATOM 5439 C C . GLY D 1 159 ? 3.85067 -34.71503 126.56577 1.000 91.78264 156 GLY D C 1
ATOM 5440 O O . GLY D 1 159 ? 3.32082 -33.78854 125.94208 1.000 89.94936 156 GLY D O 1
ATOM 5441 N N . THR D 1 160 ? 4.02300 -35.92751 126.04325 1.000 90.83064 157 THR D N 1
ATOM 5442 C CA . THR D 1 160 ? 3.60399 -36.26866 124.69191 1.000 91.38194 157 THR D CA 1
ATOM 5443 C C . THR D 1 160 ? 2.25026 -36.96299 124.65620 1.000 88.77468 157 THR D C 1
ATOM 5444 O O . THR D 1 160 ? 1.87554 -37.51284 123.61620 1.000 87.91541 157 THR D O 1
ATOM 5448 N N . SER D 1 161 ? 1.51057 -36.95300 125.76049 1.000 91.04602 158 SER D N 1
ATOM 5449 C CA . SER D 1 161 ? 0.24094 -37.65481 125.85204 1.000 98.51348 158 SER D CA 1
ATOM 5450 C C . SER D 1 161 ? -0.88314 -36.68156 126.17795 1.000 88.27239 158 SER D C 1
ATOM 5451 O O . SER D 1 161 ? -0.68541 -35.68572 126.88051 1.000 92.41874 158 SER D O 1
ATOM 5454 N N . ILE D 1 162 ? -2.06604 -36.98124 125.65055 1.000 83.58850 159 ILE D N 1
ATOM 5455 C CA . ILE D 1 162 ? -3.29111 -36.25648 125.96322 1.000 79.24859 159 ILE D CA 1
ATOM 5456 C C . ILE D 1 162 ? -4.25050 -37.24737 126.60258 1.000 81.26842 159 ILE D C 1
ATOM 5457 O O . ILE D 1 162 ? -4.58354 -38.27403 125.99814 1.000 83.73225 159 ILE D O 1
ATOM 5462 N N . PHE D 1 163 ? -4.68595 -36.95001 127.82046 1.000 84.22241 160 PHE D N 1
ATOM 5463 C CA . PHE D 1 163 ? -5.58187 -37.82559 128.56479 1.000 86.82516 160 PHE D CA 1
ATOM 5464 C C . PHE D 1 163 ? -6.98692 -37.24008 128.50270 1.000 87.82800 160 PHE D C 1
ATOM 5465 O O . PHE D 1 163 ? -7.24910 -36.16916 129.06139 1.000 89.19668 160 PHE D O 1
ATOM 5473 N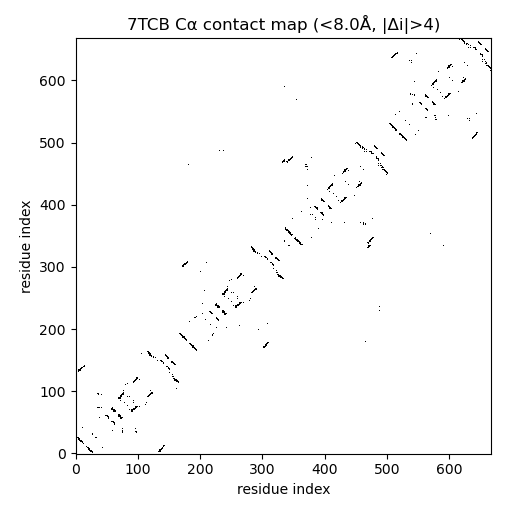 N . VAL D 1 164 ? -7.88324 -37.94057 127.81313 1.000 87.46016 161 VAL D N 1
ATOM 5474 C CA . VAL D 1 164 ? -9.26041 -37.50329 127.61738 1.000 88.67654 161 VAL D CA 1
ATOM 5475 C C . VAL D 1 164 ? -10.17062 -38.36589 128.47981 1.000 92.28887 161 VAL D C 1
ATOM 5476 O O . VAL D 1 164 ? -10.09536 -39.60005 128.43176 1.000 92.68756 161 VAL D O 1
ATOM 5480 N N . ASP D 1 165 ? -11.02810 -37.71525 129.26565 1.000 95.71889 162 ASP D N 1
ATOM 5481 C CA . ASP D 1 165 ? -12.01631 -38.38404 130.10130 1.000 99.22648 162 ASP D CA 1
ATOM 5482 C C . ASP D 1 165 ? -13.40657 -38.02227 129.59351 1.000 100.54111 162 ASP D C 1
ATOM 5483 O O . ASP D 1 165 ? -13.73876 -36.83874 129.47105 1.000 100.48268 162 ASP D O 1
ATOM 5488 N N . VAL D 1 166 ? -14.20944 -39.04105 129.28412 1.000 102.05220 163 VAL D N 1
ATOM 5489 C CA . VAL D 1 166 ? -15.52989 -38.85153 128.68512 1.000 104.60449 163 VAL D CA 1
ATOM 5490 C C . VAL D 1 166 ? -16.42275 -40.05415 128.97651 1.000 113.69727 163 VAL D C 1
ATOM 5491 O O . VAL D 1 166 ? -16.01674 -41.20528 128.77880 1.000 113.20962 163 VAL D O 1
ATOM 5495 N N . ASN D 1 167 ? -17.64638 -39.79001 129.44691 1.000 114.43786 164 ASN D N 1
ATOM 5496 C CA . ASN D 1 167 ? -18.63275 -40.83300 129.74491 1.000 120.58614 164 ASN D CA 1
ATOM 5497 C C . ASN D 1 167 ? -18.05684 -41.89256 130.68176 1.000 122.41828 164 ASN D C 1
ATOM 5498 O O . ASN D 1 167 ? -18.23892 -43.09748 130.48354 1.000 121.90729 164 ASN D O 1
ATOM 5503 N N . ASP D 1 168 ? -17.34350 -41.43059 131.70748 1.000 125.26671 165 ASP D N 1
ATOM 5504 C CA . ASP D 1 168 ? -16.68165 -42.28375 132.68924 1.000 126.57774 165 ASP D CA 1
ATOM 5505 C C . ASP D 1 168 ? -15.64246 -43.19915 132.05169 1.000 123.87296 165 ASP D C 1
ATOM 5506 O O . ASP D 1 168 ? -15.32439 -44.25936 132.60126 1.000 127.57221 165 ASP D O 1
ATOM 5511 N N . GLN D 1 169 ? -15.11207 -42.81015 130.89392 1.000 124.06938 166 GLN D N 1
ATOM 5512 C CA . GLN D 1 169 ? -14.08387 -43.56668 130.19274 1.000 114.51966 166 GLN D CA 1
ATOM 5513 C C . GLN D 1 169 ? -12.87194 -42.67143 129.98894 1.000 107.45103 166 GLN D C 1
ATOM 5514 O O . GLN D 1 169 ? -13.00701 -41.53922 129.51393 1.000 106.65079 166 GLN D O 1
ATOM 5520 N N . HIS D 1 170 ? -11.69579 -43.17569 130.34868 1.000 107.50510 167 HIS D N 1
ATOM 5521 C CA . HIS D 1 170 ? -10.44968 -42.43231 130.22762 1.000 102.52610 167 HIS D CA 1
ATOM 5522 C C . HIS D 1 170 ? -9.58183 -43.06861 129.15134 1.000 103.98117 167 HIS D C 1
ATOM 5523 O O . HIS D 1 170 ? -9.41913 -44.29407 129.11900 1.000 102.87711 167 HIS D O 1
ATOM 5530 N N . VAL D 1 171 ? -9.02792 -42.23255 128.27655 1.000 92.65096 168 VAL D N 1
ATOM 5531 C CA . VAL D 1 171 ? -8.23539 -42.68144 127.13727 1.000 89.32535 168 VAL D CA 1
ATOM 5532 C C . VAL D 1 171 ? -7.00681 -41.78986 127.02820 1.000 86.81811 168 VAL D C 1
ATOM 5533 O O . VAL D 1 171 ? -7.11320 -40.56465 127.14775 1.000 86.34242 168 VAL D O 1
ATOM 5537 N N . GLU D 1 172 ? -5.84066 -42.39921 126.82088 1.000 92.15163 169 GLU D N 1
ATOM 5538 C CA . GLU D 1 172 ? -4.59683 -41.67264 126.59458 1.000 90.38647 169 GLU D CA 1
ATOM 5539 C C . GLU D 1 172 ? -4.35790 -41.55729 125.09336 1.000 86.39043 169 GLU D C 1
ATOM 5540 O O . GLU D 1 172 ? -4.36653 -42.56743 124.38219 1.000 83.87660 169 GLU D O 1
ATOM 5546 N N . VAL D 1 173 ? -4.15995 -40.33191 124.61586 1.000 82.98917 170 VAL D N 1
ATOM 5547 C CA . VAL D 1 173 ? -3.90976 -40.05418 123.20590 1.000 74.91852 170 VAL D CA 1
ATOM 5548 C C . VAL D 1 173 ? -2.47296 -39.56070 123.09768 1.000 74.91256 170 VAL D C 1
ATOM 5549 O O . VAL D 1 173 ? -2.17230 -38.41031 123.43562 1.000 75.21992 170 VAL D O 1
ATOM 5553 N N . THR D 1 174 ? -1.57954 -40.42442 122.62440 1.000 86.04420 171 THR D N 1
ATOM 5554 C CA . THR D 1 174 ? -0.18256 -40.04394 122.48161 1.000 80.82707 171 THR D CA 1
ATOM 5555 C C . THR D 1 174 ? 0.00396 -39.11376 121.28652 1.000 73.32054 171 THR D C 1
ATOM 5556 O O . THR D 1 174 ? -0.71255 -39.19471 120.28488 1.000 68.28093 171 THR D O 1
ATOM 5560 N N . VAL D 1 175 ? 0.97270 -38.21139 121.40937 1.000 76.90173 172 VAL D N 1
ATOM 5561 C CA . VAL D 1 175 ? 1.28312 -37.22855 120.37681 1.000 74.15191 172 VAL D CA 1
ATOM 5562 C C . VAL D 1 175 ? 2.75745 -37.39850 120.03285 1.000 79.04641 172 VAL D C 1
ATOM 5563 O O . VAL D 1 175 ? 3.63341 -36.86868 120.72761 1.000 81.33174 172 VAL D O 1
ATOM 5567 N N . LYS D 1 176 ? 3.03906 -38.13831 118.96369 1.000 80.64959 173 LYS D N 1
ATOM 5568 C CA . LYS D 1 176 ? 4.40435 -38.34497 118.50426 1.000 70.78410 173 LYS D CA 1
ATOM 5569 C C . LYS D 1 176 ? 4.78756 -37.25639 117.51118 1.000 70.74022 173 LYS D C 1
ATOM 5570 O O . LYS D 1 176 ? 3.99363 -36.88244 116.64321 1.000 73.09493 173 LYS D O 1
ATOM 5576 N N . GLU D 1 177 ? 6.00906 -36.74865 117.64707 1.000 78.11406 174 GLU D N 1
ATOM 5577 C CA . GLU D 1 177 ? 6.50478 -35.65977 116.81659 1.000 74.64536 174 GLU D CA 1
ATOM 5578 C C . GLU D 1 177 ? 7.32230 -36.22085 115.66085 1.000 70.33227 174 GLU D C 1
ATOM 5579 O O . GLU D 1 177 ? 8.17529 -37.09215 115.86123 1.000 69.77234 174 GLU D O 1
ATOM 5585 N N . LEU D 1 178 ? 7.05969 -35.71754 114.45550 1.000 64.99552 175 LEU D N 1
ATOM 5586 C CA . LEU D 1 178 ? 7.77772 -36.13658 113.25986 1.000 66.39231 175 LEU D CA 1
ATOM 5587 C C . LEU D 1 178 ? 8.75737 -35.09665 112.74171 1.000 67.63622 175 LEU D C 1
ATOM 5588 O O . LEU D 1 178 ? 9.79878 -35.46838 112.19684 1.000 63.23415 175 LEU D O 1
ATOM 5593 N N . GLN D 1 179 ? 8.45179 -33.81025 112.89983 1.000 65.01016 176 GLN D N 1
ATOM 5594 C CA . GLN D 1 179 ? 9.32061 -32.74072 112.43244 1.000 68.01017 176 GLN D CA 1
ATOM 5595 C C . GLN D 1 179 ? 9.10529 -31.51428 113.30609 1.000 73.35673 176 GLN D C 1
ATOM 5596 O O . GLN D 1 179 ? 7.96686 -31.17182 113.63481 1.000 75.46267 176 GLN D O 1
ATOM 5602 N N . SER D 1 180 ? 10.20065 -30.86115 113.67763 1.000 76.27700 177 SER D N 1
ATOM 5603 C CA . SER D 1 180 ? 10.17063 -29.68500 114.53310 1.000 80.94550 177 SER D CA 1
ATOM 5604 C C . SER D 1 180 ? 10.48212 -28.43054 113.72630 1.000 87.18526 177 SER D C 1
ATOM 5605 O O . SER D 1 180 ? 10.93161 -28.48904 112.57862 1.000 89.65045 177 SER D O 1
ATOM 5608 N N . HIS D 1 181 ? 10.23741 -27.28414 114.35340 1.000 88.08373 178 HIS D N 1
ATOM 5609 C CA . HIS D 1 181 ? 10.57211 -25.99096 113.76920 1.000 91.76166 178 HIS D CA 1
ATOM 5610 C C . HIS D 1 181 ? 10.61871 -24.91003 114.84492 1.000 98.05138 178 HIS D C 1
ATOM 5611 O O . HIS D 1 181 ? 9.62249 -24.64812 115.51939 1.000 96.11940 178 HIS D O 1
#

Solvent-accessible surface area: 34561 Å² total

B-factor: mean 91.62, std 20.93, range [44.79, 173.86]

Secondary structure (DSSP, 8-state):
-PEEEEEEEEEE-----EEEEEEEEEE-TTS-TT--HHHHHHHHTTTTT-EE----S-SEEEE-TTS-EEEEEEES---HHHHHHHHHHEEEEEEEE-STTHHHHHH--TTT----EEEEE-HHHH---TT--SEEEEE--BTTEEEEEETTEEEEEEEEEEE--/---EEEEEEEEEE-----EEEEEEEEEE-TTS-TT--HHHHHHHHTGGG--EE-----S-SEEEE-TTS-EEEEEEES---HHHHHHHHHHEEEEEEEE-STTHHHHHH--TTT----EEEEE-HHHH--GGG--SEEEEE--BTTEEEEEETTEEEEEEEEEEE-----/-PEEEEEEEEEE-----EEEEEEEEEE-SSS-TT--HHHHHHHHTGGG--EE-----S-SEEEE-TTS-EEEEEEES---HHHHHHHHHHEEEEEEEE-STTHHHHHH--TTT---EEEEEE-HHHH--GGG--SEEEEE--BTTEEEEEETTEEEEEEEEEEE---/-PPEEEEEEEEEE-----EEEEEEEEEE-TTS-TT--HHHHHHHHTGGG--EE----S-SEEEE-TTS-EEEEEEES---HHHHHHHHHH-SEEEEEE-STTHHHHHH--TTT---EEEEEE-HHHH---TT--SEEEEE--BTTEEEEEETTEEEEEEEEEEE--